Protein AF-A0A0P7YGU1-F1 (afdb_monomer_lite)

pLDDT: mean 83.97, std 19.0, range [16.58, 98.06]

Secondary structure (DSSP, 8-state):
-HHHHHHHHHHHHHHTT--TT--HHHHHHHHHHHHHHHHHHHHHHHHHHHHHHHHHHHHHHHHHHHHHHHHHHHHHHHHHHHHHHHHHHHHHHHHHHHHHHHHHHHHHHHHHHHHHHHHHTT-GGGTTS-HHHHHHHHHHHHHHHHHHHHHHHHHHHTTS----------------SSHHHHHHHHHHHHHHHHHHHHHHHHHHHHHHHHHHHHHHHHHHHHHHHHHHHHHHHHHHHHHHHHHHHHHHHHHHHHHHHHHHHHHHHHHHHHHHHHHHHHHHHHHHHHHHHHHHHHHHHHHHHHHHHHHHHHHHHHHHHHHHHHHHHHHHHHHHHHHHHHHHHHHHHHHHHHHHHHHHTTTTS------------------------------------------------------------SGGGTHHHHHHHHHHHHHHHHHHHHHHHHHHHHHHHHHHHHHHHHHHHHHHHHHHHHHHHHHHHHHHHHHHHHHHHHHHHHHHHHHHHHHHHHHHHHHHHHHHHHHHHHHHHHHHHHHHHHHHHHHHHHHHHHHHHHHHHHHHHHHHHHHHHHHHHHHHHHHHHHHHHHHHHHHHHHHHHTT-

Structure (mmCIF, N/CA/C/O backbone):
data_AF-A0A0P7YGU1-F1
#
_entry.id   AF-A0A0P7YGU1-F1
#
loop_
_atom_site.group_PDB
_atom_site.id
_atom_site.type_symbol
_atom_site.label_atom_id
_atom_site.label_alt_id
_atom_site.label_comp_id
_atom_site.label_asym_id
_atom_site.label_entity_id
_atom_site.label_seq_id
_atom_site.pdbx_PDB_ins_code
_atom_site.Cartn_x
_atom_site.Cartn_y
_atom_site.Cartn_z
_atom_site.occupancy
_atom_site.B_iso_or_equiv
_atom_site.auth_seq_id
_atom_site.auth_comp_id
_atom_site.auth_asym_id
_atom_site.auth_atom_id
_atom_site.pdbx_PDB_model_num
ATOM 1 N N . MET A 1 1 ? 25.703 -15.050 -50.996 1.00 58.03 1 MET A N 1
ATOM 2 C CA . MET A 1 1 ? 24.837 -13.949 -50.539 1.00 58.03 1 MET A CA 1
ATOM 3 C C . MET A 1 1 ? 23.863 -13.587 -51.667 1.00 58.03 1 MET A C 1
ATOM 5 O O . MET A 1 1 ? 22.958 -14.388 -51.763 1.00 58.03 1 MET A O 1
ATOM 9 N N . MET A 1 2 ? 24.030 -12.699 -52.673 1.00 60.19 2 MET A N 1
ATOM 10 C CA . MET A 1 2 ? 22.988 -12.676 -53.755 1.00 60.19 2 MET A CA 1
ATOM 11 C C . MET A 1 2 ? 22.912 -13.981 -54.559 1.00 60.19 2 MET A C 1
ATOM 13 O O . MET A 1 2 ? 21.914 -14.245 -55.222 1.00 60.19 2 MET A O 1
ATOM 17 N N . GLU A 1 3 ? 23.965 -14.795 -54.555 1.00 69.38 3 GLU A N 1
ATOM 18 C CA . GLU A 1 3 ? 23.931 -16.161 -55.094 1.00 69.38 3 GLU A CA 1
ATOM 19 C C . GLU A 1 3 ? 23.179 -17.147 -54.185 1.00 69.38 3 GLU A C 1
ATOM 21 O O . GLU A 1 3 ? 22.601 -18.097 -54.694 1.00 69.38 3 GLU A O 1
ATOM 26 N N . THR A 1 4 ? 23.129 -16.907 -52.869 1.00 77.56 4 THR A N 1
ATOM 27 C CA . THR A 1 4 ? 22.294 -17.681 -51.932 1.00 77.56 4 THR A CA 1
ATOM 28 C C . THR A 1 4 ? 20.858 -17.163 -51.946 1.00 77.56 4 THR A C 1
ATOM 30 O O . THR A 1 4 ? 19.957 -17.956 -52.135 1.00 77.56 4 THR A O 1
ATOM 33 N N . GLU A 1 5 ? 20.638 -15.848 -51.952 1.00 81.62 5 GLU A N 1
ATOM 34 C CA . GLU A 1 5 ? 19.317 -15.222 -52.098 1.00 81.62 5 GLU A CA 1
ATOM 35 C C . GLU A 1 5 ? 18.665 -15.563 -53.453 1.00 81.62 5 GLU A C 1
ATOM 37 O O . GLU A 1 5 ? 17.468 -15.826 -53.500 1.00 81.62 5 GLU A O 1
ATOM 42 N N . LEU A 1 6 ? 19.420 -15.644 -54.567 1.00 81.44 6 LEU A N 1
ATOM 43 C CA . LEU A 1 6 ? 18.861 -16.206 -55.809 1.00 81.44 6 LEU A CA 1
ATOM 44 C C . LEU A 1 6 ? 18.664 -17.719 -55.745 1.00 81.44 6 LEU A C 1
ATOM 46 O O . LEU A 1 6 ? 17.718 -18.188 -56.361 1.00 81.44 6 LEU A O 1
ATOM 50 N N . ALA A 1 7 ? 19.502 -18.480 -55.038 1.00 83.25 7 ALA A N 1
ATOM 51 C CA . ALA A 1 7 ? 19.245 -19.907 -54.845 1.00 83.25 7 ALA A CA 1
ATOM 52 C C . ALA A 1 7 ? 17.973 -20.135 -54.008 1.00 83.25 7 ALA A C 1
ATOM 54 O O . ALA A 1 7 ? 17.200 -21.027 -54.327 1.00 83.25 7 ALA A O 1
ATOM 55 N N . GLU A 1 8 ? 17.714 -19.292 -53.008 1.00 86.44 8 GLU A N 1
ATOM 56 C CA . GLU A 1 8 ? 16.501 -19.269 -52.186 1.00 86.44 8 GLU A CA 1
ATOM 57 C C . GLU A 1 8 ? 15.275 -18.835 -53.008 1.00 86.44 8 GLU A C 1
ATOM 59 O O . GLU A 1 8 ? 14.231 -19.478 -52.931 1.00 86.44 8 GLU A O 1
ATOM 64 N N . ILE A 1 9 ? 15.397 -17.809 -53.862 1.00 84.81 9 ILE A N 1
ATOM 65 C CA . ILE A 1 9 ? 14.325 -17.381 -54.780 1.00 84.81 9 ILE A CA 1
ATOM 66 C C . ILE A 1 9 ? 14.041 -18.449 -55.846 1.00 84.81 9 ILE A C 1
ATOM 68 O O . ILE A 1 9 ? 12.879 -18.782 -56.069 1.00 84.81 9 ILE A O 1
ATOM 72 N N . ASP A 1 10 ? 15.060 -19.025 -56.489 1.00 83.56 10 ASP A N 1
ATOM 73 C CA . ASP A 1 10 ? 14.873 -20.093 -57.479 1.00 83.56 10 ASP A CA 1
ATOM 74 C C . ASP A 1 10 ? 14.404 -21.402 -56.826 1.00 83.56 10 ASP A C 1
ATOM 76 O O . ASP A 1 10 ? 13.636 -22.137 -57.448 1.00 83.56 10 ASP A O 1
ATOM 80 N N . GLN A 1 11 ? 14.794 -21.696 -55.580 1.00 86.88 11 GLN A N 1
ATOM 81 C CA . GLN A 1 11 ? 14.207 -22.780 -54.787 1.00 86.88 11 GLN A CA 1
ATOM 82 C C . GLN A 1 11 ? 12.728 -22.493 -54.521 1.00 86.88 11 GLN A C 1
ATOM 84 O O . GLN A 1 11 ? 11.898 -23.361 -54.774 1.00 86.88 11 GLN A O 1
ATOM 89 N N . ARG A 1 12 ? 12.371 -21.283 -54.079 1.00 86.88 12 ARG A N 1
ATOM 90 C CA . ARG A 1 12 ? 10.979 -20.932 -53.777 1.00 86.88 12 ARG A CA 1
ATOM 91 C C . ARG A 1 12 ? 10.087 -20.944 -55.015 1.00 86.88 12 ARG A C 1
ATOM 93 O O . ARG A 1 12 ? 8.960 -21.421 -54.952 1.00 86.88 12 ARG A O 1
ATOM 100 N N . LEU A 1 13 ? 10.608 -20.508 -56.160 1.00 88.06 13 LEU A N 1
ATOM 101 C CA . LEU A 1 13 ? 9.927 -20.645 -57.448 1.00 88.06 13 LEU A CA 1
ATOM 102 C C . LEU A 1 13 ? 9.708 -22.119 -57.823 1.00 88.06 13 LEU A C 1
ATOM 104 O O . LEU A 1 13 ? 8.642 -22.456 -58.329 1.00 88.06 13 LEU A O 1
ATOM 108 N N . GLN A 1 14 ? 10.664 -23.008 -57.534 1.00 86.75 14 GLN A N 1
ATOM 109 C CA . GLN A 1 14 ? 10.501 -24.452 -57.737 1.00 86.75 14 GLN A CA 1
ATOM 110 C C . GLN A 1 14 ? 9.513 -25.087 -56.742 1.00 86.75 14 GLN A C 1
ATOM 112 O O . GLN A 1 14 ? 8.737 -25.950 -57.151 1.00 86.75 14 GLN A O 1
ATOM 117 N N . GLU A 1 15 ? 9.488 -24.646 -55.478 1.00 88.00 15 GLU A N 1
ATOM 118 C CA . GLU A 1 15 ? 8.483 -25.034 -54.469 1.00 88.00 15 GLU A CA 1
ATOM 119 C C . GLU A 1 15 ? 7.062 -24.643 -54.914 1.00 88.00 15 GLU A C 1
ATOM 121 O O . GLU A 1 15 ? 6.141 -25.454 -54.817 1.00 88.00 15 GLU A O 1
ATOM 126 N N . ASP A 1 16 ? 6.905 -23.452 -55.501 1.00 87.50 16 ASP A N 1
ATOM 127 C CA . ASP A 1 16 ? 5.654 -22.961 -56.097 1.00 87.50 16 ASP A CA 1
ATOM 128 C C . ASP A 1 16 ? 5.323 -23.599 -57.471 1.00 87.50 16 ASP A C 1
ATOM 130 O O . ASP A 1 16 ? 4.306 -23.275 -58.090 1.00 87.50 16 ASP A O 1
ATOM 134 N N . GLY A 1 17 ? 6.163 -24.515 -57.972 1.00 87.19 17 GLY A N 1
ATOM 135 C CA . GLY A 1 17 ? 5.927 -25.296 -59.193 1.00 87.19 17 GLY A CA 1
ATOM 136 C C . GLY A 1 17 ? 6.469 -24.700 -60.502 1.00 87.19 17 GLY A C 1
ATOM 137 O O . GLY A 1 17 ? 6.260 -25.286 -61.568 1.00 87.19 17 GLY A O 1
ATOM 138 N N . LEU A 1 18 ? 7.194 -23.578 -60.467 1.00 84.75 18 LEU A N 1
ATOM 139 C CA . LEU A 1 18 ? 7.881 -23.016 -61.636 1.00 84.75 18 LEU A CA 1
ATOM 140 C C . LEU A 1 18 ? 9.235 -23.701 -61.853 1.00 84.75 18 LEU A C 1
ATOM 142 O O . LEU A 1 18 ? 10.252 -23.352 -61.257 1.00 84.75 18 LEU A O 1
ATOM 146 N N . GLY A 1 19 ? 9.246 -24.686 -62.754 1.00 78.69 19 GLY A N 1
ATOM 147 C CA . GLY A 1 19 ? 10.460 -25.418 -63.115 1.00 78.69 19 GLY A CA 1
ATOM 148 C C . GLY A 1 19 ? 11.557 -24.533 -63.740 1.00 78.69 19 GLY A C 1
ATOM 149 O O . GLY A 1 19 ? 11.264 -23.492 -64.332 1.00 78.69 19 GLY A O 1
ATOM 150 N N . PRO A 1 20 ? 12.831 -24.969 -63.710 1.00 75.06 20 PRO A N 1
ATOM 151 C CA . PRO A 1 20 ? 13.989 -24.153 -64.105 1.00 75.06 20 PRO A CA 1
ATOM 152 C C . PRO A 1 20 ? 14.035 -23.743 -65.590 1.00 75.06 20 PRO A C 1
ATOM 154 O O . PRO A 1 20 ? 14.869 -22.922 -65.965 1.00 75.06 20 PRO A O 1
ATOM 157 N N . GLY A 1 21 ? 13.141 -24.268 -66.435 1.00 77.62 21 GLY A N 1
ATOM 158 C CA . GLY A 1 21 ? 12.943 -23.817 -67.819 1.00 77.62 21 GLY A CA 1
ATOM 159 C C . GLY A 1 21 ? 11.969 -22.640 -67.992 1.00 77.62 21 GLY A C 1
ATOM 160 O O . GLY A 1 21 ? 11.857 -22.130 -69.103 1.00 77.62 21 GLY A O 1
ATOM 161 N N . ALA A 1 22 ? 11.265 -22.207 -66.936 1.00 83.00 22 ALA A N 1
ATOM 162 C CA . ALA A 1 22 ? 10.307 -21.100 -66.998 1.00 83.00 22 ALA A CA 1
ATOM 163 C C . ALA A 1 22 ? 10.993 -19.777 -67.374 1.00 83.00 22 ALA A C 1
ATOM 165 O O . ALA A 1 22 ? 12.071 -19.456 -66.852 1.00 83.00 22 ALA A O 1
ATOM 166 N N . SER A 1 23 ? 10.361 -19.006 -68.264 1.00 88.12 23 SER A N 1
ATOM 167 C CA . SER A 1 23 ? 10.939 -17.783 -68.822 1.00 88.12 23 SER A CA 1
ATOM 168 C C . SER A 1 23 ? 11.082 -16.673 -67.768 1.00 88.12 23 SER A C 1
ATOM 170 O O . SER A 1 23 ? 10.333 -16.645 -66.785 1.00 88.12 23 SER A O 1
ATOM 172 N N . PRO A 1 24 ? 11.993 -15.698 -67.969 1.00 84.75 24 PRO A N 1
ATOM 173 C CA . PRO A 1 24 ? 12.159 -14.581 -67.037 1.00 84.75 24 PRO A CA 1
ATOM 174 C C . PRO A 1 24 ? 10.864 -13.797 -66.785 1.00 84.75 24 PRO A C 1
ATOM 176 O O . PRO A 1 24 ? 10.629 -13.357 -65.664 1.00 84.75 24 PRO A O 1
ATOM 179 N N . VAL A 1 25 ? 10.000 -13.673 -67.801 1.00 90.06 25 VAL A N 1
ATOM 180 C CA . VAL A 1 25 ? 8.713 -12.966 -67.705 1.00 90.06 25 VAL A CA 1
ATOM 181 C C . VAL A 1 25 ? 7.716 -13.743 -66.842 1.00 90.06 25 VAL A C 1
ATOM 183 O O . VAL A 1 25 ? 7.034 -13.146 -66.015 1.00 90.06 25 VAL A O 1
ATOM 186 N N . GLU A 1 26 ? 7.651 -15.071 -66.972 1.00 87.38 26 GLU A N 1
ATOM 187 C CA . GLU A 1 26 ? 6.783 -15.913 -66.134 1.00 87.38 26 GLU A CA 1
ATOM 188 C C . GLU A 1 26 ? 7.226 -15.890 -64.666 1.00 87.38 26 GLU A C 1
ATOM 190 O O . GLU A 1 26 ? 6.386 -15.708 -63.783 1.00 87.38 26 GLU A O 1
ATOM 195 N N . ARG A 1 27 ? 8.541 -15.974 -64.405 1.00 88.00 27 ARG A N 1
ATOM 196 C CA . ARG A 1 27 ? 9.101 -15.834 -63.049 1.00 88.00 27 ARG A CA 1
ATOM 197 C C . ARG A 1 27 ? 8.795 -14.459 -62.451 1.00 88.00 27 ARG A C 1
ATOM 199 O O . ARG A 1 27 ? 8.308 -14.384 -61.329 1.00 88.00 27 ARG A O 1
ATOM 206 N N . GLN A 1 28 ? 9.015 -13.374 -63.200 1.00 89.44 28 GLN A N 1
ATOM 207 C CA . GLN A 1 28 ? 8.718 -12.008 -62.744 1.00 89.44 28 GLN A CA 1
ATOM 208 C C . GLN A 1 28 ? 7.223 -11.792 -62.467 1.00 89.44 28 GLN A C 1
ATOM 210 O O . GLN A 1 28 ? 6.872 -11.212 -61.442 1.00 89.44 28 GLN A O 1
ATOM 215 N N . LEU A 1 29 ? 6.333 -12.299 -63.328 1.00 91.25 29 LEU A N 1
ATOM 216 C CA . LEU A 1 29 ? 4.883 -12.232 -63.112 1.00 91.25 29 LEU A CA 1
ATOM 217 C C . LEU A 1 29 ? 4.437 -13.026 -61.877 1.00 91.25 29 LEU A C 1
ATOM 219 O O . LEU A 1 29 ? 3.490 -12.616 -61.208 1.00 91.25 29 LEU A O 1
ATOM 223 N N . HIS A 1 30 ? 5.093 -14.144 -61.565 1.00 90.19 30 HIS A N 1
ATOM 224 C CA . HIS A 1 30 ? 4.810 -14.911 -60.352 1.00 90.19 30 HIS A CA 1
ATOM 225 C C . HIS A 1 30 ? 5.323 -14.212 -59.094 1.00 90.19 30 HIS A C 1
ATOM 227 O O . HIS A 1 30 ? 4.545 -14.017 -58.166 1.00 90.19 30 HIS A O 1
ATOM 233 N N . LEU A 1 31 ? 6.573 -13.735 -59.092 1.00 90.44 31 LEU A N 1
ATOM 234 C CA . LEU A 1 31 ? 7.136 -12.943 -57.989 1.00 90.44 31 LEU A CA 1
ATOM 235 C C . LEU A 1 31 ? 6.302 -11.683 -57.703 1.00 90.44 31 LEU A C 1
ATOM 237 O O . LEU A 1 31 ? 6.080 -11.352 -56.542 1.00 90.44 31 LEU A O 1
ATOM 241 N N . TRP A 1 32 ? 5.772 -11.020 -58.737 1.00 92.00 32 TRP A N 1
ATOM 242 C CA . TRP A 1 32 ? 4.858 -9.888 -58.564 1.00 92.00 32 TRP A CA 1
ATOM 243 C C . TRP A 1 32 ? 3.530 -10.288 -57.897 1.00 92.00 32 TRP A C 1
ATOM 245 O O . TRP A 1 32 ? 3.074 -9.608 -56.980 1.00 92.00 32 TRP A O 1
ATOM 255 N N . ARG A 1 33 ? 2.915 -11.408 -58.309 1.00 92.69 33 ARG A N 1
ATOM 256 C CA . ARG A 1 33 ? 1.690 -11.927 -57.664 1.00 92.69 33 ARG A CA 1
ATOM 257 C C . ARG A 1 33 ? 1.944 -12.336 -56.215 1.00 92.69 33 ARG A C 1
ATOM 259 O O . ARG A 1 33 ? 1.117 -12.028 -55.362 1.00 92.69 33 ARG A O 1
ATOM 266 N N . LEU A 1 34 ? 3.074 -12.994 -55.941 1.00 90.06 34 LEU A N 1
ATOM 267 C CA . LEU A 1 34 ? 3.503 -13.334 -54.585 1.00 90.06 34 LEU A CA 1
ATOM 268 C C . LEU A 1 34 ? 3.617 -12.073 -53.732 1.00 90.06 34 LEU A C 1
ATOM 270 O O . LEU A 1 34 ? 2.948 -11.999 -52.705 1.00 90.06 34 LEU A O 1
ATOM 274 N N . LEU A 1 35 ? 4.370 -11.066 -54.193 1.00 91.94 35 LEU A N 1
ATOM 275 C CA . LEU A 1 35 ? 4.522 -9.785 -53.502 1.00 91.94 35 LEU A CA 1
ATOM 276 C C . LEU A 1 35 ? 3.155 -9.161 -53.200 1.00 91.94 35 LEU A C 1
ATOM 278 O O . LEU A 1 35 ? 2.832 -8.966 -52.033 1.00 91.94 35 LEU A O 1
ATOM 282 N N . GLN A 1 36 ? 2.302 -8.982 -54.211 1.00 94.81 36 GLN A N 1
ATOM 283 C CA . GLN A 1 36 ? 0.970 -8.388 -54.054 1.00 94.81 36 GLN A CA 1
ATOM 284 C C . GLN A 1 36 ? 0.057 -9.196 -53.102 1.00 94.81 36 GLN A C 1
ATOM 286 O O . GLN A 1 36 ? -0.733 -8.623 -52.345 1.00 94.81 36 GLN A O 1
ATOM 291 N N . SER A 1 37 ? 0.174 -10.530 -53.089 1.00 94.12 37 SER A N 1
ATOM 292 C CA . SER A 1 37 ? -0.549 -11.401 -52.146 1.00 94.12 37 SER A CA 1
ATOM 293 C C . SER A 1 37 ? 0.008 -11.332 -50.717 1.00 94.12 37 SER A C 1
ATOM 295 O O . SER A 1 37 ? -0.756 -11.366 -49.753 1.00 94.12 37 SER A O 1
ATOM 297 N N . SER A 1 38 ? 1.325 -11.168 -50.562 1.00 90.88 38 SER A N 1
ATOM 298 C CA . SER A 1 38 ? 1.981 -11.019 -49.261 1.00 90.88 38 SER A CA 1
ATOM 299 C C . SER A 1 38 ? 1.745 -9.633 -48.659 1.00 90.88 38 SER A C 1
ATOM 301 O O . SER A 1 38 ? 1.441 -9.543 -47.476 1.00 90.88 38 SER A O 1
ATOM 303 N N . GLU A 1 39 ? 1.756 -8.569 -49.468 1.00 95.44 39 GLU A N 1
ATOM 304 C CA . GLU A 1 39 ? 1.419 -7.203 -49.056 1.00 95.44 39 GLU A CA 1
ATOM 305 C C . GLU A 1 39 ? -0.033 -7.109 -48.582 1.00 95.44 39 GLU A C 1
ATOM 307 O O . GLU A 1 39 ? -0.294 -6.558 -47.516 1.00 95.44 39 GLU A O 1
ATOM 312 N N . SER A 1 40 ? -0.982 -7.689 -49.325 1.00 94.31 40 SER A N 1
ATOM 313 C CA . SER A 1 40 ? -2.395 -7.720 -48.912 1.00 94.31 40 SER A CA 1
ATOM 314 C C . SER A 1 40 ? -2.629 -8.592 -47.670 1.00 94.31 40 SER A C 1
ATOM 316 O O . SER A 1 40 ? -3.390 -8.195 -46.787 1.00 94.31 40 SER A O 1
ATOM 318 N N . SER A 1 41 ? -1.922 -9.720 -47.532 1.00 96.25 41 SER A N 1
ATOM 319 C CA . SER A 1 41 ? -1.960 -10.546 -46.311 1.00 96.25 41 SER A CA 1
ATOM 320 C C . SER A 1 41 ? -1.356 -9.825 -45.097 1.00 96.25 41 SER A C 1
ATOM 322 O O . SER A 1 41 ? -1.900 -9.899 -43.994 1.00 96.25 41 SER A O 1
ATOM 324 N N . LEU A 1 42 ? -0.260 -9.084 -45.290 1.00 95.31 42 LEU A N 1
ATOM 325 C CA . LEU A 1 42 ? 0.385 -8.272 -44.257 1.00 95.31 42 LEU A CA 1
ATOM 326 C C . LEU A 1 42 ? -0.492 -7.078 -43.853 1.00 95.31 42 LEU A C 1
ATOM 328 O O . LEU A 1 42 ? -0.599 -6.763 -42.672 1.00 95.31 42 LEU A O 1
ATOM 332 N N . GLN A 1 43 ? -1.172 -6.442 -44.810 1.00 96.00 43 GLN A N 1
ATOM 333 C CA . GLN A 1 43 ? -2.138 -5.376 -44.536 1.00 96.00 43 GLN A CA 1
ATOM 334 C C . GLN A 1 43 ? -3.345 -5.891 -43.742 1.00 96.00 43 GLN A C 1
ATOM 336 O O . GLN A 1 43 ? -3.709 -5.252 -42.758 1.00 96.00 43 GLN A O 1
ATOM 341 N N . SER A 1 44 ? -3.916 -7.049 -44.107 1.00 95.75 44 SER A N 1
ATOM 342 C CA . SER A 1 44 ? -5.001 -7.678 -43.334 1.00 95.75 44 SER A CA 1
ATOM 343 C C . SER A 1 44 ? -4.539 -7.995 -41.916 1.00 95.75 44 SER A C 1
ATOM 345 O O . SER A 1 44 ? -5.092 -7.462 -40.962 1.00 95.75 44 SER A O 1
ATOM 347 N N . THR A 1 45 ? -3.459 -8.765 -41.763 1.00 95.62 45 THR A N 1
ATOM 348 C CA . THR A 1 45 ? -2.972 -9.177 -40.435 1.00 95.62 45 THR A CA 1
ATOM 349 C C . THR A 1 45 ? -2.525 -7.999 -39.563 1.00 95.62 45 THR A C 1
ATOM 351 O O . THR A 1 45 ? -2.688 -8.051 -38.346 1.00 95.62 45 THR A O 1
ATOM 354 N N . SER A 1 46 ? -2.034 -6.906 -40.155 1.00 93.81 46 SER A N 1
ATOM 355 C CA . SER A 1 46 ? -1.764 -5.647 -39.448 1.00 93.81 46 SER A CA 1
ATOM 356 C C . SER A 1 46 ? -3.051 -4.967 -38.955 1.00 93.81 46 SER A C 1
ATOM 358 O O . SER A 1 46 ? -3.112 -4.531 -37.803 1.00 93.81 46 SER A O 1
ATOM 360 N N . GLN A 1 47 ? -4.109 -4.936 -39.776 1.00 96.50 47 GLN A N 1
ATOM 361 C CA . GLN A 1 47 ? -5.431 -4.427 -39.382 1.00 96.50 47 GLN A CA 1
ATOM 362 C C . GLN A 1 47 ? -6.078 -5.302 -38.298 1.00 96.50 47 GLN A C 1
ATOM 364 O O . GLN A 1 47 ? -6.575 -4.764 -37.310 1.00 96.50 47 GLN A O 1
ATOM 369 N N . ASP A 1 48 ? -6.005 -6.628 -38.427 1.00 96.62 48 ASP A N 1
ATOM 370 C CA . ASP A 1 48 ? -6.496 -7.594 -37.436 1.00 96.62 48 ASP A CA 1
ATOM 371 C C . ASP A 1 48 ? -5.777 -7.414 -36.086 1.00 96.62 48 ASP A C 1
ATOM 373 O O . ASP A 1 48 ? -6.406 -7.359 -35.027 1.00 96.62 48 ASP A O 1
ATOM 377 N N . LEU A 1 49 ? -4.452 -7.236 -36.112 1.00 95.81 49 LEU A N 1
ATOM 378 C CA . LEU A 1 49 ? -3.627 -6.989 -34.926 1.00 95.81 49 LEU A CA 1
ATOM 379 C C . LEU A 1 49 ? -3.921 -5.613 -34.302 1.00 95.81 49 LEU A C 1
ATOM 381 O O . LEU A 1 49 ? -3.966 -5.488 -33.074 1.00 95.81 49 LEU A O 1
ATOM 385 N N . GLN A 1 50 ? -4.173 -4.580 -35.113 1.00 94.81 50 GLN A N 1
ATOM 386 C CA . GLN A 1 50 ? -4.628 -3.274 -34.630 1.00 94.81 50 GLN A CA 1
ATOM 387 C C . GLN A 1 50 ? -6.019 -3.364 -33.982 1.00 94.81 50 GLN A C 1
ATOM 389 O O . GLN A 1 50 ? -6.216 -2.807 -32.900 1.00 94.81 50 GLN A O 1
ATOM 394 N N . ALA A 1 51 ? -6.959 -4.092 -34.588 1.00 95.25 51 ALA A N 1
ATOM 395 C CA . ALA A 1 51 ? -8.289 -4.325 -34.033 1.00 95.25 51 ALA A CA 1
ATOM 396 C C . ALA A 1 51 ? -8.212 -5.076 -32.694 1.00 95.25 51 ALA A C 1
ATOM 398 O O . ALA A 1 51 ? -8.821 -4.639 -31.717 1.00 95.25 51 ALA A O 1
ATOM 399 N N . LEU A 1 52 ? -7.386 -6.126 -32.602 1.00 95.94 52 LEU A N 1
ATOM 400 C CA . LEU A 1 52 ? -7.160 -6.874 -31.363 1.00 95.94 52 LEU A CA 1
ATOM 401 C C . LEU A 1 52 ? -6.564 -5.986 -30.254 1.00 95.94 52 LEU A C 1
ATOM 403 O O . LEU A 1 52 ? -7.015 -6.042 -29.112 1.00 95.94 52 LEU A O 1
ATOM 407 N N . ARG A 1 53 ? -5.599 -5.112 -30.585 1.00 95.12 53 ARG A N 1
ATOM 408 C CA . ARG A 1 53 ? -5.052 -4.114 -29.643 1.00 95.12 53 ARG A CA 1
ATOM 409 C C . ARG A 1 53 ? -6.121 -3.130 -29.159 1.00 95.12 53 ARG A C 1
ATOM 411 O O . ARG A 1 53 ? -6.150 -2.804 -27.974 1.00 95.12 53 ARG A O 1
ATOM 418 N N . MET A 1 54 ? -7.002 -2.664 -30.047 1.00 95.06 54 MET A N 1
ATOM 419 C CA . MET A 1 54 ? -8.103 -1.767 -29.677 1.00 95.06 54 MET A CA 1
ATOM 420 C C . MET A 1 54 ? -9.156 -2.471 -28.811 1.00 95.06 54 MET A C 1
ATOM 422 O O . MET A 1 54 ? -9.607 -1.881 -27.830 1.00 95.06 54 MET A O 1
ATOM 426 N N . GLN A 1 55 ? -9.490 -3.732 -29.102 1.00 95.25 55 GLN A N 1
ATOM 427 C CA . GLN A 1 55 ? -10.357 -4.551 -28.251 1.00 95.25 55 GLN A CA 1
ATOM 428 C C . GLN A 1 55 ? -9.731 -4.757 -26.866 1.00 95.25 55 GLN A C 1
ATOM 430 O O . GLN A 1 55 ? -10.384 -4.494 -25.862 1.00 95.25 55 GLN A O 1
ATOM 435 N N . GLN A 1 56 ? -8.456 -5.149 -26.790 1.00 93.81 56 GLN A N 1
ATOM 436 C CA . GLN A 1 56 ? -7.761 -5.338 -25.515 1.00 93.81 56 GLN A CA 1
ATOM 437 C C . GLN A 1 56 ? -7.741 -4.041 -24.686 1.00 93.81 56 GLN A C 1
ATOM 439 O O . GLN A 1 56 ? -7.965 -4.075 -23.477 1.00 93.81 56 GLN A O 1
ATOM 444 N N . ALA A 1 57 ? -7.525 -2.885 -25.323 1.00 92.00 57 ALA A N 1
ATOM 445 C CA . ALA A 1 57 ? -7.602 -1.583 -24.661 1.00 92.00 57 ALA A CA 1
ATOM 446 C C . ALA A 1 57 ? -9.024 -1.245 -24.168 1.00 92.00 57 ALA A C 1
ATOM 448 O O . ALA A 1 57 ? -9.172 -0.693 -23.075 1.00 92.00 57 ALA A O 1
ATOM 449 N N . ALA A 1 58 ? -10.062 -1.601 -24.932 1.00 93.88 58 ALA A N 1
ATOM 450 C CA . ALA A 1 58 ? -11.456 -1.441 -24.522 1.00 93.88 58 ALA A CA 1
ATOM 451 C C . ALA A 1 58 ? -11.806 -2.345 -23.327 1.00 93.88 58 ALA A C 1
ATOM 453 O O . ALA A 1 58 ? -12.293 -1.837 -22.322 1.00 93.88 58 ALA A O 1
ATOM 454 N N . GLU A 1 59 ? -11.465 -3.637 -23.375 1.00 96.06 59 GLU A N 1
ATOM 455 C CA . GLU A 1 59 ? -11.681 -4.581 -22.269 1.00 96.06 59 GLU A CA 1
ATOM 456 C C . GLU A 1 59 ? -10.930 -4.170 -20.994 1.00 96.06 59 GLU A C 1
ATOM 458 O O . GLU A 1 59 ? -11.470 -4.273 -19.893 1.00 96.06 59 GLU A O 1
ATOM 463 N N . MET A 1 60 ? -9.688 -3.684 -21.108 1.00 92.94 60 MET A N 1
ATOM 464 C CA . MET A 1 60 ? -8.944 -3.167 -19.951 1.00 92.94 60 MET A CA 1
ATOM 465 C C . MET A 1 60 ? -9.619 -1.926 -19.353 1.00 92.94 60 MET A C 1
ATOM 467 O O . MET A 1 60 ? -9.690 -1.803 -18.130 1.00 92.94 60 MET A O 1
ATOM 471 N N . LYS A 1 61 ? -10.155 -1.031 -20.193 1.00 94.81 61 LYS A N 1
ATOM 472 C CA . LYS A 1 61 ? -10.905 0.150 -19.743 1.00 94.81 61 LYS A CA 1
ATOM 473 C C . LYS A 1 61 ? -12.233 -0.232 -19.085 1.00 94.81 61 LYS A C 1
ATOM 475 O O . LYS A 1 61 ? -12.562 0.330 -18.049 1.00 94.81 61 LYS A O 1
ATOM 480 N N . GLU A 1 62 ? -12.972 -1.182 -19.651 1.00 95.38 62 GLU A N 1
ATOM 481 C CA . GLU A 1 62 ? -14.243 -1.676 -19.110 1.00 95.38 62 GLU A CA 1
ATOM 482 C C . GLU A 1 62 ? -14.043 -2.360 -17.751 1.00 95.38 62 GLU A C 1
ATOM 484 O O . GLU A 1 62 ? -14.716 -2.010 -16.784 1.00 95.38 62 GLU A O 1
ATOM 489 N N . ARG A 1 63 ? -13.037 -3.239 -17.622 1.00 94.75 63 ARG A N 1
ATOM 490 C CA . ARG A 1 63 ? -12.671 -3.857 -16.334 1.00 94.75 63 ARG A CA 1
ATOM 491 C C . ARG A 1 63 ? -12.246 -2.822 -15.289 1.00 94.75 63 ARG A C 1
ATOM 493 O O . ARG A 1 63 ? -12.580 -2.983 -14.119 1.00 94.75 63 ARG A O 1
ATOM 500 N N . PHE A 1 64 ? -11.531 -1.768 -15.693 1.00 91.62 64 PHE A N 1
ATOM 501 C CA . PHE A 1 64 ? -11.160 -0.673 -14.792 1.00 91.62 64 PHE A CA 1
ATOM 502 C C . PHE A 1 64 ? -12.383 0.137 -14.339 1.00 91.62 64 PHE A C 1
ATOM 504 O O . PHE A 1 64 ? -12.522 0.394 -13.146 1.00 91.62 64 PHE A O 1
ATOM 511 N N . LEU A 1 65 ? -13.285 0.498 -15.260 1.00 92.31 65 LEU A N 1
ATOM 512 C CA . LEU A 1 65 ? -14.530 1.202 -14.936 1.00 92.31 65 LEU A CA 1
ATOM 513 C C . LEU A 1 65 ? -15.391 0.375 -13.978 1.00 92.31 65 LEU A C 1
ATOM 515 O O . LEU A 1 65 ? -15.706 0.864 -12.898 1.00 92.31 65 LEU A O 1
ATOM 519 N N . PHE A 1 66 ? -15.639 -0.898 -14.293 1.00 95.31 66 PHE A N 1
ATOM 520 C CA . PHE A 1 66 ? -16.375 -1.814 -13.421 1.00 95.31 66 PHE A CA 1
ATOM 521 C C . PHE A 1 66 ? -15.718 -1.950 -12.037 1.00 95.31 66 PHE A C 1
ATOM 523 O O . PHE A 1 66 ? -16.404 -1.949 -11.017 1.00 95.31 66 PHE A O 1
ATOM 530 N N . GLN A 1 67 ? -14.384 -2.020 -11.954 1.00 94.75 67 GLN A N 1
ATOM 531 C CA . GLN A 1 67 ? -13.689 -2.056 -10.663 1.00 94.75 67 GLN A CA 1
ATOM 532 C C . GLN A 1 67 ? -13.882 -0.758 -9.857 1.00 94.75 67 GLN A C 1
ATOM 534 O O . GLN A 1 67 ? -14.089 -0.824 -8.645 1.00 94.75 67 GLN A O 1
ATOM 539 N N . VAL A 1 68 ? -13.832 0.409 -10.505 1.00 94.44 68 VAL A N 1
ATOM 540 C CA . VAL A 1 68 ? -14.088 1.706 -9.856 1.00 94.44 68 VAL A CA 1
ATOM 541 C C . VAL A 1 68 ? -15.553 1.823 -9.424 1.00 94.44 68 VAL A C 1
ATOM 543 O O . VAL A 1 68 ? -15.812 2.258 -8.307 1.00 94.44 68 VAL A O 1
ATOM 546 N N . GLU A 1 69 ? -16.500 1.373 -10.246 1.00 94.19 69 GLU A N 1
ATOM 547 C CA . GLU A 1 69 ? -17.934 1.333 -9.930 1.00 94.19 69 GLU A CA 1
ATOM 548 C C . GLU A 1 69 ? -18.217 0.474 -8.694 1.00 94.19 69 GLU A C 1
ATOM 550 O O . GLU A 1 69 ? -18.826 0.974 -7.753 1.00 94.19 69 GLU A O 1
ATOM 555 N N . ASN A 1 70 ? -17.676 -0.749 -8.612 1.00 95.25 70 ASN A N 1
ATOM 556 C CA . ASN A 1 70 ? -17.807 -1.597 -7.418 1.00 95.25 70 ASN A CA 1
ATOM 557 C C . ASN A 1 70 ? -17.216 -0.939 -6.154 1.00 95.25 70 ASN A C 1
ATOM 559 O O . ASN A 1 70 ? -17.796 -1.051 -5.073 1.00 95.25 70 ASN A O 1
ATOM 563 N N . TYR A 1 71 ? -16.083 -0.230 -6.261 1.00 93.94 71 TYR A N 1
ATOM 564 C CA . TYR A 1 71 ? -15.526 0.506 -5.120 1.00 93.94 71 TYR A CA 1
ATOM 565 C C . TYR A 1 71 ? -16.391 1.714 -4.720 1.00 93.94 71 TYR A C 1
ATOM 567 O O . TYR A 1 71 ? -16.569 1.952 -3.526 1.00 93.94 71 TYR A O 1
ATOM 575 N N . MET A 1 72 ? -16.974 2.445 -5.676 1.00 95.38 72 MET A N 1
ATOM 576 C CA . MET A 1 72 ? -17.920 3.532 -5.387 1.00 95.38 72 MET A CA 1
ATOM 577 C C . MET A 1 72 ? -19.227 3.015 -4.769 1.00 95.38 72 MET A C 1
ATOM 579 O O . MET A 1 72 ? -19.758 3.653 -3.865 1.00 95.38 72 MET A O 1
ATOM 583 N N . GLU A 1 73 ? -19.730 1.865 -5.221 1.00 95.06 73 GLU A N 1
ATOM 584 C CA . GLU A 1 73 ? -20.930 1.213 -4.680 1.00 95.06 73 GLU A CA 1
ATOM 585 C C . GLU A 1 73 ? -20.711 0.777 -3.222 1.00 95.06 73 GLU A C 1
ATOM 587 O O . GLU A 1 73 ? -21.534 1.073 -2.358 1.00 95.06 73 GLU A O 1
ATOM 592 N N . HIS A 1 74 ? -19.558 0.167 -2.916 1.00 94.81 74 HIS A N 1
ATOM 593 C CA . HIS A 1 74 ? -19.193 -0.203 -1.545 1.00 94.81 74 HIS A CA 1
ATOM 594 C C . HIS A 1 74 ? -19.054 1.021 -0.624 1.00 94.81 74 HIS A C 1
ATOM 596 O O . HIS A 1 74 ? -19.560 1.002 0.497 1.00 94.81 74 HIS A O 1
ATOM 602 N N . ILE A 1 75 ? -18.427 2.104 -1.102 1.00 93.44 75 ILE A N 1
ATOM 603 C CA . ILE A 1 75 ? -18.344 3.369 -0.353 1.00 93.44 75 ILE A CA 1
ATOM 604 C C . ILE A 1 75 ? -19.741 3.958 -0.117 1.00 93.44 75 ILE A C 1
ATOM 606 O O . ILE A 1 75 ? -19.994 4.470 0.971 1.00 93.44 75 ILE A O 1
ATOM 610 N N . ARG A 1 76 ? -20.661 3.863 -1.089 1.00 95.94 76 ARG A N 1
ATOM 611 C CA . ARG A 1 76 ? -22.045 4.328 -0.916 1.00 95.94 76 ARG A CA 1
ATOM 612 C C . ARG A 1 76 ? -22.779 3.520 0.154 1.00 95.94 76 ARG A C 1
ATOM 614 O O . ARG A 1 76 ? -23.354 4.128 1.046 1.00 95.94 76 ARG A O 1
ATOM 621 N N . GLY A 1 77 ? -22.670 2.190 0.134 1.00 95.50 77 GLY A N 1
ATOM 622 C CA . GLY A 1 77 ? -23.254 1.327 1.168 1.00 95.50 77 GLY A CA 1
ATOM 623 C C . GLY A 1 77 ? -22.765 1.673 2.581 1.00 95.50 77 GLY A C 1
ATOM 624 O O . GLY A 1 77 ? -23.575 1.832 3.484 1.00 95.50 77 GLY A O 1
ATOM 625 N N . LEU A 1 78 ? -21.460 1.911 2.760 1.00 94.75 78 LEU A N 1
ATOM 626 C CA . LEU A 1 78 ? -20.896 2.340 4.052 1.00 94.75 78 LEU A CA 1
ATOM 627 C C . LEU A 1 78 ? -21.362 3.742 4.497 1.00 94.75 78 LEU A C 1
ATOM 629 O O . LEU A 1 78 ? -21.359 4.043 5.692 1.00 94.75 78 LEU A O 1
ATOM 633 N N . LEU A 1 79 ? -21.741 4.617 3.559 1.00 89.62 79 LEU A N 1
ATOM 634 C CA . LEU A 1 79 ? -22.348 5.914 3.871 1.00 89.62 79 LEU A CA 1
ATOM 635 C C . LEU A 1 79 ? -23.827 5.760 4.245 1.00 89.62 79 LEU A C 1
ATOM 637 O O . LEU A 1 79 ? -24.246 6.353 5.233 1.00 89.62 79 LEU A O 1
ATOM 641 N N . GLU A 1 80 ? -24.578 4.925 3.526 1.00 96.19 80 GLU A N 1
ATOM 642 C CA . GLU A 1 80 ? -25.983 4.601 3.815 1.00 96.19 80 GLU A CA 1
ATOM 643 C C . GLU A 1 80 ? -26.128 3.909 5.188 1.00 96.19 80 GLU A C 1
ATOM 645 O O . GLU A 1 80 ? -26.945 4.331 6.004 1.00 96.19 80 GLU A O 1
ATOM 650 N N . GLU A 1 81 ? -25.275 2.928 5.509 1.00 94.69 81 GLU A N 1
ATOM 651 C CA . GLU A 1 81 ? -25.192 2.298 6.840 1.00 94.69 81 GLU A CA 1
ATOM 652 C C . GLU A 1 81 ? -24.889 3.325 7.945 1.00 94.69 81 GLU A C 1
ATOM 654 O O . GLU A 1 81 ? -25.516 3.317 9.006 1.00 94.69 81 GLU A O 1
ATOM 659 N N . ARG A 1 82 ? -23.958 4.255 7.693 1.00 93.19 82 ARG A N 1
ATOM 660 C CA . ARG A 1 82 ? -23.626 5.332 8.636 1.00 93.19 82 ARG A CA 1
ATOM 661 C C . ARG A 1 82 ? -24.781 6.321 8.821 1.00 93.19 82 ARG A C 1
ATOM 663 O O . ARG A 1 82 ? -24.970 6.810 9.931 1.00 93.19 82 ARG A O 1
ATOM 670 N N . GLU A 1 83 ? -25.518 6.654 7.767 1.00 93.31 83 GLU A N 1
ATOM 671 C CA . GLU A 1 83 ? -26.668 7.563 7.837 1.00 93.31 83 GLU A CA 1
ATOM 672 C C . GLU A 1 83 ? -27.846 6.930 8.586 1.00 93.31 83 GLU A C 1
ATOM 674 O O . GLU A 1 83 ? -28.445 7.601 9.427 1.00 93.31 83 GLU A O 1
ATOM 679 N N . LEU A 1 84 ? -28.097 5.631 8.394 1.00 96.81 84 LEU A N 1
ATOM 680 C CA . LEU A 1 84 ? -29.064 4.871 9.193 1.00 96.81 84 LEU A CA 1
ATOM 681 C C . LEU A 1 84 ? -28.686 4.857 10.682 1.00 96.81 84 LEU A C 1
ATOM 683 O O . LEU A 1 84 ? -29.514 5.218 11.514 1.00 96.81 84 LEU A O 1
ATOM 687 N N . LEU A 1 85 ? -27.431 4.543 11.023 1.00 95.94 85 LEU A N 1
ATOM 688 C CA . LEU A 1 85 ? -26.959 4.553 12.416 1.00 95.94 85 LEU A CA 1
ATOM 689 C C . LEU A 1 85 ? -27.036 5.947 13.064 1.00 95.94 85 LEU A C 1
ATOM 691 O O . LEU A 1 85 ? -27.342 6.058 14.249 1.00 95.94 85 LEU A O 1
ATOM 695 N N . MET A 1 86 ? -26.776 7.025 12.313 1.00 91.69 86 MET A N 1
ATOM 696 C CA . MET A 1 86 ? -26.968 8.387 12.830 1.00 91.69 86 MET A CA 1
ATOM 697 C C . MET A 1 86 ? -28.450 8.685 13.093 1.00 91.69 86 MET A C 1
ATOM 699 O O . MET A 1 86 ? -28.760 9.218 14.153 1.00 91.69 86 MET A O 1
ATOM 703 N N . ALA A 1 87 ? -29.357 8.288 12.195 1.00 94.19 87 ALA A N 1
ATOM 704 C CA . ALA A 1 87 ? -30.797 8.464 12.388 1.00 94.19 87 ALA A CA 1
ATOM 705 C C . ALA A 1 87 ? -31.346 7.636 13.569 1.00 94.19 87 ALA A C 1
ATOM 707 O O . ALA A 1 87 ? -32.203 8.118 14.309 1.00 94.19 87 ALA A O 1
ATOM 708 N N . GLU A 1 88 ? -30.831 6.421 13.793 1.00 96.06 88 GLU A N 1
ATOM 709 C CA . GLU A 1 88 ? -31.151 5.611 14.977 1.00 96.06 88 GLU A CA 1
ATOM 710 C C . GLU A 1 88 ? -30.693 6.305 16.269 1.00 96.06 88 GLU A C 1
ATOM 712 O O . GLU A 1 88 ? -31.492 6.459 17.193 1.00 96.06 88 GLU A O 1
ATOM 717 N N . TYR A 1 89 ? -29.457 6.818 16.321 1.00 92.50 89 TYR A N 1
ATOM 718 C CA . TYR A 1 89 ? -28.976 7.579 17.480 1.00 92.50 89 TYR A CA 1
ATOM 719 C C . TYR A 1 89 ? -29.723 8.900 17.695 1.00 92.50 89 TYR A C 1
ATOM 721 O O . TYR A 1 89 ? -29.944 9.287 18.843 1.00 92.50 89 TYR A O 1
ATOM 729 N N . GLU A 1 90 ? -30.112 9.612 16.637 1.00 94.94 90 GLU A N 1
ATOM 730 C CA . GLU A 1 90 ? -30.942 10.816 16.751 1.00 94.94 90 GLU A CA 1
ATOM 731 C C . GLU A 1 90 ? -32.317 10.465 17.340 1.00 94.94 90 GLU A C 1
ATOM 733 O O . GLU A 1 90 ? -32.741 11.101 18.308 1.00 94.94 90 GLU A O 1
ATOM 738 N N . HIS A 1 91 ? -32.951 9.386 16.871 1.00 96.38 91 HIS A N 1
ATOM 739 C CA . HIS A 1 91 ? -34.239 8.925 17.390 1.00 96.38 91 HIS A CA 1
ATOM 740 C C . HIS A 1 91 ? -34.172 8.436 18.849 1.00 96.38 91 HIS A C 1
ATOM 742 O O . HIS A 1 91 ? -35.021 8.820 19.656 1.00 96.38 91 HIS A O 1
ATOM 748 N N . GLU A 1 92 ? -33.148 7.659 19.231 1.00 96.25 92 GLU A N 1
ATOM 749 C CA . GLU A 1 92 ? -32.926 7.270 20.635 1.00 96.25 92 GLU A CA 1
ATOM 750 C C . GLU A 1 92 ? -32.732 8.503 21.534 1.00 96.25 92 GLU A C 1
ATOM 752 O O . GLU A 1 92 ? -33.280 8.565 22.637 1.00 96.25 92 GLU A O 1
ATOM 757 N N . ASN A 1 93 ? -31.999 9.523 21.067 1.00 91.69 93 ASN A N 1
ATOM 758 C CA . ASN A 1 93 ? -31.831 10.767 21.817 1.00 91.69 93 ASN A CA 1
ATOM 759 C C . ASN A 1 93 ? -33.151 11.541 21.955 1.00 91.69 93 ASN A C 1
ATOM 761 O O . ASN A 1 93 ? -33.448 12.010 23.057 1.00 91.69 93 ASN A O 1
ATOM 765 N N . GLU A 1 94 ? -33.957 11.667 20.898 1.00 96.88 94 GLU A N 1
ATOM 766 C CA . GLU A 1 94 ? -35.283 12.303 20.959 1.00 96.88 94 GLU A CA 1
ATOM 767 C C . GLU A 1 94 ? -36.238 11.566 21.911 1.00 96.88 94 GLU A C 1
ATOM 769 O O . GLU A 1 94 ? -36.938 12.207 22.708 1.00 96.88 94 GLU A O 1
ATOM 774 N N . GLN A 1 95 ? -36.231 10.229 21.892 1.00 96.75 95 GLN A N 1
ATOM 775 C CA . GLN A 1 95 ? -37.002 9.409 22.825 1.00 96.75 95 GLN A CA 1
ATOM 776 C C . GLN A 1 95 ? -36.548 9.655 24.271 1.00 96.75 95 GLN A C 1
ATOM 778 O O . GLN A 1 95 ? -37.377 9.989 25.117 1.00 96.75 95 GLN A O 1
ATOM 783 N N . LEU A 1 96 ? -35.245 9.582 24.559 1.00 94.31 96 LEU A N 1
ATOM 784 C CA . LEU A 1 96 ? -34.707 9.812 25.906 1.00 94.31 96 LEU A CA 1
ATOM 785 C C . LEU A 1 96 ? -34.978 11.238 26.416 1.00 94.31 96 LEU A C 1
ATOM 787 O O . LEU A 1 96 ? -35.263 11.424 27.600 1.00 94.31 96 LEU A O 1
ATOM 791 N N . HIS A 1 97 ? -34.949 12.253 25.547 1.00 96.88 97 HIS A N 1
ATOM 792 C CA . HIS A 1 97 ? -35.349 13.617 25.915 1.00 96.88 97 HIS A CA 1
ATOM 793 C C . HIS A 1 97 ? -36.845 13.702 26.248 1.00 96.88 97 HIS A C 1
ATOM 795 O O . HIS A 1 97 ? -37.216 14.364 27.222 1.00 96.88 97 HIS A O 1
ATOM 801 N N . SER A 1 98 ? -37.690 12.996 25.493 1.00 96.88 98 SER A N 1
ATOM 802 C CA . SER A 1 98 ? -39.138 12.920 25.724 1.00 96.88 98 SER A CA 1
ATOM 803 C C . SER A 1 98 ? -39.472 12.196 27.035 1.00 96.88 98 SER A C 1
ATOM 805 O O . SER A 1 98 ? -40.269 12.697 27.829 1.00 96.88 98 SER A O 1
ATOM 807 N N . GLU A 1 99 ? -38.808 11.073 27.320 1.00 97.12 99 GLU A N 1
ATOM 808 C CA . GLU A 1 99 ? -38.930 10.329 28.581 1.00 97.12 99 GLU A CA 1
ATOM 809 C C . GLU A 1 99 ? -38.458 11.168 29.778 1.00 97.12 99 GLU A C 1
ATOM 811 O O . GLU A 1 99 ? -39.170 11.284 30.776 1.00 97.12 99 GLU A O 1
ATOM 816 N N . LEU A 1 100 ? -37.308 11.847 29.670 1.00 95.69 100 LEU A N 1
ATOM 817 C CA . LEU A 1 100 ? -36.823 12.767 30.706 1.00 95.69 100 LEU A CA 1
ATOM 818 C C . LEU A 1 100 ? -37.772 13.952 30.933 1.00 95.69 100 LEU A C 1
ATOM 820 O O . LEU A 1 100 ? -37.890 14.428 32.064 1.00 95.69 100 LEU A O 1
ATOM 824 N N . GLN A 1 101 ? -38.450 14.446 29.894 1.00 96.88 101 GLN A N 1
ATOM 825 C CA . GLN A 1 101 ? -39.474 15.482 30.034 1.00 96.88 101 GLN A CA 1
ATOM 826 C C . GLN A 1 101 ? -40.744 14.936 30.703 1.00 96.88 101 GLN A C 1
ATOM 828 O O . GLN A 1 101 ? -41.301 15.603 31.575 1.00 96.88 101 GLN A O 1
ATOM 833 N N . GLN A 1 102 ? -41.174 13.718 30.363 1.00 96.94 102 GLN A N 1
ATOM 834 C CA . GLN A 1 102 ? -42.314 13.056 31.000 1.00 96.94 102 GLN A CA 1
ATOM 835 C C . GLN A 1 102 ? -42.058 12.792 32.491 1.00 96.94 102 GLN A C 1
ATOM 837 O O . GLN A 1 102 ? -42.912 13.116 33.316 1.00 96.94 102 GLN A O 1
ATOM 842 N N . ILE A 1 103 ? -40.874 12.282 32.848 1.00 94.31 103 ILE A N 1
ATOM 843 C CA . ILE A 1 103 ? -40.468 12.041 34.242 1.00 94.31 103 ILE A CA 1
ATOM 844 C C . ILE A 1 103 ? -40.452 13.353 35.037 1.00 94.31 103 ILE A C 1
ATOM 846 O O . ILE A 1 103 ? -40.962 13.389 36.153 1.00 94.31 103 ILE A O 1
ATOM 850 N N . LYS A 1 104 ? -39.940 14.454 34.463 1.00 96.00 104 LYS A N 1
ATOM 851 C CA . LYS A 1 104 ? -39.995 15.783 35.104 1.00 96.00 104 LYS A CA 1
ATOM 852 C C . LYS A 1 104 ? -41.431 16.232 35.361 1.00 96.00 104 LYS A C 1
ATOM 854 O O . LYS A 1 104 ? -41.748 16.591 36.485 1.00 96.00 104 LYS A O 1
ATOM 859 N N . LEU A 1 105 ? -42.316 16.143 34.365 1.00 95.62 105 LEU A N 1
ATOM 860 C CA . LEU A 1 105 ? -43.724 16.531 34.517 1.00 95.62 105 LEU A CA 1
ATOM 861 C C . LEU A 1 105 ? -44.469 15.673 35.556 1.00 95.62 105 LEU A C 1
ATOM 863 O O . LEU A 1 105 ? -45.309 16.195 36.285 1.00 95.62 105 LEU A O 1
ATOM 867 N N . GLN A 1 106 ? -44.148 14.379 35.656 1.00 95.50 106 GLN A N 1
ATOM 868 C CA . GLN A 1 106 ? -44.664 13.497 36.709 1.00 95.50 106 GLN A CA 1
ATOM 869 C C . GLN A 1 106 ? -44.137 13.898 38.093 1.00 95.50 106 GLN A C 1
ATOM 871 O O . GLN A 1 106 ? -44.913 13.983 39.042 1.00 95.50 106 GLN A O 1
ATOM 876 N N . HIS A 1 107 ? -42.842 14.197 38.207 1.00 91.69 107 HIS A N 1
ATOM 877 C CA . HIS A 1 107 ? -42.222 14.595 39.469 1.00 91.69 107 HIS A CA 1
ATOM 878 C C . HIS A 1 107 ? -42.692 15.988 39.935 1.00 91.69 107 HIS A C 1
ATOM 880 O O . HIS A 1 107 ? -42.895 16.194 41.130 1.00 91.69 107 HIS A O 1
ATOM 886 N N . ASP A 1 108 ? -42.937 16.922 39.010 1.00 93.31 108 ASP A N 1
ATOM 887 C CA . ASP A 1 108 ? -43.532 18.240 39.278 1.00 93.31 108 ASP A CA 1
ATOM 888 C C . ASP A 1 108 ? -45.005 18.137 39.712 1.00 93.31 108 ASP A C 1
ATOM 890 O O . ASP A 1 108 ? -45.481 18.969 40.487 1.00 93.31 108 ASP A O 1
ATOM 894 N N . ALA A 1 109 ? -45.744 17.137 39.218 1.00 93.56 109 ALA A N 1
ATOM 895 C CA . ALA A 1 109 ? -47.106 16.849 39.667 1.00 93.56 109 ALA A CA 1
ATOM 896 C C . ALA A 1 109 ? -47.107 16.253 41.084 1.00 93.56 109 ALA A C 1
ATOM 898 O O . ALA A 1 109 ? -47.785 16.780 41.961 1.00 93.56 109 ALA A O 1
ATOM 899 N N . GLN A 1 110 ? -46.269 15.244 41.340 1.00 90.75 110 GLN A N 1
ATOM 900 C CA . GLN A 1 110 ? -46.100 14.644 42.670 1.00 90.75 110 GLN A CA 1
ATOM 901 C C . GLN A 1 110 ? -45.640 15.666 43.720 1.00 90.75 110 GLN A C 1
ATOM 903 O O . GLN A 1 110 ? -46.119 15.647 44.850 1.00 90.75 110 GLN A O 1
ATOM 908 N N . LEU A 1 111 ? -44.749 16.596 43.355 1.00 90.06 111 LEU A N 1
ATOM 909 C CA . LEU A 1 111 ? -44.345 17.685 44.248 1.00 90.06 111 LEU A CA 1
ATOM 910 C C . LEU A 1 111 ? -45.523 18.606 44.598 1.00 90.06 111 LEU A C 1
ATOM 912 O O . LEU A 1 111 ? -45.650 18.986 45.756 1.00 90.06 111 LEU A O 1
ATOM 916 N N . LYS A 1 112 ? -46.413 18.925 43.648 1.00 92.38 112 LYS A N 1
ATOM 917 C CA . LYS A 1 112 ? -47.630 19.710 43.933 1.00 92.38 112 LYS A CA 1
ATOM 918 C C . LYS A 1 112 ? -48.601 18.955 44.832 1.00 92.38 112 LYS A C 1
ATOM 920 O O . LYS A 1 112 ? -49.078 19.540 45.792 1.00 92.38 112 LYS A O 1
ATOM 925 N N . GLU A 1 113 ? -48.832 17.668 44.579 1.00 92.94 113 GLU A N 1
ATOM 926 C CA . GLU A 1 113 ? -49.667 16.821 45.443 1.00 92.94 113 GLU A CA 1
ATOM 927 C C . GLU A 1 113 ? -49.125 16.787 46.885 1.00 92.94 113 GLU A C 1
ATOM 929 O O . GLU A 1 113 ? -49.891 16.922 47.837 1.00 92.94 113 GLU A O 1
ATOM 934 N N . VAL A 1 114 ? -47.802 16.679 47.068 1.00 91.12 114 VAL A N 1
ATOM 935 C CA . VAL A 1 114 ? -47.162 16.726 48.396 1.00 91.12 114 VAL A CA 1
ATOM 936 C C . VAL A 1 114 ? -47.286 18.105 49.053 1.00 91.12 114 VAL A C 1
ATOM 938 O O . VAL A 1 114 ? -47.599 18.168 50.240 1.00 91.12 114 VAL A O 1
ATOM 941 N N . VAL A 1 115 ? -47.102 19.201 48.308 1.00 92.06 115 VAL A N 1
ATOM 942 C CA . VAL A 1 115 ? -47.326 20.569 48.815 1.00 92.06 115 VAL A CA 1
ATOM 943 C C . VAL A 1 115 ? -48.785 20.752 49.248 1.00 92.06 115 VAL A C 1
ATOM 945 O O . VAL A 1 115 ? -49.034 21.174 50.372 1.00 92.06 115 VAL A O 1
ATOM 948 N N . GLU A 1 116 ? -49.751 20.358 48.414 1.00 93.62 116 GLU A N 1
ATOM 949 C CA . GLU A 1 116 ? -51.183 20.465 48.718 1.00 93.62 116 GLU A CA 1
ATOM 950 C C . GLU A 1 116 ? -51.593 19.608 49.929 1.00 93.62 116 GLU A C 1
ATOM 952 O O . GLU A 1 116 ? -52.447 20.034 50.708 1.00 93.62 116 GLU A O 1
ATOM 957 N N . MET A 1 117 ? -50.990 18.429 50.132 1.00 91.88 117 MET A N 1
ATOM 958 C CA . MET A 1 117 ? -51.205 17.614 51.339 1.00 91.88 117 MET A CA 1
ATOM 959 C C . MET A 1 117 ? -50.593 18.251 52.596 1.00 91.88 117 MET A C 1
ATOM 961 O O . MET A 1 117 ? -51.236 18.267 53.644 1.00 91.88 117 MET A O 1
ATOM 965 N N . LEU A 1 118 ? -49.376 18.799 52.507 1.00 91.81 118 LEU A N 1
ATOM 966 C CA . LEU A 1 118 ? -48.728 19.484 53.631 1.00 91.81 118 LEU A CA 1
ATOM 967 C C . LEU A 1 118 ? -49.493 20.752 54.036 1.00 91.81 118 LEU A C 1
ATOM 969 O O . LEU A 1 118 ? -49.681 20.987 55.228 1.00 91.81 118 LEU A O 1
ATOM 973 N N . ASP A 1 119 ? -49.992 21.526 53.072 1.00 92.06 119 ASP A N 1
ATOM 974 C CA . ASP A 1 119 ? -50.829 22.704 53.325 1.00 92.06 119 ASP A CA 1
ATOM 975 C C . ASP A 1 119 ? -52.155 22.328 54.018 1.00 92.06 119 ASP A C 1
ATOM 977 O O . ASP A 1 119 ? -52.587 23.029 54.936 1.00 92.06 119 ASP A O 1
ATOM 981 N N . GLN A 1 120 ? -52.780 21.204 53.637 1.00 92.94 120 GLN A N 1
ATOM 982 C CA . GLN A 1 120 ? -54.022 20.704 54.253 1.00 92.94 120 GLN A CA 1
ATOM 983 C C . GLN A 1 120 ? -53.845 20.279 55.719 1.00 92.94 120 GLN A C 1
ATOM 985 O O . GLN A 1 120 ? -54.708 20.578 56.544 1.00 92.94 120 GLN A O 1
ATOM 990 N N . GLU A 1 121 ? -52.720 19.646 56.062 1.00 89.12 121 GLU A N 1
ATOM 991 C CA . GLU A 1 121 ? -52.372 19.270 57.445 1.00 89.12 121 GLU A CA 1
ATOM 992 C C . GLU A 1 121 ? -51.769 20.441 58.258 1.00 89.12 121 GLU A C 1
ATOM 994 O O . GLU A 1 121 ? -51.380 20.276 59.414 1.00 89.12 121 GLU A O 1
ATOM 999 N N . GLY A 1 122 ? -51.684 21.648 57.681 1.00 89.06 122 GLY A N 1
ATOM 1000 C CA . GLY A 1 122 ? -51.148 22.845 58.344 1.00 89.06 122 GLY A CA 1
ATOM 1001 C C . GLY A 1 122 ? -49.617 22.908 58.426 1.00 89.06 122 GLY A C 1
ATOM 1002 O O . GLY A 1 122 ? -49.076 23.748 59.142 1.00 89.06 122 GLY A O 1
ATOM 1003 N N . LEU A 1 123 ? -48.913 22.057 57.678 1.00 90.50 123 LEU A N 1
ATOM 1004 C CA . LEU A 1 123 ? -47.450 21.935 57.614 1.00 90.50 123 LEU A CA 1
ATOM 1005 C C . LEU A 1 123 ? -46.830 22.713 56.435 1.00 90.50 123 LEU A C 1
ATOM 1007 O O . LEU A 1 123 ? -45.734 22.394 55.969 1.00 90.50 123 LEU A O 1
ATOM 1011 N N . ALA A 1 124 ? -47.508 23.768 55.974 1.00 89.06 124 ALA A N 1
ATOM 1012 C CA . ALA A 1 124 ? -47.105 24.604 54.839 1.00 89.06 124 ALA A CA 1
ATOM 1013 C C . ALA A 1 124 ? -45.655 25.128 54.921 1.00 89.06 124 ALA A C 1
ATOM 1015 O O . ALA A 1 124 ? -44.997 25.307 53.897 1.00 89.06 124 ALA A O 1
ATOM 1016 N N . GLU A 1 125 ? -45.121 25.338 56.130 1.00 88.50 125 GLU A N 1
ATOM 1017 C CA . GLU A 1 125 ? -43.762 25.857 56.350 1.00 88.50 125 GLU A CA 1
ATOM 1018 C C . GLU A 1 125 ? -42.648 24.923 55.837 1.00 88.50 125 GLU A C 1
ATOM 1020 O O . GLU A 1 125 ? -41.584 25.409 55.453 1.00 88.50 125 GLU A O 1
ATOM 1025 N N . ILE A 1 126 ? -42.884 23.604 55.768 1.00 90.81 126 ILE A N 1
ATOM 1026 C CA . ILE A 1 126 ? -41.901 22.630 55.252 1.00 90.81 126 ILE A CA 1
ATOM 1027 C C . ILE A 1 126 ? -42.095 22.275 53.772 1.00 90.81 126 ILE A C 1
ATOM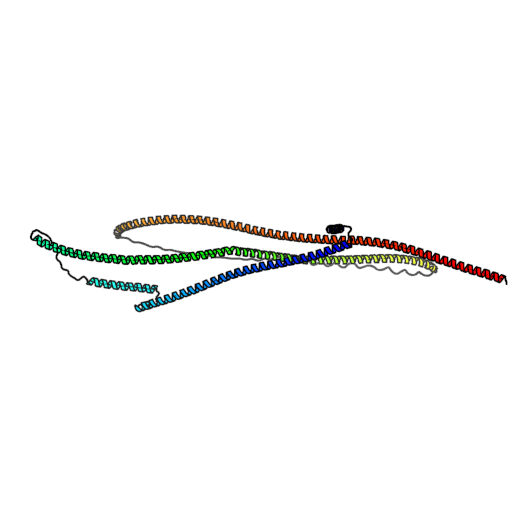 1029 O O . ILE A 1 126 ? -41.244 21.589 53.204 1.00 90.81 126 ILE A O 1
ATOM 1033 N N . SER A 1 127 ? -43.154 22.761 53.118 1.00 85.19 127 SER A N 1
ATOM 1034 C CA . SER A 1 127 ? -43.511 22.413 51.729 1.00 85.19 127 SER A CA 1
ATOM 1035 C C . SER A 1 127 ? -42.404 22.706 50.696 1.00 85.19 127 SER A C 1
ATOM 1037 O O . SER A 1 127 ? -42.232 21.951 49.741 1.00 85.19 127 SER A O 1
ATOM 1039 N N . TYR A 1 128 ? -41.594 23.746 50.926 1.00 84.50 128 TYR A N 1
ATOM 1040 C CA . TYR A 1 128 ? -40.455 24.140 50.078 1.00 84.50 128 TYR A CA 1
ATOM 1041 C C . TYR A 1 128 ? -39.097 23.573 50.538 1.00 84.50 128 TYR A C 1
ATOM 1043 O O . TYR A 1 128 ? -38.072 23.861 49.918 1.00 84.50 128 TYR A O 1
ATOM 1051 N N . SER A 1 129 ? -39.063 22.797 51.627 1.00 88.00 129 SER A N 1
ATOM 1052 C CA . SER A 1 129 ? -37.841 22.140 52.119 1.00 88.00 129 SER A CA 1
ATOM 1053 C C . SER A 1 129 ? -37.501 20.885 51.303 1.00 88.00 129 SER A C 1
ATOM 1055 O O . SER A 1 129 ? -38.328 20.392 50.532 1.00 88.00 129 SER A O 1
ATOM 1057 N N . SER A 1 130 ? -36.279 20.357 51.432 1.00 89.81 130 SER A N 1
ATOM 1058 C CA . SER A 1 130 ? -35.866 19.178 50.650 1.00 89.81 130 SER A CA 1
ATOM 1059 C C . SER A 1 130 ? -36.674 17.919 51.033 1.00 89.81 130 SER A C 1
ATOM 1061 O O . SER A 1 130 ? -37.030 17.772 52.198 1.00 89.81 130 SER A O 1
ATOM 1063 N N . PRO A 1 131 ? -36.930 16.942 50.136 1.00 88.25 131 PRO A N 1
ATOM 1064 C CA . PRO A 1 131 ? -37.705 15.742 50.497 1.00 88.25 131 PRO A CA 1
ATOM 1065 C C . PRO A 1 131 ? -37.128 14.956 51.690 1.00 88.25 131 PRO A C 1
ATOM 1067 O O . PRO A 1 131 ? -37.866 14.411 52.505 1.00 88.25 131 PRO A O 1
ATOM 1070 N N . SER A 1 132 ? -35.801 14.952 51.847 1.00 90.38 132 SER A N 1
ATOM 1071 C CA . SER A 1 132 ? -35.094 14.409 53.017 1.00 90.38 132 SER A CA 1
ATOM 1072 C C . SER A 1 132 ? -35.398 15.141 54.331 1.00 90.38 132 SER A C 1
ATOM 1074 O O . SER A 1 132 ? -35.400 14.532 55.397 1.00 90.38 132 SER A O 1
ATOM 1076 N N . GLU A 1 133 ? -35.645 16.444 54.257 1.00 90.56 133 GLU A N 1
ATOM 1077 C CA . GLU A 1 133 ? -35.898 17.356 55.375 1.00 90.56 133 GLU A CA 1
ATOM 1078 C C . GLU A 1 133 ? -37.385 17.368 55.749 1.00 90.56 133 GLU A C 1
ATOM 1080 O O . GLU A 1 133 ? -37.706 17.264 56.932 1.00 90.56 133 GLU A O 1
ATOM 1085 N N . GLN A 1 134 ? -38.280 17.319 54.753 1.00 92.25 134 GLN A N 1
ATOM 1086 C CA . GLN A 1 134 ? -39.705 17.017 54.933 1.00 92.25 134 GLN A CA 1
ATOM 1087 C C . GLN A 1 134 ? -39.889 15.691 55.688 1.00 92.25 134 GLN A C 1
ATOM 1089 O O . GLN A 1 134 ? -40.564 15.644 56.715 1.00 92.25 134 GLN A O 1
ATOM 1094 N N . VAL A 1 135 ? -39.230 14.615 55.234 1.00 93.12 135 VAL A N 1
ATOM 1095 C CA . VAL A 1 135 ? -39.273 13.304 55.906 1.00 93.12 135 VAL A CA 1
ATOM 1096 C C . VAL A 1 135 ? -38.682 13.371 57.317 1.00 93.12 135 VAL A C 1
ATOM 1098 O O . VAL A 1 135 ? -39.262 12.796 58.237 1.00 93.12 135 VAL A O 1
ATOM 1101 N N . ALA A 1 136 ? -37.572 14.085 57.529 1.00 91.56 136 ALA A N 1
ATOM 1102 C CA . ALA A 1 136 ? -36.993 14.249 58.864 1.00 91.56 136 ALA A CA 1
ATOM 1103 C C . ALA A 1 136 ? -37.950 14.975 59.829 1.00 91.56 136 ALA A C 1
ATOM 1105 O O . ALA A 1 136 ? -38.131 14.522 60.959 1.00 91.56 136 ALA A O 1
ATOM 1106 N N . TYR A 1 137 ? -38.605 16.049 59.379 1.00 92.31 137 TYR A N 1
ATOM 1107 C CA . TYR A 1 137 ? -39.590 16.791 60.169 1.00 92.31 137 TYR A CA 1
ATOM 1108 C C . TYR A 1 137 ? -40.812 15.924 60.506 1.00 92.31 137 TYR A C 1
ATOM 1110 O O . TYR A 1 137 ? -41.192 15.812 61.670 1.00 92.31 137 TYR A O 1
ATOM 1118 N N . LEU A 1 138 ? -41.384 15.238 59.509 1.00 92.38 138 LEU A N 1
ATOM 1119 C CA . LEU A 1 138 ? -42.537 14.347 59.690 1.00 92.38 138 LEU A CA 1
ATOM 1120 C C . LEU A 1 138 ? -42.232 13.167 60.630 1.00 92.38 138 LEU A C 1
ATOM 1122 O O . LEU A 1 138 ? -43.108 12.734 61.378 1.00 92.38 138 LEU A O 1
ATOM 1126 N N . LEU A 1 139 ? -40.995 12.655 60.642 1.00 94.00 139 LEU A N 1
ATOM 1127 C CA . LEU A 1 139 ? -40.564 11.629 61.598 1.00 94.00 139 LEU A CA 1
ATOM 1128 C C . LEU A 1 139 ? -40.476 12.164 63.035 1.00 94.00 139 LEU A C 1
ATOM 1130 O O . LEU A 1 139 ? -40.861 11.451 63.965 1.00 94.00 139 LEU A O 1
ATOM 1134 N N . VAL A 1 140 ? -40.016 13.407 63.223 1.00 93.38 140 VAL A N 1
ATOM 1135 C CA . VAL A 1 140 ? -40.000 14.066 64.539 1.00 93.38 140 VAL A CA 1
ATOM 1136 C C . VAL A 1 140 ? -41.426 14.319 65.028 1.00 93.38 140 VAL A C 1
ATOM 1138 O O . VAL A 1 140 ? -41.757 13.883 66.130 1.00 93.38 140 VAL A O 1
ATOM 1141 N N . GLU A 1 141 ? -42.300 14.918 64.217 1.00 89.19 141 GLU A N 1
ATOM 1142 C CA . GLU A 1 141 ? -43.674 15.221 64.649 1.00 89.19 141 GLU A CA 1
ATOM 1143 C C . GLU A 1 141 ? -44.521 13.950 64.848 1.00 89.19 141 GLU A C 1
ATOM 1145 O O . GLU A 1 141 ? -45.335 13.860 65.766 1.00 89.19 141 GLU A O 1
ATOM 1150 N N . ARG A 1 142 ? -44.253 12.874 64.096 1.00 93.06 142 ARG A N 1
ATOM 1151 C CA . ARG A 1 142 ? -44.829 11.558 64.406 1.00 93.06 142 ARG A CA 1
ATOM 1152 C C . ARG A 1 142 ? -44.399 11.047 65.787 1.00 93.06 142 ARG A C 1
ATOM 1154 O O . ARG A 1 142 ? -45.202 10.404 66.460 1.00 93.06 142 ARG A O 1
ATOM 1161 N N . SER A 1 143 ? -43.163 11.308 66.219 1.00 91.94 143 SER A N 1
ATOM 1162 C CA . SER A 1 143 ? -42.685 10.882 67.544 1.00 91.94 143 SER A CA 1
ATOM 1163 C C . SER A 1 143 ? -43.319 11.688 68.687 1.00 91.94 143 SER A C 1
ATOM 1165 O O . SER A 1 143 ? -43.812 11.087 69.642 1.00 91.94 143 SER A O 1
ATOM 1167 N N . THR A 1 144 ? -43.433 13.015 68.554 1.00 90.31 144 THR A N 1
ATOM 1168 C CA . THR A 1 144 ? -44.067 13.887 69.563 1.00 90.31 144 THR A CA 1
ATOM 1169 C C . THR A 1 144 ? -45.561 13.579 69.726 1.00 90.31 144 THR A C 1
ATOM 1171 O O . THR A 1 144 ? -46.085 13.599 70.843 1.00 90.31 144 THR A O 1
ATOM 1174 N N . LEU A 1 145 ? -46.261 13.238 68.638 1.00 90.75 145 LEU A N 1
ATOM 1175 C CA . LEU A 1 145 ? -47.665 12.816 68.673 1.00 90.75 145 LEU A CA 1
ATOM 1176 C C . LEU A 1 145 ? -47.853 11.437 69.329 1.00 90.75 145 LEU A C 1
ATOM 1178 O O . LEU A 1 145 ? -48.802 11.261 70.096 1.00 90.75 145 LEU A O 1
ATOM 1182 N N . LEU A 1 146 ? -46.942 10.483 69.099 1.00 90.81 146 LEU A N 1
ATOM 1183 C CA . LEU A 1 146 ? -46.972 9.171 69.761 1.00 90.81 146 LEU A CA 1
ATOM 1184 C C . LEU A 1 146 ? -46.731 9.284 71.275 1.00 90.81 146 LEU A C 1
ATOM 1186 O O . LEU A 1 146 ? -47.507 8.729 72.052 1.00 90.81 146 LEU A O 1
ATOM 1190 N N . GLU A 1 147 ? -45.740 10.068 71.712 1.00 89.94 147 GLU A N 1
ATOM 1191 C CA . GLU A 1 147 ? -45.501 10.330 73.143 1.00 89.94 147 GLU A CA 1
ATOM 1192 C C . GLU A 1 147 ? -46.733 10.945 73.831 1.00 89.94 147 GLU A C 1
ATOM 1194 O O . GLU A 1 147 ? -47.069 10.596 74.969 1.00 89.94 147 GLU A O 1
ATOM 1199 N N . ARG A 1 148 ? -47.450 11.837 73.133 1.00 90.62 148 ARG A N 1
ATOM 1200 C CA . ARG A 1 148 ? -48.690 12.454 73.628 1.00 90.62 148 ARG A CA 1
ATOM 1201 C C . ARG A 1 148 ? -49.840 11.450 73.749 1.00 90.62 148 ARG A C 1
ATOM 1203 O O . ARG A 1 148 ? -50.582 11.547 74.727 1.00 90.62 148 ARG A O 1
ATOM 1210 N N . LEU A 1 149 ? -49.962 10.500 72.817 1.00 86.38 149 LEU A N 1
ATOM 1211 C CA . LEU A 1 149 ? -50.959 9.420 72.854 1.00 86.38 149 LEU A CA 1
ATOM 1212 C C . LEU A 1 149 ? -50.696 8.436 74.003 1.00 86.38 149 LEU A C 1
ATOM 1214 O O . LEU A 1 149 ? -51.590 8.198 74.819 1.00 86.38 149 LEU A O 1
ATOM 1218 N N . GLU A 1 150 ? -49.457 7.963 74.169 1.00 87.44 150 GLU A N 1
ATOM 1219 C CA . GLU A 1 150 ? -49.088 7.124 75.321 1.00 87.44 150 GLU A CA 1
ATOM 1220 C C . GLU A 1 150 ? -49.346 7.843 76.658 1.00 87.44 150 GLU A C 1
ATOM 1222 O O . GLU A 1 150 ? -49.768 7.242 77.651 1.00 87.44 150 GLU A O 1
ATOM 1227 N N . ALA A 1 151 ? -49.108 9.158 76.700 1.00 79.25 151 ALA A N 1
ATOM 1228 C CA . ALA A 1 151 ? -49.397 9.995 77.858 1.00 79.25 151 ALA A CA 1
ATOM 1229 C C . ALA A 1 151 ? -50.900 10.270 78.070 1.00 79.25 151 ALA A C 1
ATOM 1231 O O . ALA A 1 151 ? -51.250 10.858 79.100 1.00 79.25 151 ALA A O 1
ATOM 1232 N N . THR A 1 152 ? -51.791 9.882 77.152 1.00 77.38 152 THR A N 1
ATOM 1233 C CA . THR A 1 152 ? -53.248 9.839 77.373 1.00 77.38 152 THR A CA 1
ATOM 1234 C C . THR A 1 152 ? -53.747 8.450 77.760 1.00 77.38 152 THR A C 1
ATOM 1236 O O . THR A 1 152 ? -54.538 8.370 78.697 1.00 77.38 152 THR A O 1
ATOM 1239 N N . ASP A 1 153 ? -53.225 7.368 77.179 1.00 77.12 153 ASP A N 1
ATOM 1240 C CA . ASP A 1 153 ? -53.633 5.999 77.546 1.00 77.12 153 ASP A CA 1
ATOM 1241 C C . ASP A 1 153 ? -53.298 5.685 79.013 1.00 77.12 153 ASP A C 1
ATOM 1243 O O . ASP A 1 153 ? -54.162 5.265 79.786 1.00 77.12 153 ASP A O 1
ATOM 1247 N N . ARG A 1 154 ? -52.102 6.083 79.473 1.00 75.31 154 ARG A N 1
ATOM 1248 C CA . ARG A 1 154 ? -51.692 5.994 80.893 1.00 75.31 154 ARG A CA 1
ATOM 1249 C C . ARG A 1 154 ? -52.616 6.771 81.858 1.00 75.31 154 ARG A C 1
ATOM 1251 O O . ARG A 1 154 ? -52.599 6.520 83.065 1.00 75.31 154 ARG A O 1
ATOM 1258 N N . LYS A 1 155 ? -53.428 7.716 81.357 1.00 71.12 155 LYS A N 1
ATOM 1259 C CA . LYS A 1 155 ? -54.449 8.463 82.128 1.00 71.12 155 LYS A CA 1
ATOM 1260 C C . LYS A 1 155 ? -55.839 7.813 82.083 1.00 71.12 155 LYS A C 1
ATOM 1262 O O . LYS A 1 155 ? -56.694 8.199 82.877 1.00 71.12 155 LYS A O 1
ATOM 1267 N N . LEU A 1 156 ? -56.075 6.864 81.177 1.00 64.56 156 LEU A N 1
ATOM 1268 C CA . LEU A 1 156 ? -57.296 6.055 81.102 1.00 64.56 156 LEU A CA 1
ATOM 1269 C C . LEU A 1 156 ? -57.159 4.793 81.968 1.00 64.56 156 LEU A C 1
ATOM 1271 O O . LEU A 1 156 ? -58.037 4.521 82.789 1.00 64.56 156 LEU A O 1
ATOM 1275 N N . ASP A 1 157 ? -56.017 4.101 81.893 1.00 54.88 157 ASP A N 1
ATOM 1276 C CA . ASP A 1 157 ? -55.709 2.931 82.736 1.00 54.88 157 ASP A CA 1
ATOM 1277 C C . ASP A 1 157 ? -55.847 3.242 84.236 1.00 54.88 157 ASP A C 1
ATOM 1279 O O . ASP A 1 157 ? -56.424 2.478 85.012 1.00 54.88 157 ASP A O 1
ATOM 1283 N N . THR A 1 158 ? -55.375 4.423 84.646 1.00 54.84 158 THR A N 1
ATOM 1284 C CA . THR A 1 158 ? -55.402 4.885 86.043 1.00 54.84 158 THR A CA 1
ATOM 1285 C C . THR A 1 158 ? -56.801 5.214 86.578 1.00 54.84 158 THR A C 1
ATOM 1287 O O . THR A 1 158 ? -56.945 5.408 87.785 1.00 54.84 158 THR A O 1
ATOM 1290 N N . GLN A 1 159 ? -57.841 5.229 85.735 1.00 48.72 159 GLN A N 1
ATOM 1291 C CA . GLN A 1 159 ? -59.235 5.452 86.149 1.00 48.72 159 GLN A CA 1
ATOM 1292 C C . GLN A 1 159 ? -60.046 4.153 86.313 1.00 48.72 159 GLN A C 1
ATOM 1294 O O . GLN A 1 159 ? -61.122 4.185 86.905 1.00 48.72 159 GLN A O 1
ATOM 1299 N N . SER A 1 160 ? -59.536 3.003 85.856 1.00 48.81 160 SER A N 1
ATOM 1300 C CA . SER A 1 160 ? -60.296 1.737 85.822 1.00 48.81 160 SER A CA 1
ATOM 1301 C C . SER A 1 160 ? -60.200 0.883 87.102 1.00 48.81 160 SER A C 1
ATOM 1303 O O . SER A 1 160 ? -60.769 -0.205 87.163 1.00 48.81 160 SER A O 1
ATOM 1305 N N . LEU A 1 161 ? -59.490 1.345 88.140 1.00 45.72 161 LEU A N 1
ATOM 1306 C CA . LEU A 1 161 ? -59.117 0.543 89.322 1.00 45.72 161 LEU A CA 1
ATOM 1307 C C . LEU A 1 161 ? -59.994 0.759 90.578 1.00 45.72 161 LEU A C 1
ATOM 1309 O O . LEU A 1 161 ? -59.589 0.395 91.682 1.00 45.72 161 LEU A O 1
ATOM 1313 N N . THR A 1 162 ? -61.201 1.322 90.447 1.00 41.94 162 THR A N 1
ATOM 1314 C CA . THR A 1 162 ? -62.113 1.604 91.579 1.00 41.94 162 THR A CA 1
ATOM 1315 C C . THR A 1 162 ? -63.464 0.878 91.479 1.00 41.94 162 THR A C 1
ATOM 1317 O O . THR A 1 162 ? -64.520 1.487 91.322 1.00 41.94 162 THR A O 1
ATOM 1320 N N . GLY A 1 163 ? -63.450 -0.448 91.659 1.00 37.91 163 GLY A N 1
ATOM 1321 C CA . GLY A 1 163 ? -64.655 -1.276 91.822 1.00 37.91 163 GLY A CA 1
ATOM 1322 C C . GLY A 1 163 ? -64.436 -2.391 92.850 1.00 37.91 163 GLY A C 1
ATOM 1323 O O . GLY A 1 163 ? -63.474 -3.145 92.741 1.00 37.91 163 GLY A O 1
ATOM 1324 N N . HIS A 1 164 ? -65.292 -2.483 93.875 1.00 35.62 164 HIS A N 1
ATOM 1325 C CA . HIS A 1 164 ? -65.125 -3.428 94.994 1.00 35.62 164 HIS A CA 1
ATOM 1326 C C . HIS A 1 164 ? -65.959 -4.723 94.808 1.00 35.62 164 HIS A C 1
ATOM 1328 O O . HIS A 1 164 ? -66.991 -4.680 94.136 1.00 35.62 164 HIS A O 1
ATOM 1334 N N . PRO A 1 165 ? -65.529 -5.873 95.369 1.00 60.56 165 PRO A N 1
ATOM 1335 C CA . PRO A 1 165 ? -66.039 -7.201 95.009 1.00 60.56 165 PRO A CA 1
ATOM 1336 C C . PRO A 1 165 ? -67.209 -7.687 95.888 1.00 60.56 165 PRO A C 1
ATOM 1338 O O . PRO A 1 165 ? -67.650 -7.009 96.818 1.00 60.56 165 PRO A O 1
ATOM 1341 N N . ARG A 1 166 ? -67.663 -8.923 95.634 1.00 29.89 166 ARG A N 1
ATOM 1342 C CA . ARG A 1 166 ? -68.393 -9.756 96.605 1.00 29.89 166 ARG A CA 1
ATOM 1343 C C . ARG A 1 166 ? -67.837 -11.181 96.650 1.00 29.89 166 ARG A C 1
ATOM 1345 O O . ARG A 1 166 ? -67.388 -11.708 95.639 1.00 29.89 166 ARG A O 1
ATOM 1352 N N . GLU A 1 167 ? -67.869 -11.761 97.843 1.00 32.59 167 GLU A N 1
ATOM 1353 C CA . GLU A 1 167 ? -67.220 -13.020 98.237 1.00 32.59 167 GLU A CA 1
ATOM 1354 C C . GLU A 1 167 ? -68.246 -14.163 98.409 1.00 32.59 167 GLU A C 1
ATOM 1356 O O . GLU A 1 167 ? -69.441 -13.874 98.489 1.00 32.59 167 GLU A O 1
ATOM 1361 N N . ILE A 1 168 ? -67.771 -15.421 98.544 1.00 37.09 168 ILE A N 1
ATOM 1362 C CA . ILE A 1 168 ? -68.130 -16.461 99.565 1.00 37.09 168 ILE A CA 1
ATOM 1363 C C . ILE A 1 168 ? -67.784 -17.901 99.056 1.00 37.09 168 ILE A C 1
ATOM 1365 O O . ILE A 1 168 ? -67.799 -18.102 97.841 1.00 37.09 168 ILE A O 1
ATOM 1369 N N . PRO A 1 169 ? -67.392 -18.887 99.914 1.00 41.88 169 PRO A N 1
ATOM 1370 C CA . PRO A 1 169 ? -66.481 -19.985 99.515 1.00 41.88 169 PRO A CA 1
ATOM 1371 C C . PRO A 1 169 ? -66.947 -21.453 99.793 1.00 41.88 169 PRO A C 1
ATOM 1373 O O . PRO A 1 169 ? -68.102 -21.703 100.125 1.00 41.88 169 PRO A O 1
ATOM 1376 N N . GLN A 1 170 ? -65.995 -22.399 99.639 1.00 34.53 170 GLN A N 1
ATOM 1377 C CA . GLN A 1 170 ? -65.869 -23.804 100.144 1.00 34.53 170 GLN A CA 1
ATOM 1378 C C . GLN A 1 170 ? -66.613 -24.107 101.489 1.00 34.53 170 GLN A C 1
ATOM 1380 O O . GLN A 1 170 ? -66.755 -23.190 102.290 1.00 34.53 170 GLN A O 1
ATOM 1385 N N . GLU A 1 171 ? -67.070 -25.315 101.906 1.00 32.03 171 GLU A N 1
ATOM 1386 C CA . GLU A 1 171 ? -66.839 -26.756 101.559 1.00 32.03 171 GLU A CA 1
ATOM 1387 C C . GLU A 1 171 ? -67.934 -27.674 102.254 1.00 32.03 171 GLU A C 1
ATOM 1389 O O . GLU A 1 171 ? -68.937 -27.105 102.680 1.00 32.03 171 GLU A O 1
ATOM 1394 N N . VAL A 1 172 ? -67.958 -29.022 102.464 1.00 35.75 172 VAL A N 1
ATOM 1395 C CA . VAL A 1 172 ? -67.107 -30.223 102.161 1.00 35.75 172 VAL A CA 1
ATOM 1396 C C . VAL A 1 172 ? -67.904 -31.566 101.982 1.00 35.75 172 VAL A C 1
ATOM 1398 O O . VAL A 1 172 ? -68.095 -31.980 100.844 1.00 35.75 172 VAL A O 1
ATOM 1401 N N . GLN A 1 173 ? -68.340 -32.269 103.050 1.00 34.03 173 GLN A N 1
ATOM 1402 C CA . GLN A 1 173 ? -68.864 -33.678 103.142 1.00 34.03 173 GLN A CA 1
ATOM 1403 C C . GLN A 1 173 ? -69.943 -33.765 104.274 1.00 34.03 173 GLN A C 1
ATOM 1405 O O . GLN A 1 173 ? -70.019 -32.804 105.039 1.00 34.03 173 GLN A O 1
ATOM 1410 N N . GLY A 1 174 ? -70.769 -34.804 104.529 1.00 37.31 174 GLY A N 1
ATOM 1411 C CA . GLY A 1 174 ? -71.088 -36.113 103.903 1.00 37.31 174 GLY A CA 1
ATOM 1412 C C . GLY A 1 174 ? -71.840 -37.069 104.891 1.00 37.31 174 GLY A C 1
ATOM 1413 O O . GLY A 1 174 ? -71.767 -36.839 106.097 1.00 37.31 174 GLY A O 1
ATOM 1414 N N . GLU A 1 175 ? -72.479 -38.145 104.391 1.00 33.72 175 GLU A N 1
ATOM 1415 C CA . GLU A 1 175 ? -73.323 -39.198 105.040 1.00 33.72 175 GLU A CA 1
ATOM 1416 C C . GLU A 1 175 ? -74.788 -38.839 105.436 1.00 33.72 175 GLU A C 1
ATOM 1418 O O . GLU A 1 175 ? -75.042 -37.851 106.119 1.00 33.72 175 GLU A O 1
ATOM 1423 N N . ALA A 1 176 ? -75.834 -39.666 105.227 1.00 53.19 176 ALA A N 1
ATOM 1424 C CA . ALA A 1 176 ? -76.219 -40.558 104.114 1.00 53.19 176 ALA A CA 1
ATOM 1425 C C . ALA A 1 176 ? -77.759 -40.804 104.167 1.00 53.19 176 ALA A C 1
ATOM 1427 O O . ALA A 1 176 ? -78.336 -40.838 105.252 1.00 53.19 176 ALA A O 1
ATOM 1428 N N . MET A 1 177 ? -78.420 -41.057 103.024 1.00 43.88 177 MET A N 1
ATOM 1429 C CA . MET A 1 177 ? -79.853 -41.429 102.819 1.00 43.88 177 MET A CA 1
ATOM 1430 C C . MET A 1 177 ? -80.968 -40.350 102.781 1.00 43.88 177 MET A C 1
ATOM 1432 O O . MET A 1 177 ? -81.878 -40.522 101.970 1.00 43.88 177 MET A O 1
ATOM 1436 N N . PRO A 1 178 ? -80.938 -39.205 103.492 1.00 54.19 178 PRO A N 1
ATOM 1437 C CA . PRO A 1 178 ? -81.540 -37.969 102.975 1.00 54.19 178 PRO A CA 1
ATOM 1438 C C . PRO A 1 178 ? -80.665 -37.386 101.858 1.00 54.19 178 PRO A C 1
ATOM 1440 O O . PRO A 1 178 ? -81.142 -36.658 100.985 1.00 54.19 178 PRO A O 1
ATOM 1443 N N . GLU A 1 179 ? -79.375 -37.736 101.891 1.00 50.59 179 GLU A N 1
ATOM 1444 C CA . GLU A 1 179 ? -78.379 -37.285 100.937 1.00 50.59 179 GLU A CA 1
ATOM 1445 C C . GLU A 1 179 ? -78.708 -37.691 99.513 1.00 50.59 179 GLU A C 1
ATOM 1447 O O . GLU A 1 179 ? -78.684 -36.800 98.689 1.00 50.59 179 GLU A O 1
ATOM 1452 N N . GLU A 1 180 ? -79.132 -38.921 99.194 1.00 54.38 180 GLU A N 1
ATOM 1453 C CA . GLU A 1 180 ? -79.368 -39.317 97.789 1.00 54.38 180 GLU A CA 1
ATOM 1454 C C . GLU A 1 180 ? -80.281 -38.347 97.007 1.00 54.38 180 GLU A C 1
ATOM 1456 O O . GLU A 1 180 ? -80.152 -38.236 95.792 1.00 54.38 180 GLU A O 1
ATOM 1461 N N . HIS A 1 181 ? -81.193 -37.617 97.664 1.00 62.69 181 HIS A N 1
ATOM 1462 C CA . HIS A 1 181 ? -81.977 -36.551 97.025 1.00 62.69 181 HIS A CA 1
ATOM 1463 C C . HIS A 1 181 ? -81.261 -35.189 96.982 1.00 62.69 181 HIS A C 1
ATOM 1465 O O . HIS A 1 181 ? -81.320 -34.505 95.961 1.00 62.69 181 HIS A O 1
ATOM 1471 N N . ALA A 1 182 ? -80.578 -34.780 98.054 1.00 69.50 182 ALA A N 1
ATOM 1472 C CA . ALA A 1 182 ? -79.809 -33.531 98.088 1.00 69.50 182 ALA A CA 1
ATOM 1473 C C . ALA A 1 182 ? -78.546 -33.590 97.204 1.00 69.50 182 ALA A C 1
ATOM 1475 O O . ALA A 1 182 ? -78.173 -32.603 96.578 1.00 69.50 182 ALA A O 1
ATOM 1476 N N . GLU A 1 183 ? -77.926 -34.761 97.132 1.00 71.81 183 GLU A N 1
ATOM 1477 C CA . GLU A 1 183 ? -76.787 -35.168 96.321 1.00 71.81 183 GLU A CA 1
ATOM 1478 C C . GLU A 1 183 ? -77.201 -35.351 94.862 1.00 71.81 183 GLU A C 1
ATOM 1480 O O . GLU A 1 183 ? -76.540 -34.786 94.001 1.00 71.81 183 GLU A O 1
ATOM 1485 N N . ARG A 1 184 ? -78.360 -35.967 94.560 1.00 77.25 184 ARG A N 1
ATOM 1486 C CA . ARG A 1 184 ? -78.955 -35.863 93.212 1.00 77.25 184 ARG A CA 1
ATOM 1487 C C . ARG A 1 184 ? -79.176 -34.415 92.804 1.00 77.25 184 ARG A C 1
ATOM 1489 O O . ARG A 1 184 ? -78.801 -34.071 91.698 1.00 77.25 184 ARG A O 1
ATOM 1496 N N . GLN A 1 185 ? -79.697 -33.548 93.675 1.00 82.06 185 GLN A N 1
ATOM 1497 C CA . GLN A 1 185 ? -79.828 -32.121 93.351 1.00 82.06 185 GLN A CA 1
ATOM 1498 C C . GLN A 1 185 ? -78.483 -31.368 93.280 1.00 82.06 185 GLN A C 1
ATOM 1500 O O . GLN A 1 185 ? -78.427 -30.283 92.702 1.00 82.06 185 GLN A O 1
ATOM 1505 N N . ARG A 1 186 ? -77.402 -31.862 93.897 1.00 83.62 186 ARG A N 1
ATOM 1506 C CA . ARG A 1 186 ? -76.046 -31.323 93.691 1.00 83.62 186 ARG A CA 1
ATOM 1507 C C . ARG A 1 186 ? -75.545 -31.756 92.321 1.00 83.62 186 ARG A C 1
ATOM 1509 O O . ARG A 1 186 ? -75.366 -30.896 91.474 1.00 83.62 186 ARG A O 1
ATOM 1516 N N . LEU A 1 187 ? -75.515 -33.063 92.066 1.00 85.06 187 LEU A N 1
ATOM 1517 C CA . LEU A 1 187 ? -75.164 -33.670 90.784 1.00 85.06 187 LEU A CA 1
ATOM 1518 C C . LEU A 1 187 ? -75.979 -33.100 89.615 1.00 85.06 187 LEU A C 1
ATOM 1520 O O . LEU A 1 187 ? -75.417 -32.877 88.558 1.00 85.06 187 LEU A O 1
ATOM 1524 N N . GLU A 1 188 ? -77.269 -32.811 89.785 1.00 85.25 188 GLU A N 1
ATOM 1525 C CA . GLU A 1 188 ? -78.128 -32.180 88.773 1.00 85.25 188 GLU A CA 1
ATOM 1526 C C . GLU A 1 188 ? -77.686 -30.737 88.480 1.00 85.25 188 GLU A C 1
ATOM 1528 O O . GLU A 1 188 ? -77.525 -30.378 87.317 1.00 85.25 188 GLU A O 1
ATOM 1533 N N . ARG A 1 189 ? -77.366 -29.937 89.510 1.00 88.06 189 ARG A N 1
ATOM 1534 C CA . ARG A 1 189 ? -76.776 -28.594 89.335 1.00 88.06 189 ARG A CA 1
ATOM 1535 C C . ARG A 1 189 ? -75.366 -28.649 88.746 1.00 88.06 189 ARG A C 1
ATOM 1537 O O . ARG A 1 189 ? -75.021 -27.784 87.946 1.00 88.06 189 ARG A O 1
ATOM 1544 N N . ASP A 1 190 ? -74.571 -29.647 89.119 1.00 89.62 190 ASP A N 1
ATOM 1545 C CA . ASP A 1 190 ? -73.218 -29.874 88.607 1.00 89.62 190 ASP A CA 1
ATOM 1546 C C . ASP A 1 190 ? -73.250 -30.362 87.148 1.00 89.62 190 ASP A C 1
ATOM 1548 O O . ASP A 1 190 ? -72.364 -30.017 86.370 1.00 89.62 190 ASP A O 1
ATOM 1552 N N . LEU A 1 191 ? -74.290 -31.101 86.745 1.00 89.81 191 LEU A N 1
ATOM 1553 C CA . LEU A 1 191 ? -74.525 -31.576 85.378 1.00 89.81 191 LEU A CA 1
ATOM 1554 C C . LEU A 1 191 ? -75.122 -30.462 84.502 1.00 89.81 191 LEU A C 1
ATOM 1556 O O . LEU A 1 191 ? -74.687 -30.306 83.363 1.00 89.81 191 LEU A O 1
ATOM 1560 N N . ASP A 1 192 ? -76.010 -29.615 85.032 1.00 87.69 192 ASP A N 1
ATOM 1561 C CA . ASP A 1 192 ? -76.431 -28.350 84.404 1.00 87.69 192 ASP A CA 1
ATOM 1562 C C . ASP A 1 192 ? -75.235 -27.413 84.184 1.00 87.69 192 ASP A C 1
ATOM 1564 O O . ASP A 1 192 ? -75.066 -26.831 83.112 1.00 87.69 192 ASP A O 1
ATOM 1568 N N . GLU A 1 193 ? -74.377 -27.263 85.193 1.00 91.25 193 GLU A N 1
ATOM 1569 C CA . GLU A 1 193 ? -73.191 -26.411 85.138 1.00 91.25 193 GLU A CA 1
ATOM 1570 C C . GLU A 1 193 ? -72.115 -26.986 84.207 1.00 91.25 193 GLU A C 1
ATOM 1572 O O . GLU A 1 193 ? -71.537 -26.248 83.407 1.00 91.25 193 GLU A O 1
ATOM 1577 N N . ALA A 1 194 ? -71.897 -28.303 84.217 1.00 90.00 194 ALA A N 1
ATOM 1578 C CA . ALA A 1 194 ? -71.078 -28.987 83.222 1.00 90.00 194 ALA A CA 1
ATOM 1579 C C . ALA A 1 194 ? -71.668 -28.838 81.812 1.00 90.00 194 ALA A C 1
ATOM 1581 O O . ALA A 1 194 ? -70.914 -28.618 80.869 1.00 90.00 194 ALA A O 1
ATOM 1582 N N . SER A 1 195 ? -72.995 -28.870 81.657 1.00 89.06 195 SER A N 1
ATOM 1583 C CA . SER A 1 195 ? -73.675 -28.654 80.372 1.00 89.06 195 SER A CA 1
ATOM 1584 C C . SER A 1 195 ? -73.525 -27.214 79.881 1.00 89.06 195 SER A C 1
ATOM 1586 O O . SER A 1 195 ? -73.272 -27.007 78.695 1.00 89.06 195 SER A O 1
ATOM 1588 N N . ARG A 1 196 ? -73.588 -26.213 80.772 1.00 93.62 196 ARG A N 1
ATOM 1589 C CA . ARG A 1 196 ? -73.267 -24.812 80.444 1.00 93.62 196 ARG A CA 1
ATOM 1590 C C . ARG A 1 196 ? -71.808 -24.657 80.017 1.00 93.62 196 ARG A C 1
ATOM 1592 O O . ARG A 1 196 ? -71.547 -24.066 78.973 1.00 93.62 196 ARG A O 1
ATOM 1599 N N . ARG A 1 197 ? -70.860 -25.227 80.768 1.00 94.19 197 ARG A N 1
ATOM 1600 C CA . ARG A 1 197 ? -69.423 -25.194 80.430 1.00 94.19 197 ARG A CA 1
ATOM 1601 C C . ARG A 1 197 ? -69.130 -25.904 79.110 1.00 94.19 197 ARG A C 1
ATOM 1603 O O . ARG A 1 197 ? -68.388 -25.370 78.294 1.00 94.19 197 ARG A O 1
ATOM 1610 N N . LEU A 1 198 ? -69.764 -27.049 78.859 1.00 94.06 198 LEU A N 1
ATOM 1611 C CA . LEU A 1 198 ? -69.678 -27.787 77.600 1.00 94.06 198 LEU A CA 1
ATOM 1612 C C . LEU A 1 198 ? -70.295 -26.997 76.435 1.00 94.06 198 LEU A C 1
ATOM 1614 O O . LEU A 1 198 ? -69.738 -26.993 75.342 1.00 94.06 198 LEU A O 1
ATOM 1618 N N . ALA A 1 199 ? -71.409 -26.290 76.650 1.00 93.00 199 ALA A N 1
ATOM 1619 C CA . ALA A 1 199 ? -72.009 -25.417 75.643 1.00 93.00 199 ALA A CA 1
ATOM 1620 C C . ALA A 1 199 ? -71.097 -24.228 75.289 1.00 93.00 199 ALA A C 1
ATOM 1622 O O . ALA A 1 199 ? -70.903 -23.960 74.102 1.00 93.00 199 ALA A O 1
ATOM 1623 N N . MET A 1 200 ? -70.485 -23.579 76.290 1.00 94.44 200 MET A N 1
ATOM 1624 C CA . MET A 1 200 ? -69.490 -22.521 76.071 1.00 94.44 200 MET A CA 1
ATOM 1625 C C . MET A 1 200 ? -68.253 -23.058 75.346 1.00 94.44 200 MET A C 1
ATOM 1627 O O . MET A 1 200 ? -67.893 -22.512 74.309 1.00 94.44 200 MET A O 1
ATOM 1631 N N . ALA A 1 201 ? -67.678 -24.181 75.789 1.00 94.25 201 ALA A N 1
ATOM 1632 C CA . ALA A 1 201 ? -66.552 -24.825 75.108 1.00 94.25 201 ALA A CA 1
ATOM 1633 C C . ALA A 1 201 ? -66.897 -25.206 73.655 1.00 94.25 201 ALA A C 1
ATOM 1635 O O . ALA A 1 201 ? -66.096 -25.001 72.750 1.00 94.25 201 ALA A O 1
ATOM 1636 N N . HIS A 1 202 ? -68.116 -25.682 73.382 1.00 92.38 202 HIS A N 1
ATOM 1637 C CA . HIS A 1 202 ? -68.585 -25.922 72.016 1.00 92.38 202 HIS A CA 1
ATOM 1638 C C . HIS A 1 202 ? -68.821 -24.638 71.204 1.00 92.38 202 HIS A C 1
ATOM 1640 O O . HIS A 1 202 ? -68.877 -24.723 69.979 1.00 92.38 202 HIS A O 1
ATOM 1646 N N . GLN A 1 203 ? -69.026 -23.468 71.814 1.00 94.38 203 GLN A N 1
ATOM 1647 C CA . GLN A 1 203 ? -69.046 -22.180 71.103 1.00 94.38 203 GLN A CA 1
ATOM 1648 C C . GLN A 1 203 ? -67.625 -21.664 70.851 1.00 94.38 203 GLN A C 1
ATOM 1650 O O . GLN A 1 203 ? -67.340 -21.219 69.746 1.00 94.38 203 GLN A O 1
ATOM 1655 N N . GLU A 1 204 ? -66.730 -21.807 71.823 1.00 95.75 204 GLU A N 1
ATOM 1656 C CA . GLU A 1 204 ? -65.322 -21.409 71.749 1.00 95.75 204 GLU A CA 1
ATOM 1657 C C . GLU A 1 204 ? -64.545 -22.250 70.721 1.00 95.75 204 GLU A C 1
ATOM 1659 O O . GLU A 1 204 ? -63.870 -21.698 69.860 1.00 95.75 204 GLU A O 1
ATOM 1664 N N . ILE A 1 205 ? -64.754 -23.574 70.688 1.00 94.81 205 ILE A N 1
ATOM 1665 C CA . ILE A 1 205 ? -64.230 -24.462 69.632 1.00 94.81 205 ILE A CA 1
ATOM 1666 C C . ILE A 1 205 ? -64.725 -24.033 68.243 1.00 94.81 205 ILE A C 1
ATOM 1668 O O . ILE A 1 205 ? -63.957 -24.088 67.283 1.00 94.81 205 ILE A O 1
ATOM 1672 N N . ARG A 1 206 ? -65.988 -23.595 68.111 1.00 95.12 206 ARG A N 1
ATOM 1673 C CA . ARG A 1 206 ? -66.514 -23.080 66.834 1.00 95.12 206 ARG A CA 1
ATOM 1674 C C . ARG A 1 206 ? -65.839 -21.765 66.449 1.00 95.12 206 ARG A C 1
ATOM 1676 O O . ARG A 1 206 ? -65.301 -21.699 65.353 1.00 95.12 206 ARG A O 1
ATOM 1683 N N . HIS A 1 207 ? -65.762 -20.800 67.366 1.00 95.62 207 HIS A N 1
ATOM 1684 C CA . HIS A 1 207 ? -65.077 -19.521 67.151 1.00 95.62 207 HIS A CA 1
ATOM 1685 C C . HIS A 1 207 ? -63.624 -19.721 66.695 1.00 95.62 207 HIS A C 1
ATOM 1687 O O . HIS A 1 207 ? -63.241 -19.239 65.635 1.00 95.62 207 HIS A O 1
ATOM 1693 N N . LEU A 1 208 ? -62.856 -20.539 67.421 1.00 95.69 208 LEU A N 1
ATOM 1694 C CA . LEU A 1 208 ? -61.467 -20.867 67.085 1.00 95.69 208 LEU A CA 1
ATOM 1695 C C . LEU A 1 208 ? -61.335 -21.616 65.746 1.00 95.69 208 LEU A C 1
ATOM 1697 O O . LEU A 1 208 ? -60.317 -21.483 65.069 1.00 95.69 208 LEU A O 1
ATOM 1701 N N . THR A 1 209 ? -62.348 -22.392 65.342 1.00 94.50 209 THR A N 1
ATOM 1702 C CA . THR A 1 209 ? -62.389 -23.046 64.020 1.00 94.50 209 THR A CA 1
ATOM 1703 C C . THR A 1 209 ? -62.662 -22.029 62.910 1.00 94.50 209 THR A C 1
ATOM 1705 O O . THR A 1 209 ? -61.959 -22.033 61.900 1.00 94.50 209 THR A O 1
ATOM 1708 N N . ASP A 1 210 ? -63.629 -21.130 63.106 1.00 95.19 210 ASP A N 1
ATOM 1709 C CA . ASP A 1 210 ? -63.969 -20.060 62.163 1.00 95.19 210 ASP A CA 1
ATOM 1710 C C . ASP A 1 210 ? -62.803 -19.061 62.004 1.00 95.19 210 ASP A C 1
ATOM 1712 O O . ASP A 1 210 ? -62.509 -18.620 60.889 1.00 95.19 210 ASP A O 1
ATOM 1716 N N . GLU A 1 211 ? -62.074 -18.762 63.085 1.00 96.25 211 GLU A N 1
ATOM 1717 C CA . GLU A 1 211 ? -60.830 -17.982 63.072 1.00 96.25 211 GLU A CA 1
ATOM 1718 C C . GLU A 1 211 ? -59.701 -18.712 62.334 1.00 96.25 211 GLU A C 1
ATOM 1720 O O . GLU A 1 211 ? -59.074 -18.120 61.454 1.00 96.25 211 GLU A O 1
ATOM 1725 N N . LEU A 1 212 ? -59.468 -20.001 62.616 1.00 94.31 212 LEU A N 1
ATOM 1726 C CA . LEU A 1 212 ? -58.463 -20.812 61.913 1.00 94.31 212 LEU A CA 1
ATOM 1727 C C . LEU A 1 212 ? -58.733 -20.888 60.410 1.00 94.31 212 LEU A C 1
ATOM 1729 O O . LEU A 1 212 ? -57.814 -20.713 59.609 1.00 94.31 212 LEU A O 1
ATOM 1733 N N . ASP A 1 213 ? -59.980 -21.120 60.006 1.00 94.31 213 ASP A N 1
ATOM 1734 C CA . ASP A 1 213 ? -60.351 -21.179 58.594 1.00 94.31 213 ASP A CA 1
ATOM 1735 C C . ASP A 1 213 ? -60.395 -19.795 57.936 1.00 94.31 213 ASP A C 1
ATOM 1737 O O . ASP A 1 213 ? -60.248 -19.704 56.717 1.00 94.31 213 ASP A O 1
ATOM 1741 N N . SER A 1 214 ? -60.538 -18.711 58.701 1.00 93.88 214 SER A N 1
ATOM 1742 C CA . SER A 1 214 ? -60.352 -17.341 58.202 1.00 93.88 214 SER A CA 1
ATOM 1743 C C . SER A 1 214 ? -58.869 -17.017 57.995 1.00 93.88 214 SER A C 1
ATOM 1745 O O . SER A 1 214 ? -58.497 -16.559 56.915 1.00 93.88 214 SER A O 1
ATOM 1747 N N . ALA A 1 215 ? -58.008 -17.351 58.961 1.00 93.56 215 ALA A N 1
ATOM 1748 C CA . ALA A 1 215 ? -56.556 -17.195 58.870 1.00 93.56 215 ALA A CA 1
ATOM 1749 C C . ALA A 1 215 ? -55.941 -18.053 57.747 1.00 93.56 215 ALA A C 1
ATOM 1751 O O . ALA A 1 215 ? -55.050 -17.608 57.028 1.00 93.56 215 ALA A O 1
ATOM 1752 N N . ARG A 1 216 ? -56.460 -19.267 57.521 1.00 93.94 216 ARG A N 1
ATOM 1753 C CA . ARG A 1 216 ? -56.084 -20.106 56.368 1.00 93.94 216 ARG A CA 1
ATOM 1754 C C . ARG A 1 216 ? -56.460 -19.469 55.033 1.00 93.94 216 ARG A C 1
ATOM 1756 O O . ARG A 1 216 ? -55.684 -19.564 54.087 1.00 93.94 216 ARG A O 1
ATOM 1763 N N . LYS A 1 217 ? -57.629 -18.823 54.938 1.00 94.06 217 LYS A N 1
ATOM 1764 C CA . LYS A 1 217 ? -58.065 -18.129 53.712 1.00 94.06 217 LYS A CA 1
ATOM 1765 C C . LYS A 1 217 ? -57.200 -16.900 53.432 1.00 94.06 217 LYS A C 1
ATOM 1767 O O . LYS A 1 217 ? -56.801 -16.714 52.287 1.00 94.06 217 LYS A O 1
ATOM 1772 N N . THR A 1 218 ? -56.868 -16.095 54.444 1.00 91.94 218 THR A N 1
ATOM 1773 C CA . THR A 1 218 ? -55.976 -14.937 54.258 1.00 91.94 218 THR A CA 1
ATOM 1774 C C . THR A 1 218 ? -54.551 -15.367 53.908 1.00 91.94 218 THR A C 1
ATOM 1776 O O . THR A 1 218 ? -53.983 -14.807 52.972 1.00 91.94 218 THR A O 1
ATOM 1779 N N . GLN A 1 219 ? -54.008 -16.404 54.558 1.00 91.31 219 GLN A N 1
ATOM 1780 C CA . GLN A 1 219 ? -52.698 -16.965 54.208 1.00 91.31 219 GLN A CA 1
ATOM 1781 C C . GLN A 1 219 ? -52.675 -17.503 52.770 1.00 91.31 219 GLN A C 1
ATOM 1783 O O . GLN A 1 219 ? -51.808 -17.122 51.994 1.00 91.31 219 GLN A O 1
ATOM 1788 N N . ALA A 1 220 ? -53.668 -18.300 52.359 1.00 93.38 220 ALA A N 1
ATOM 1789 C CA . ALA A 1 220 ? -53.722 -18.836 50.997 1.00 93.38 220 ALA A CA 1
ATOM 1790 C C . ALA A 1 220 ? -53.814 -17.735 49.919 1.00 93.38 220 ALA A C 1
ATOM 1792 O O . ALA A 1 220 ? -53.245 -17.880 48.838 1.00 93.38 220 ALA A O 1
ATOM 1793 N N . VAL A 1 221 ? -54.496 -16.618 50.204 1.00 93.12 221 VAL A N 1
ATOM 1794 C CA . VAL A 1 221 ? -54.521 -15.442 49.315 1.00 93.12 221 VAL A CA 1
ATOM 1795 C C . VAL A 1 221 ? -53.159 -14.733 49.283 1.00 93.12 221 VAL A C 1
ATOM 1797 O O . VAL A 1 221 ? -52.726 -14.316 48.208 1.00 93.12 221 VAL A O 1
ATOM 1800 N N . HIS A 1 222 ? -52.462 -14.637 50.419 1.00 93.44 222 HIS A N 1
ATOM 1801 C CA . HIS A 1 222 ? -51.104 -14.090 50.496 1.00 93.44 222 HIS A CA 1
ATOM 1802 C C . HIS A 1 222 ? -50.106 -14.928 49.682 1.00 93.44 222 HIS A C 1
ATOM 1804 O O . HIS A 1 222 ? -49.426 -14.392 48.807 1.00 93.44 222 HIS A O 1
ATOM 1810 N N . ASP A 1 223 ? -50.082 -16.245 49.894 1.00 94.00 223 ASP A N 1
ATOM 1811 C CA . ASP A 1 223 ? -49.179 -17.184 49.216 1.00 94.00 223 ASP A CA 1
ATOM 1812 C C . ASP A 1 223 ? -49.380 -17.159 47.688 1.00 94.00 223 ASP A C 1
ATOM 1814 O O . ASP A 1 223 ? -48.419 -17.170 46.914 1.00 94.00 223 ASP A O 1
ATOM 1818 N N . VAL A 1 224 ? -50.637 -17.062 47.231 1.00 95.31 224 VAL A N 1
ATOM 1819 C CA . VAL A 1 224 ? -50.974 -16.897 45.806 1.00 95.31 224 VAL A CA 1
ATOM 1820 C C . VAL A 1 224 ? -50.490 -15.548 45.263 1.00 95.31 224 VAL A C 1
ATOM 1822 O O . VAL A 1 224 ? -49.979 -15.501 44.142 1.00 95.31 224 VAL A O 1
ATOM 1825 N N . ALA A 1 225 ? -50.596 -14.463 46.035 1.00 93.88 225 ALA A N 1
ATOM 1826 C CA . ALA A 1 225 ? -50.107 -13.145 45.630 1.00 93.88 225 ALA A CA 1
ATOM 1827 C C . ALA A 1 225 ? -48.568 -13.077 45.560 1.00 93.88 225 ALA A C 1
ATOM 1829 O O . ALA A 1 225 ? -48.025 -12.435 44.658 1.00 93.88 225 ALA A O 1
ATOM 1830 N N . GLU A 1 226 ? -47.847 -13.757 46.455 1.00 94.31 226 GLU A N 1
ATOM 1831 C CA . GLU A 1 226 ? -46.385 -13.882 46.376 1.00 94.31 226 GLU A CA 1
ATOM 1832 C C . GLU A 1 226 ? -45.944 -14.749 45.193 1.00 94.31 226 GLU A C 1
ATOM 1834 O O . GLU A 1 226 ? -45.070 -14.338 44.426 1.00 94.31 226 GLU A O 1
ATOM 1839 N N . LEU A 1 227 ? -46.603 -15.891 44.965 1.00 96.00 227 LEU A N 1
ATOM 1840 C CA . LEU A 1 227 ? -46.378 -16.717 43.775 1.00 96.00 227 LEU A CA 1
ATOM 1841 C C . LEU A 1 227 ? -46.638 -15.947 42.474 1.00 96.00 227 LEU A C 1
ATOM 1843 O O . LEU A 1 227 ? -45.939 -16.172 41.487 1.00 96.00 227 LEU A O 1
ATOM 1847 N N . GLN A 1 228 ? -47.614 -15.038 42.453 1.00 94.38 228 GLN A N 1
ATOM 1848 C CA . GLN A 1 228 ? -47.890 -14.208 41.283 1.00 94.38 228 GLN A CA 1
ATOM 1849 C C . GLN A 1 228 ? -46.764 -13.191 41.030 1.00 94.38 228 GLN A C 1
ATOM 1851 O O . GLN A 1 228 ? -46.224 -13.156 39.925 1.00 94.38 228 GLN A O 1
ATOM 1856 N N . LYS A 1 229 ? -46.312 -12.464 42.065 1.00 96.38 229 LYS A N 1
ATOM 1857 C CA . LYS A 1 229 ? -45.141 -11.564 41.982 1.00 96.38 229 LYS A CA 1
ATOM 1858 C C . LYS A 1 229 ? -43.877 -12.304 41.521 1.00 96.38 229 LYS A C 1
ATOM 1860 O O . LYS A 1 229 ? -43.120 -11.790 40.699 1.00 96.38 229 LYS A O 1
ATOM 1865 N N . ALA A 1 230 ? -43.656 -13.522 42.019 1.00 94.75 230 ALA A N 1
ATOM 1866 C CA . ALA A 1 230 ? -42.508 -14.348 41.647 1.00 94.75 230 ALA A CA 1
ATOM 1867 C C . ALA A 1 230 ? -42.553 -14.804 40.176 1.00 94.75 230 ALA A C 1
ATOM 1869 O O . ALA A 1 230 ? -41.508 -14.851 39.523 1.00 94.75 230 ALA A O 1
ATOM 1870 N N . LYS A 1 231 ? -43.739 -15.099 39.622 1.00 95.12 231 LYS A N 1
ATOM 1871 C CA . LYS A 1 231 ? -43.903 -15.371 38.181 1.00 95.12 231 LYS A CA 1
ATOM 1872 C C . LYS A 1 231 ? -43.599 -14.133 37.348 1.00 95.12 231 LYS A C 1
ATOM 1874 O O . LYS A 1 231 ? -42.751 -14.208 36.468 1.00 95.12 231 LYS A O 1
ATOM 1879 N N . GLU A 1 232 ? -44.208 -12.993 37.673 1.00 96.06 232 GLU A N 1
ATOM 1880 C CA . GLU A 1 232 ? -43.981 -11.735 36.950 1.00 96.06 232 GLU A CA 1
ATOM 1881 C C . GLU A 1 232 ? -42.504 -11.319 36.936 1.00 96.06 232 GLU A C 1
ATOM 1883 O O . GLU A 1 232 ? -42.026 -10.769 35.946 1.00 96.06 232 GLU A O 1
ATOM 1888 N N . HIS A 1 233 ? -41.761 -11.577 38.017 1.00 95.50 233 HIS A N 1
ATOM 1889 C CA . HI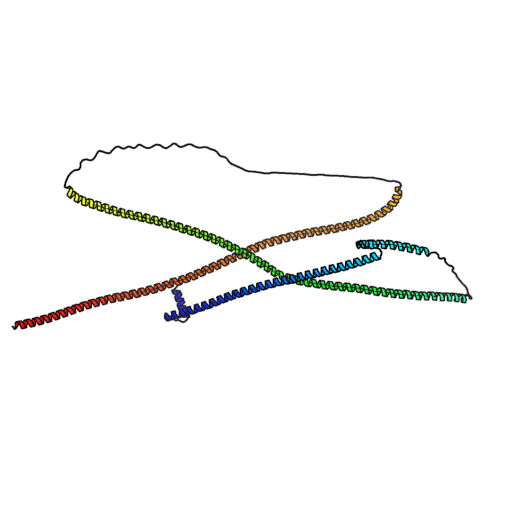S A 1 233 ? -40.324 -11.313 38.053 1.00 95.50 233 HIS A CA 1
ATOM 1890 C C . HIS A 1 233 ? -39.537 -12.251 37.122 1.00 95.50 233 HIS A C 1
ATOM 1892 O O . HIS A 1 233 ? -38.711 -11.772 36.345 1.00 95.50 233 HIS A O 1
ATOM 1898 N N . ASN A 1 234 ? -39.831 -13.558 37.130 1.00 94.81 234 ASN A N 1
ATOM 1899 C CA . ASN A 1 234 ? -39.219 -14.508 36.193 1.00 94.81 234 ASN A CA 1
ATOM 1900 C C . ASN A 1 234 ? -39.566 -14.177 34.732 1.00 94.81 234 ASN A C 1
ATOM 1902 O O . ASN A 1 234 ? -38.682 -14.187 33.883 1.00 94.81 234 ASN A O 1
ATOM 1906 N N . GLU A 1 235 ? -40.811 -13.797 34.435 1.00 96.31 235 GLU A N 1
ATOM 1907 C CA . GLU A 1 235 ? -41.233 -13.409 33.084 1.00 96.31 235 GLU A CA 1
ATOM 1908 C C . GLU A 1 235 ? -40.486 -12.172 32.563 1.00 96.31 235 GLU A C 1
ATOM 1910 O O . GLU A 1 235 ? -40.209 -12.096 31.363 1.00 96.31 235 GLU A O 1
ATOM 1915 N N . ARG A 1 236 ? -40.122 -11.222 33.440 1.00 96.50 236 ARG A N 1
ATOM 1916 C CA . ARG A 1 236 ? -39.262 -10.072 33.100 1.00 96.50 236 ARG A CA 1
ATOM 1917 C C . ARG A 1 236 ? -37.821 -10.519 32.827 1.00 96.50 236 ARG A C 1
ATOM 1919 O O . ARG A 1 236 ? -37.268 -10.152 31.793 1.00 96.50 236 ARG A O 1
ATOM 1926 N N . LEU A 1 237 ? -37.247 -11.373 33.679 1.00 96.44 237 LEU A N 1
ATOM 1927 C CA . LEU A 1 237 ? -35.905 -11.937 33.466 1.00 96.44 237 LEU A CA 1
ATOM 1928 C C . LEU A 1 237 ? -35.827 -12.757 32.164 1.00 96.44 237 LEU A C 1
ATOM 1930 O O . LEU A 1 237 ? -34.870 -12.623 31.408 1.00 96.44 237 LEU A O 1
ATOM 1934 N N . ASP A 1 238 ? -36.854 -13.542 31.832 1.00 95.50 238 ASP A N 1
ATOM 1935 C CA . ASP A 1 238 ? -36.925 -14.290 30.571 1.00 95.50 238 ASP A CA 1
ATOM 1936 C C . ASP A 1 238 ? -37.061 -13.378 29.340 1.00 95.50 238 ASP A C 1
ATOM 1938 O O . ASP A 1 238 ? -36.640 -13.758 28.243 1.00 95.50 238 ASP A O 1
ATOM 1942 N N . GLN A 1 239 ? -37.660 -12.189 29.472 1.00 95.94 239 GLN A N 1
ATOM 1943 C CA . GLN A 1 239 ? -37.665 -11.166 28.414 1.00 95.94 239 GLN A CA 1
ATOM 1944 C C . GLN A 1 239 ? -36.269 -10.556 28.243 1.00 95.94 239 GLN A C 1
ATOM 1946 O O . GLN A 1 239 ? -35.758 -10.501 27.124 1.00 95.94 239 GLN A O 1
ATOM 1951 N N . GLU A 1 240 ? -35.618 -10.188 29.343 1.00 96.94 240 GLU A N 1
ATOM 1952 C CA . GLU A 1 240 ? -34.278 -9.598 29.361 1.00 96.94 240 GLU A CA 1
ATOM 1953 C C . GLU A 1 240 ? -33.212 -10.570 28.819 1.00 96.94 240 GLU A C 1
ATOM 1955 O O . GLU A 1 240 ? -32.433 -10.219 27.933 1.00 96.94 240 GLU A O 1
ATOM 1960 N N . ILE A 1 241 ? -33.256 -11.845 29.222 1.00 95.81 241 ILE A N 1
ATOM 1961 C CA . ILE A 1 241 ? -32.412 -12.922 28.678 1.00 95.81 241 ILE A CA 1
ATOM 1962 C C . ILE A 1 241 ? -32.635 -13.095 27.167 1.00 95.81 241 ILE A C 1
ATOM 1964 O O . ILE A 1 241 ? -31.673 -13.328 26.428 1.00 95.81 241 ILE A O 1
ATOM 1968 N N . ARG A 1 242 ? -33.874 -12.969 26.670 1.00 97.00 242 ARG A N 1
ATOM 1969 C CA . ARG A 1 242 ? -34.161 -13.003 25.224 1.00 97.00 242 ARG A CA 1
ATOM 1970 C C . ARG A 1 242 ? -33.605 -11.780 24.496 1.00 97.00 242 ARG A C 1
ATOM 1972 O O . ARG A 1 242 ? -33.020 -11.962 23.429 1.00 97.00 242 ARG A O 1
ATOM 1979 N N . ALA A 1 243 ? -33.724 -10.583 25.068 1.00 96.38 243 ALA A N 1
ATOM 1980 C CA . ALA A 1 243 ? -33.177 -9.348 24.504 1.00 96.38 243 ALA A CA 1
ATOM 1981 C C . ALA A 1 243 ? -31.638 -9.381 24.441 1.00 96.38 243 ALA A C 1
ATOM 1983 O O . ALA A 1 243 ? -31.055 -9.118 23.388 1.00 96.38 243 ALA A O 1
ATOM 1984 N N . LEU A 1 244 ? -30.973 -9.817 25.515 1.00 97.69 244 LEU A N 1
ATOM 1985 C CA . LEU A 1 244 ? -29.518 -10.006 25.562 1.00 97.69 244 LEU A CA 1
ATOM 1986 C C . LEU A 1 244 ? -29.049 -11.062 24.546 1.00 97.69 244 LEU A C 1
ATOM 1988 O O . LEU A 1 244 ? -28.114 -10.813 23.788 1.00 97.69 244 LEU A O 1
ATOM 1992 N N . ARG A 1 245 ? -29.747 -12.202 24.435 1.00 96.31 245 ARG A N 1
ATOM 1993 C CA . ARG A 1 245 ? -29.508 -13.201 23.369 1.00 96.31 245 ARG A CA 1
ATOM 1994 C C . ARG A 1 245 ? -29.850 -12.686 21.966 1.00 96.31 245 ARG A C 1
ATOM 1996 O O . ARG A 1 245 ? -29.457 -13.316 20.986 1.00 96.31 245 ARG A O 1
ATOM 2003 N N . GLY A 1 246 ? -30.612 -11.603 21.837 1.00 96.81 246 GLY A N 1
ATOM 2004 C CA . GLY A 1 246 ? -30.782 -10.848 20.596 1.00 96.81 246 GLY A CA 1
ATOM 2005 C C . GLY A 1 246 ? -29.516 -10.056 20.285 1.00 96.81 246 GLY A C 1
ATOM 2006 O O . GLY A 1 246 ? -28.831 -10.371 19.317 1.00 96.81 246 GLY A O 1
ATOM 2007 N N . ARG A 1 247 ? -29.154 -9.118 21.171 1.00 97.69 247 ARG A N 1
ATOM 2008 C CA . ARG A 1 247 ? -27.975 -8.243 21.035 1.00 97.69 247 ARG A CA 1
ATOM 2009 C C . ARG A 1 247 ? -26.677 -9.013 20.786 1.00 97.69 247 ARG A C 1
ATOM 2011 O O . ARG A 1 247 ? -25.931 -8.638 19.896 1.00 97.69 247 ARG A O 1
ATOM 2018 N N . VAL A 1 248 ? -26.434 -10.124 21.489 1.00 97.19 248 VAL A N 1
ATOM 2019 C CA . VAL A 1 248 ? -25.242 -10.968 21.255 1.00 97.19 248 VAL A CA 1
ATOM 2020 C C . VAL A 1 248 ? -25.196 -11.516 19.822 1.00 97.19 248 VAL A C 1
ATOM 2022 O O . VAL A 1 248 ? -24.135 -11.501 19.213 1.00 97.19 248 VAL A O 1
ATOM 2025 N N . ARG A 1 249 ? -26.330 -11.941 19.245 1.00 96.69 249 ARG A N 1
ATOM 2026 C CA . ARG A 1 249 ? -26.371 -12.434 17.854 1.00 96.69 249 ARG A CA 1
ATOM 2027 C C . ARG A 1 249 ? -26.164 -11.324 16.823 1.00 96.69 249 ARG A C 1
ATOM 2029 O O . ARG A 1 249 ? -25.579 -11.597 15.781 1.00 96.69 249 ARG A O 1
ATOM 2036 N N . VAL A 1 250 ? -26.613 -10.103 17.118 1.00 94.25 250 VAL A N 1
ATOM 2037 C CA . VAL A 1 250 ? -26.350 -8.922 16.281 1.00 94.25 250 VAL A CA 1
ATOM 2038 C C . VAL A 1 250 ? -24.855 -8.579 16.325 1.00 94.25 250 VAL A C 1
ATOM 2040 O O . VAL A 1 250 ? -24.205 -8.606 15.283 1.00 94.25 250 VAL A O 1
ATOM 2043 N N . LEU A 1 251 ? -24.275 -8.441 17.523 1.00 95.81 251 LEU A N 1
ATOM 2044 C CA . LEU A 1 251 ? -22.841 -8.190 17.732 1.00 95.81 251 LEU A CA 1
ATOM 2045 C C . LEU A 1 251 ? -21.938 -9.275 17.112 1.00 95.81 251 LEU A C 1
ATOM 2047 O O . LEU A 1 251 ? -20.891 -8.957 16.556 1.00 95.81 251 LEU A O 1
ATOM 2051 N N . ASP A 1 252 ? -22.321 -10.558 17.162 1.00 93.19 252 ASP A N 1
ATOM 2052 C CA . ASP A 1 252 ? -21.581 -11.630 16.475 1.00 93.19 252 ASP A CA 1
ATOM 2053 C C . ASP A 1 252 ? -21.687 -11.534 14.940 1.00 93.19 252 ASP A C 1
ATOM 2055 O O . ASP A 1 252 ? -20.750 -11.929 14.241 1.00 93.19 252 ASP A O 1
ATOM 2059 N N . SER A 1 253 ? -22.787 -10.994 14.400 1.00 92.69 253 SER A N 1
ATOM 2060 C CA . SER A 1 253 ? -22.932 -10.753 12.957 1.00 92.69 253 SER A CA 1
ATOM 2061 C C . SER A 1 253 ? -22.131 -9.534 12.479 1.00 92.69 253 SER A C 1
ATOM 2063 O O . SER A 1 253 ? -21.408 -9.657 11.492 1.00 92.69 253 SER A O 1
ATOM 2065 N N . GLU A 1 254 ? -22.136 -8.428 13.229 1.00 95.00 254 GLU A N 1
ATOM 2066 C CA . GLU A 1 254 ? -21.269 -7.256 13.005 1.00 95.00 254 GLU A CA 1
ATOM 2067 C C . GLU A 1 254 ? -19.786 -7.638 13.096 1.00 95.00 254 GLU A C 1
ATOM 2069 O O . GLU A 1 254 ? -18.976 -7.332 12.225 1.00 95.00 254 GLU A O 1
ATOM 2074 N N . ARG A 1 255 ? -19.412 -8.396 14.131 1.00 95.50 255 ARG A N 1
ATOM 2075 C CA . ARG A 1 255 ? -18.053 -8.923 14.290 1.00 95.50 255 ARG A CA 1
ATOM 2076 C C . ARG A 1 255 ? -17.639 -9.801 13.107 1.00 95.50 255 ARG A C 1
ATOM 2078 O O . ARG A 1 255 ? -16.460 -9.811 12.753 1.00 95.50 255 ARG A O 1
ATOM 2085 N N . LYS A 1 256 ? -18.574 -10.536 12.496 1.00 94.69 256 LYS A N 1
ATOM 2086 C CA . LYS A 1 256 ? -18.314 -11.354 11.305 1.00 94.69 256 LYS A CA 1
ATOM 2087 C C . LYS A 1 256 ? -18.127 -10.496 10.049 1.00 94.69 256 LYS A C 1
ATOM 2089 O O . LYS A 1 256 ? -17.163 -10.746 9.330 1.00 94.69 256 LYS A O 1
ATOM 2094 N N . THR A 1 257 ? -18.967 -9.489 9.799 1.00 92.69 257 THR A N 1
ATOM 2095 C CA . THR A 1 257 ? -18.788 -8.588 8.642 1.00 92.69 257 THR A CA 1
ATOM 2096 C C . THR A 1 257 ? -17.494 -7.781 8.761 1.00 92.69 257 THR A C 1
ATOM 2098 O O . THR A 1 257 ? -16.718 -7.732 7.809 1.00 92.69 257 THR A O 1
ATOM 2101 N N . LEU A 1 258 ? -17.171 -7.267 9.952 1.00 92.75 258 LEU A N 1
ATOM 2102 C CA . LEU A 1 258 ? -15.895 -6.594 10.223 1.00 92.75 258 LEU A CA 1
ATOM 2103 C C . LEU A 1 258 ? -14.685 -7.517 9.985 1.00 92.75 258 LEU A C 1
ATOM 2105 O O . LEU A 1 258 ? -13.705 -7.095 9.370 1.00 92.75 258 LEU A O 1
ATOM 2109 N N . LEU A 1 259 ? -14.748 -8.789 10.402 1.00 92.88 259 LEU A N 1
ATOM 2110 C CA . LEU A 1 259 ? -13.705 -9.784 10.102 1.00 92.88 259 LEU A CA 1
ATOM 2111 C C . LEU A 1 259 ? -13.570 -10.075 8.597 1.00 92.88 259 LEU A C 1
ATOM 2113 O O . LEU A 1 259 ? -12.460 -10.320 8.129 1.00 92.88 259 LEU A O 1
ATOM 2117 N N . GLU A 1 260 ? -14.666 -10.023 7.840 1.00 91.31 260 GLU A N 1
ATOM 2118 C CA . GLU A 1 260 ? -14.676 -10.194 6.380 1.00 91.31 260 GLU A CA 1
ATOM 2119 C C . GLU A 1 260 ? -14.146 -8.948 5.637 1.00 91.31 260 GLU A C 1
ATOM 2121 O O . GLU A 1 260 ? -13.592 -9.077 4.544 1.00 91.31 260 GLU A O 1
ATOM 2126 N N . MET A 1 261 ? -14.198 -7.760 6.255 1.00 88.62 261 MET A N 1
ATOM 2127 C CA . MET A 1 261 ? -13.604 -6.521 5.728 1.00 88.62 261 MET A CA 1
ATOM 2128 C C . MET A 1 261 ? -12.090 -6.389 5.978 1.00 88.62 261 MET A C 1
ATOM 2130 O O . MET A 1 261 ? -11.399 -5.768 5.166 1.00 88.62 261 MET A O 1
ATOM 2134 N N . VAL A 1 262 ? -11.537 -6.977 7.050 1.00 90.56 262 VAL A N 1
ATOM 2135 C CA . VAL A 1 262 ? -10.096 -6.870 7.390 1.00 90.56 262 VAL A CA 1
ATOM 2136 C C . VAL A 1 262 ? -9.154 -7.245 6.224 1.00 90.56 262 VAL A C 1
ATOM 2138 O O . VAL A 1 262 ? -8.231 -6.471 5.956 1.00 90.56 262 VAL A O 1
ATOM 2141 N N . PRO A 1 263 ? -9.370 -8.341 5.464 1.00 90.25 263 PRO A N 1
ATOM 2142 C CA . PRO A 1 263 ? -8.548 -8.657 4.292 1.00 90.25 263 PRO A CA 1
ATOM 2143 C C . PRO A 1 263 ? -8.591 -7.588 3.189 1.00 90.25 263 PRO A C 1
ATOM 2145 O O . PRO A 1 263 ? -7.601 -7.394 2.485 1.00 90.25 263 PRO A O 1
ATOM 2148 N N . CYS A 1 264 ? -9.709 -6.872 3.033 1.00 82.56 264 CYS A N 1
ATOM 2149 C CA . CYS A 1 264 ? -9.826 -5.792 2.051 1.00 82.56 264 CYS A CA 1
ATOM 2150 C C . CYS A 1 264 ? -9.024 -4.553 2.474 1.00 82.56 264 CYS A C 1
ATOM 2152 O O . CYS A 1 264 ? -8.393 -3.924 1.625 1.00 82.56 264 CYS A O 1
ATOM 2154 N N . LEU A 1 265 ? -8.977 -4.247 3.776 1.00 81.25 265 LEU A N 1
ATOM 2155 C CA . LEU A 1 265 ? -8.124 -3.184 4.321 1.00 81.25 265 LEU A CA 1
ATOM 2156 C C . LEU A 1 265 ? -6.634 -3.514 4.136 1.00 81.25 265 LEU A C 1
ATOM 2158 O O . LEU A 1 265 ? -5.886 -2.684 3.626 1.00 81.25 265 LEU A O 1
ATOM 2162 N N . GLN A 1 266 ? -6.219 -4.752 4.422 1.00 85.56 266 GLN A N 1
ATOM 2163 C CA . GLN A 1 266 ? -4.842 -5.211 4.177 1.00 85.56 266 GLN A CA 1
ATOM 2164 C C . GLN A 1 266 ? -4.451 -5.109 2.690 1.00 85.56 266 GLN A C 1
ATOM 2166 O O . GLN A 1 266 ? -3.357 -4.654 2.360 1.00 85.56 266 GLN A O 1
ATOM 2171 N N . GLN A 1 267 ? -5.364 -5.443 1.769 1.00 87.06 267 GLN A N 1
ATOM 2172 C CA . GLN A 1 267 ? -5.140 -5.257 0.329 1.00 87.06 267 GLN A CA 1
ATOM 2173 C C . GLN A 1 267 ? -5.023 -3.784 -0.099 1.00 87.06 267 GLN A C 1
ATOM 2175 O O . GLN A 1 267 ? -4.429 -3.513 -1.144 1.00 87.06 267 GLN A O 1
ATOM 2180 N N . LEU A 1 268 ? -5.595 -2.836 0.650 1.00 82.75 268 LEU A N 1
ATOM 2181 C CA . LEU A 1 268 ? -5.405 -1.402 0.412 1.00 82.75 268 LEU A CA 1
ATOM 2182 C C . LEU A 1 268 ? -4.035 -0.945 0.929 1.00 82.75 268 LEU A C 1
ATOM 2184 O O . LEU A 1 268 ? -3.305 -0.298 0.182 1.00 82.75 268 LEU A O 1
ATOM 2188 N N . GLU A 1 269 ? -3.617 -1.377 2.122 1.00 86.62 269 GLU A N 1
ATOM 2189 C CA . GLU A 1 269 ? -2.272 -1.091 2.648 1.00 86.62 269 GLU A CA 1
ATOM 2190 C C . GLU A 1 269 ? -1.157 -1.633 1.729 1.00 86.62 269 GLU A C 1
ATOM 2192 O O . GLU A 1 269 ? -0.175 -0.931 1.463 1.00 86.62 269 GLU A O 1
ATOM 2197 N N . ASP A 1 270 ? -1.327 -2.836 1.168 1.00 86.75 270 ASP A N 1
ATOM 2198 C CA . ASP A 1 270 ? -0.424 -3.427 0.166 1.00 86.75 270 ASP A CA 1
ATOM 2199 C C . ASP A 1 270 ? -0.365 -2.610 -1.139 1.00 86.75 270 ASP A C 1
ATOM 2201 O O . ASP A 1 270 ? 0.708 -2.444 -1.740 1.00 86.75 270 ASP A O 1
ATOM 2205 N N . LYS A 1 271 ? -1.508 -2.079 -1.598 1.00 86.12 271 LYS A N 1
ATOM 2206 C CA . LYS A 1 271 ? -1.573 -1.185 -2.767 1.00 86.12 271 LYS A CA 1
ATOM 2207 C C . LYS A 1 271 ? -0.863 0.134 -2.476 1.00 86.12 271 LYS A C 1
ATOM 2209 O O . LYS A 1 271 ? -0.039 0.551 -3.286 1.00 86.12 271 LYS A O 1
ATOM 2214 N N . ASP A 1 272 ? -1.074 0.732 -1.309 1.00 88.19 272 ASP A N 1
ATOM 2215 C CA . ASP A 1 272 ? -0.395 1.965 -0.899 1.00 88.19 272 ASP A CA 1
ATOM 2216 C C . ASP A 1 272 ? 1.110 1.763 -0.703 1.00 88.19 272 ASP A C 1
ATOM 2218 O O . ASP A 1 272 ? 1.904 2.669 -0.968 1.00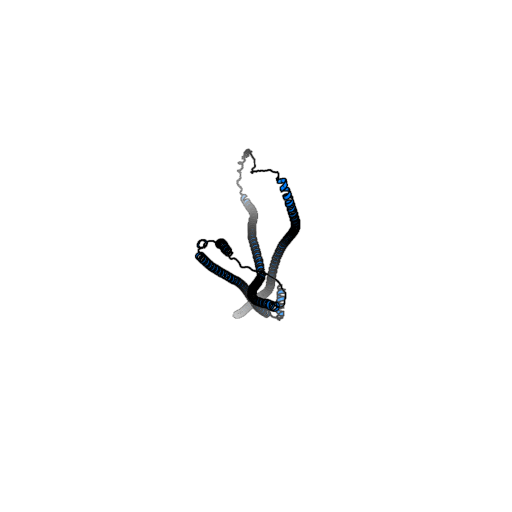 88.19 272 ASP A O 1
ATOM 2222 N N . CYS A 1 273 ? 1.547 0.580 -0.263 1.00 86.62 273 CYS A N 1
ATOM 2223 C CA . CYS A 1 273 ? 2.963 0.211 -0.255 1.00 86.62 273 CYS A CA 1
ATOM 2224 C C . CYS A 1 273 ? 3.536 0.166 -1.681 1.00 86.62 273 CYS A C 1
ATOM 2226 O O . CYS A 1 273 ? 4.590 0.757 -1.931 1.00 86.62 273 CYS A O 1
ATOM 2228 N N . ARG A 1 274 ? 2.824 -0.459 -2.630 1.00 91.00 274 ARG A N 1
ATOM 2229 C CA . ARG A 1 274 ? 3.198 -0.484 -4.057 1.00 91.00 274 ARG A CA 1
ATOM 2230 C C . ARG A 1 274 ? 3.218 0.909 -4.691 1.00 91.00 274 ARG A C 1
ATOM 2232 O O . ARG A 1 274 ? 4.179 1.224 -5.385 1.00 91.00 274 ARG A O 1
ATOM 2239 N N . VAL A 1 275 ? 2.230 1.767 -4.433 1.00 89.31 275 VAL A N 1
ATOM 2240 C CA . VAL A 1 275 ? 2.190 3.149 -4.954 1.00 89.31 275 VAL A CA 1
ATOM 2241 C C . VAL A 1 275 ? 3.382 3.960 -4.435 1.00 89.31 275 VAL A C 1
ATOM 2243 O O . VAL A 1 275 ? 4.119 4.540 -5.234 1.00 89.31 275 VAL A O 1
ATOM 2246 N N . ARG A 1 276 ? 3.655 3.915 -3.123 1.00 90.62 276 ARG A N 1
ATOM 2247 C CA . ARG A 1 276 ? 4.824 4.576 -2.505 1.00 90.62 276 ARG A CA 1
ATOM 2248 C C . ARG A 1 276 ? 6.168 4.004 -2.963 1.00 90.62 276 ARG A C 1
ATOM 2250 O O . ARG A 1 276 ? 7.203 4.645 -2.775 1.00 90.62 276 ARG A O 1
ATOM 2257 N N . GLU A 1 277 ? 6.201 2.792 -3.508 1.00 91.31 277 GLU A N 1
ATOM 2258 C CA . GLU A 1 277 ? 7.389 2.223 -4.147 1.00 91.31 277 GLU A CA 1
ATOM 2259 C C . GLU A 1 277 ? 7.531 2.697 -5.598 1.00 91.31 277 GLU A C 1
ATOM 2261 O O . GLU A 1 277 ? 8.613 3.135 -5.984 1.00 91.31 277 GLU A O 1
ATOM 2266 N N . LEU A 1 278 ? 6.454 2.664 -6.387 1.00 91.06 278 LEU A N 1
ATOM 2267 C CA . LEU A 1 278 ? 6.448 3.131 -7.775 1.00 91.06 278 LEU A CA 1
ATOM 2268 C C . LEU A 1 278 ? 6.805 4.619 -7.871 1.00 91.06 278 LEU A C 1
ATOM 2270 O O . LEU A 1 278 ? 7.605 4.985 -8.725 1.00 91.06 278 LEU A O 1
ATOM 2274 N N . GLN A 1 279 ? 6.323 5.454 -6.944 1.00 91.19 279 GLN A N 1
ATOM 2275 C CA . GLN A 1 279 ? 6.748 6.855 -6.816 1.00 91.19 279 GLN A CA 1
ATOM 2276 C C . GLN A 1 279 ? 8.265 6.986 -6.585 1.00 91.19 279 GLN A C 1
ATOM 2278 O O . GLN A 1 279 ? 8.914 7.808 -7.225 1.00 91.19 279 GLN A O 1
ATOM 2283 N N . ARG A 1 280 ? 8.857 6.131 -5.737 1.00 93.06 280 ARG A N 1
ATOM 2284 C CA . ARG A 1 280 ? 10.314 6.101 -5.510 1.00 93.06 280 ARG A CA 1
ATOM 2285 C C . ARG A 1 280 ? 11.098 5.565 -6.713 1.00 93.06 280 ARG A C 1
ATOM 2287 O O . ARG A 1 280 ? 12.207 6.037 -6.949 1.00 93.06 280 ARG A O 1
ATOM 2294 N N . ARG A 1 281 ? 10.553 4.613 -7.488 1.00 92.50 281 ARG A N 1
ATOM 2295 C CA . ARG A 1 281 ? 11.151 4.188 -8.772 1.00 92.50 281 ARG A CA 1
ATOM 2296 C C . ARG A 1 281 ? 11.096 5.330 -9.801 1.00 92.50 281 ARG A C 1
ATOM 2298 O O . ARG A 1 281 ? 12.091 5.568 -10.472 1.00 92.50 281 ARG A O 1
ATOM 2305 N N . LEU A 1 282 ? 9.978 6.059 -9.878 1.00 89.69 282 LEU A N 1
ATOM 2306 C CA . LEU A 1 282 ? 9.803 7.199 -10.785 1.00 89.69 282 LEU A CA 1
ATOM 2307 C C . LEU A 1 282 ? 10.806 8.320 -10.481 1.00 89.69 282 LEU A C 1
ATOM 2309 O O . LEU A 1 282 ? 11.518 8.739 -11.384 1.00 89.69 282 LEU A O 1
ATOM 2313 N N . GLN A 1 283 ? 10.933 8.729 -9.213 1.00 91.94 283 GLN A N 1
ATOM 2314 C CA . GLN A 1 283 ? 11.904 9.751 -8.798 1.00 91.94 283 GLN A CA 1
ATOM 2315 C C . GLN A 1 283 ? 13.349 9.366 -9.139 1.00 91.94 283 GLN A C 1
ATOM 2317 O O . GLN A 1 283 ? 14.102 10.211 -9.607 1.00 91.94 283 GLN A O 1
ATOM 2322 N N . LYS A 1 284 ? 13.728 8.090 -8.969 1.00 94.75 284 LYS A N 1
ATOM 2323 C CA . LYS A 1 284 ? 15.053 7.606 -9.389 1.00 94.75 284 LYS A CA 1
ATOM 2324 C C . LYS A 1 284 ? 15.268 7.711 -10.896 1.00 94.75 284 LYS A C 1
ATOM 2326 O O . LYS A 1 284 ? 16.319 8.171 -11.318 1.00 94.75 284 LYS A O 1
ATOM 2331 N N . LEU A 1 285 ? 14.276 7.319 -11.697 1.00 92.00 285 LEU A N 1
ATOM 2332 C CA . LEU A 1 285 ? 14.354 7.432 -13.155 1.00 92.00 285 LEU A CA 1
ATOM 2333 C C . LEU A 1 285 ? 14.400 8.894 -13.623 1.00 92.00 285 LEU A C 1
ATOM 2335 O O . LEU A 1 285 ? 15.041 9.172 -14.628 1.00 92.00 285 LEU A O 1
ATOM 2339 N N . GLN A 1 286 ? 13.778 9.820 -12.887 1.00 91.19 286 GLN A N 1
ATOM 2340 C CA . GLN A 1 286 ? 13.896 11.259 -13.139 1.00 91.19 286 GLN A CA 1
ATOM 2341 C C . GLN A 1 286 ? 15.324 11.751 -12.860 1.00 91.19 286 GLN A C 1
ATOM 2343 O O . GLN A 1 286 ? 15.927 12.335 -13.752 1.00 91.19 286 GLN A O 1
ATOM 2348 N N . THR A 1 287 ? 15.921 11.411 -11.711 1.00 91.75 287 THR A N 1
ATOM 2349 C CA . THR A 1 287 ? 17.326 11.772 -11.430 1.00 91.75 287 THR A CA 1
ATOM 2350 C C . THR A 1 287 ? 18.322 11.083 -12.372 1.00 91.75 287 THR A C 1
ATOM 2352 O O . THR A 1 287 ? 19.296 11.696 -12.789 1.00 91.75 287 THR A O 1
ATOM 2355 N N . GLU A 1 288 ? 18.071 9.830 -12.777 1.00 94.50 288 GLU A N 1
ATOM 2356 C CA . GLU A 1 288 ? 18.884 9.134 -13.790 1.00 94.50 288 GLU A CA 1
ATOM 2357 C C . GLU A 1 288 ? 18.770 9.811 -15.172 1.00 94.50 288 GLU A C 1
ATOM 2359 O O . GLU A 1 288 ? 19.741 9.818 -15.923 1.00 94.50 288 GLU A O 1
ATOM 2364 N N . GLN A 1 289 ? 17.620 10.407 -15.512 1.00 89.19 289 GLN A N 1
ATOM 2365 C CA . GLN A 1 289 ? 17.454 11.211 -16.730 1.00 89.19 289 GLN A CA 1
ATOM 2366 C C . GLN A 1 289 ? 18.151 12.573 -16.626 1.00 89.19 289 GLN A C 1
ATOM 2368 O O . GLN A 1 289 ? 18.793 12.980 -17.590 1.00 89.19 289 GLN A O 1
ATOM 2373 N N . GLU A 1 290 ? 18.074 13.245 -15.476 1.00 93.56 290 GLU A N 1
ATOM 2374 C CA . GLU A 1 290 ? 18.768 14.513 -15.211 1.00 93.56 290 GLU A CA 1
ATOM 2375 C C . GLU A 1 290 ? 20.294 14.343 -15.352 1.00 93.56 290 GLU A C 1
ATOM 2377 O O . GLU A 1 290 ? 20.901 15.020 -16.181 1.00 93.56 290 GLU A O 1
ATOM 2382 N N . GLU A 1 291 ? 20.902 13.350 -14.686 1.00 95.44 291 GLU A N 1
ATOM 2383 C CA . GLU A 1 291 ? 22.344 13.069 -14.833 1.00 95.44 291 GLU A CA 1
ATOM 2384 C C . GLU A 1 291 ? 22.751 12.653 -16.267 1.00 95.44 291 GLU A C 1
ATOM 2386 O O . GLU A 1 291 ? 23.918 12.768 -16.649 1.00 95.44 291 GLU A O 1
ATOM 2391 N N . LEU A 1 292 ? 21.834 12.086 -17.063 1.00 92.94 292 LEU A N 1
ATOM 2392 C CA . LEU A 1 292 ? 22.103 11.739 -18.465 1.00 92.94 292 LEU A CA 1
ATOM 2393 C C . LEU A 1 292 ? 22.016 12.958 -19.389 1.00 92.94 292 LEU A C 1
ATOM 2395 O O . LEU A 1 292 ? 22.728 12.994 -20.390 1.00 92.94 292 LEU A O 1
ATOM 2399 N N . VAL A 1 293 ? 21.191 13.957 -19.062 1.00 94.88 293 VAL A N 1
ATOM 2400 C CA . VAL A 1 293 ? 21.179 15.248 -19.765 1.00 94.88 293 VAL A CA 1
ATOM 2401 C C . VAL A 1 293 ? 22.471 16.010 -19.473 1.00 94.88 293 VAL A C 1
ATOM 2403 O O . VAL A 1 293 ? 23.153 16.380 -20.424 1.00 94.88 293 VAL A O 1
ATOM 2406 N N . GLU A 1 294 ? 22.876 16.130 -18.204 1.00 94.06 294 GLU A N 1
ATOM 2407 C CA . GLU A 1 294 ? 24.143 16.780 -17.818 1.00 94.06 294 GLU A CA 1
ATOM 2408 C C . GLU A 1 294 ? 25.348 16.166 -18.557 1.00 94.06 294 GLU A C 1
ATOM 2410 O O . GLU A 1 294 ? 26.144 16.880 -19.166 1.00 94.06 294 GLU A O 1
ATOM 2415 N N . ARG A 1 295 ? 25.441 14.829 -18.609 1.00 92.81 295 ARG A N 1
ATOM 2416 C CA . ARG A 1 295 ? 26.513 14.126 -19.343 1.00 92.81 295 ARG A CA 1
ATOM 2417 C C . ARG A 1 295 ? 26.462 14.331 -20.858 1.00 92.81 295 ARG A C 1
ATOM 2419 O O . ARG A 1 295 ? 27.509 14.291 -21.501 1.00 92.81 295 ARG A O 1
ATOM 2426 N N . ASN A 1 296 ? 25.284 14.535 -21.447 1.00 91.00 296 ASN A N 1
ATOM 2427 C CA . ASN A 1 296 ? 25.180 14.870 -22.868 1.00 91.00 296 ASN A CA 1
ATOM 2428 C C . ASN A 1 296 ? 25.648 16.310 -23.132 1.00 91.00 296 ASN A C 1
ATOM 2430 O O . ASN A 1 296 ? 26.371 16.526 -24.100 1.00 91.00 296 ASN A O 1
ATOM 2434 N N . GLU A 1 297 ? 25.325 17.267 -22.257 1.00 94.94 297 GLU A N 1
ATOM 2435 C CA . GLU A 1 297 ? 25.824 18.648 -22.348 1.00 94.94 297 GLU A CA 1
ATOM 2436 C C . GLU A 1 297 ? 27.360 18.711 -22.196 1.00 94.94 297 GLU A C 1
ATOM 2438 O O . GLU A 1 297 ? 28.035 19.386 -22.979 1.00 94.94 297 GLU A O 1
ATOM 2443 N N . GLU A 1 298 ? 27.941 17.934 -21.270 1.00 96.00 298 GLU A N 1
ATOM 2444 C CA . GLU A 1 298 ? 29.400 17.755 -21.157 1.00 96.00 298 GLU A CA 1
ATOM 2445 C C . GLU A 1 298 ? 30.014 17.189 -22.452 1.00 96.00 298 GLU A C 1
ATOM 2447 O O . GLU A 1 298 ? 31.023 17.704 -22.947 1.00 96.00 298 GLU A O 1
ATOM 2452 N N . LEU A 1 299 ? 29.407 16.144 -23.027 1.00 94.38 299 LEU A N 1
ATOM 2453 C CA . LEU A 1 299 ? 29.878 15.521 -24.267 1.00 94.38 299 LEU A CA 1
ATOM 2454 C C . LEU A 1 299 ? 29.766 16.462 -25.474 1.00 94.38 299 LEU A C 1
ATOM 2456 O O . LEU A 1 299 ? 30.690 16.497 -26.286 1.00 94.38 299 LEU A O 1
ATOM 2460 N N . GLU A 1 300 ? 28.692 17.245 -25.594 1.00 93.56 300 GLU A N 1
ATOM 2461 C CA . GLU A 1 300 ? 28.550 18.257 -26.648 1.00 93.56 300 GLU A CA 1
ATOM 2462 C C . GLU A 1 300 ? 29.617 19.356 -26.525 1.00 93.56 300 GLU A C 1
ATOM 2464 O O . GLU A 1 300 ? 30.219 19.734 -27.536 1.00 93.56 300 GLU A O 1
ATOM 2469 N N . SER A 1 301 ? 29.936 19.802 -25.302 1.00 95.06 301 SER A N 1
ATOM 2470 C CA . SER A 1 301 ? 31.027 20.757 -25.055 1.00 95.06 301 SER A CA 1
ATOM 2471 C C . SER A 1 301 ? 32.385 20.190 -25.486 1.00 95.06 301 SER A C 1
ATOM 2473 O O . SER A 1 301 ? 33.093 20.813 -26.281 1.00 95.06 301 SER A O 1
ATOM 2475 N N . LEU A 1 302 ? 32.729 18.975 -25.041 1.00 96.00 302 LEU A N 1
ATOM 2476 C CA . LEU A 1 302 ? 33.989 18.303 -25.393 1.00 96.00 302 LEU A CA 1
ATOM 2477 C C . LEU A 1 302 ? 34.113 18.032 -26.901 1.00 96.00 302 LEU A C 1
ATOM 2479 O O . LEU A 1 302 ? 35.196 18.160 -27.477 1.00 96.00 302 LEU A O 1
ATOM 2483 N N . LEU A 1 303 ? 33.009 17.687 -27.569 1.00 94.12 303 LEU A N 1
ATOM 2484 C CA . LEU A 1 303 ? 32.977 17.465 -29.015 1.00 94.12 303 LEU A CA 1
ATOM 2485 C C . LEU A 1 303 ? 33.142 18.797 -29.773 1.00 94.12 303 LEU A C 1
ATOM 2487 O O . LEU A 1 303 ? 33.863 18.851 -30.773 1.00 94.12 303 LEU A O 1
ATOM 2491 N N . GLY A 1 304 ? 32.569 19.891 -29.261 1.00 94.31 304 GLY A N 1
ATOM 2492 C CA . GLY A 1 304 ? 32.813 21.252 -29.743 1.00 94.31 304 GLY A CA 1
ATOM 2493 C C . GLY A 1 304 ? 34.275 21.692 -29.598 1.00 94.31 304 GLY A C 1
ATOM 2494 O O . GLY A 1 304 ? 34.864 22.200 -30.556 1.00 94.31 304 GLY A O 1
ATOM 2495 N N . GLU A 1 305 ? 34.894 21.446 -28.441 1.00 94.44 305 GLU A N 1
ATOM 2496 C CA . GLU A 1 305 ? 36.321 21.703 -28.199 1.00 94.44 305 GLU A CA 1
ATOM 2497 C C . GLU A 1 305 ? 37.213 20.907 -29.161 1.00 94.44 305 GLU A C 1
ATOM 2499 O O . GLU A 1 305 ? 38.058 21.493 -29.842 1.00 94.44 305 GLU A O 1
ATOM 2504 N N . ALA A 1 306 ? 36.974 19.600 -29.307 1.00 93.12 306 ALA A N 1
ATOM 2505 C CA . ALA A 1 306 ? 37.712 18.740 -30.233 1.00 93.12 306 ALA A CA 1
ATOM 2506 C C . ALA A 1 306 ? 37.565 19.188 -31.701 1.00 93.12 306 ALA A C 1
ATOM 2508 O O . ALA A 1 306 ? 38.544 19.200 -32.452 1.00 93.12 306 ALA A O 1
ATOM 2509 N N . GLN A 1 307 ? 36.369 19.622 -32.120 1.00 93.12 307 GLN A N 1
ATOM 2510 C CA . GLN A 1 307 ? 36.171 20.209 -33.449 1.00 93.12 307 GLN A CA 1
ATOM 2511 C C . GLN A 1 307 ? 36.955 21.512 -33.641 1.00 93.12 307 GLN A C 1
ATOM 2513 O O . GLN A 1 307 ? 37.436 21.764 -34.746 1.00 93.12 307 GLN A O 1
ATOM 2518 N N . ASN A 1 308 ? 37.068 22.347 -32.606 1.00 92.88 308 ASN A N 1
ATOM 2519 C CA . ASN A 1 308 ? 37.773 23.625 -32.680 1.00 92.88 308 ASN A CA 1
ATOM 2520 C C . ASN A 1 308 ? 39.298 23.445 -32.668 1.00 92.88 308 ASN A C 1
ATOM 2522 O O . ASN A 1 308 ? 39.974 24.079 -33.477 1.00 92.88 308 ASN A O 1
ATOM 2526 N N . LEU A 1 309 ? 39.829 22.515 -31.867 1.00 94.12 309 LEU A N 1
ATOM 2527 C CA . LEU A 1 309 ? 41.233 22.091 -31.941 1.00 94.12 309 LEU A CA 1
ATOM 2528 C C . LEU A 1 309 ? 41.571 21.575 -33.347 1.00 94.12 309 LEU A C 1
ATOM 2530 O O . LEU A 1 309 ? 42.478 22.094 -33.993 1.00 94.12 309 LEU A O 1
ATOM 2534 N N . GLY A 1 310 ? 40.759 20.661 -33.888 1.00 91.69 310 GLY A N 1
ATOM 2535 C CA . GLY A 1 310 ? 40.953 20.148 -35.245 1.00 91.69 310 GLY A CA 1
ATOM 2536 C C . GLY A 1 310 ? 40.783 21.198 -36.356 1.00 91.69 310 GLY A C 1
ATOM 2537 O O . GLY A 1 310 ? 41.262 20.982 -37.467 1.00 91.69 310 GLY A O 1
ATOM 2538 N N . LYS A 1 311 ? 40.105 22.333 -36.120 1.00 94.44 311 LYS A N 1
ATOM 2539 C CA . LYS A 1 311 ? 40.117 23.485 -37.050 1.00 94.44 311 LYS A CA 1
ATOM 2540 C C . LYS A 1 311 ? 41.450 24.226 -36.965 1.00 94.44 311 LYS A C 1
ATOM 2542 O O . LYS A 1 311 ? 42.092 24.388 -37.996 1.00 94.44 311 LYS A O 1
ATOM 2547 N N . ALA A 1 312 ? 41.901 24.567 -35.758 1.00 94.06 312 ALA A N 1
ATOM 2548 C CA . ALA A 1 312 ? 43.175 25.251 -35.539 1.00 94.06 312 ALA A CA 1
ATOM 2549 C C . ALA A 1 312 ? 44.380 24.454 -36.084 1.00 94.06 312 ALA A C 1
ATOM 2551 O O . ALA A 1 312 ? 45.278 25.037 -36.687 1.00 94.06 312 ALA A O 1
ATOM 2552 N N . GLU A 1 313 ? 44.379 23.123 -35.954 1.00 94.31 313 GLU A N 1
ATOM 2553 C CA . GLU A 1 313 ? 45.393 22.245 -36.563 1.00 94.31 313 GLU A CA 1
ATOM 2554 C C . GLU A 1 313 ? 45.382 22.313 -38.101 1.00 94.31 313 GLU A C 1
ATOM 2556 O O . GLU A 1 313 ? 46.439 22.398 -38.726 1.00 94.31 313 GLU A O 1
ATOM 2561 N N . ARG A 1 314 ? 44.198 22.333 -38.733 1.00 92.81 314 ARG A N 1
ATOM 2562 C CA . ARG A 1 314 ? 44.079 22.488 -40.196 1.00 92.81 314 ARG A CA 1
ATOM 2563 C C . ARG A 1 314 ? 44.550 23.865 -40.657 1.00 92.81 314 ARG A C 1
ATOM 2565 O O . ARG A 1 314 ? 45.307 23.934 -41.616 1.00 92.81 314 ARG A O 1
ATOM 2572 N N . GLU A 1 315 ? 44.160 24.930 -39.960 1.00 93.12 315 GLU A N 1
ATOM 2573 C CA . GLU A 1 315 ? 44.583 26.310 -40.246 1.00 93.12 315 GLU A CA 1
ATOM 2574 C C . GLU A 1 315 ? 46.107 26.487 -40.074 1.00 93.12 315 GLU A C 1
ATOM 2576 O O . GLU A 1 315 ? 46.756 27.170 -40.874 1.00 93.12 315 GLU A O 1
ATOM 2581 N N . HIS A 1 316 ? 46.707 25.814 -39.084 1.00 93.19 316 HIS A N 1
ATOM 2582 C CA . HIS A 1 316 ? 48.160 25.745 -38.910 1.00 93.19 316 HIS A CA 1
ATOM 2583 C C . HIS A 1 316 ? 48.830 25.023 -40.085 1.00 93.19 316 HIS A C 1
ATOM 2585 O O . HIS A 1 316 ? 49.730 25.580 -40.711 1.00 93.19 316 HIS A O 1
ATOM 2591 N N . HIS A 1 317 ? 48.373 23.818 -40.434 1.00 92.62 317 HIS A N 1
ATOM 2592 C CA . HIS A 1 317 ? 48.950 23.048 -41.537 1.00 92.62 317 HIS A CA 1
ATOM 2593 C C . HIS A 1 317 ? 48.743 23.710 -42.908 1.00 92.62 317 HIS A C 1
ATOM 2595 O O . HIS A 1 317 ? 49.634 23.645 -43.751 1.00 92.62 317 HIS A O 1
ATOM 2601 N N . GLU A 1 318 ? 47.625 24.400 -43.136 1.00 94.00 318 GLU A N 1
ATOM 2602 C CA . GLU A 1 318 ? 47.408 25.223 -44.330 1.00 94.00 318 GLU A CA 1
ATOM 2603 C C . GLU A 1 318 ? 48.409 26.390 -44.377 1.00 94.00 318 GLU A C 1
ATOM 2605 O O . GLU A 1 318 ? 49.075 26.594 -45.394 1.00 94.00 318 GLU A O 1
ATOM 2610 N N . SER A 1 319 ? 48.630 27.071 -43.247 1.00 92.31 319 SER A N 1
ATOM 2611 C CA . SER A 1 319 ? 49.644 28.127 -43.112 1.00 92.31 319 SER A CA 1
ATOM 2612 C C . SER A 1 319 ? 51.079 27.618 -43.338 1.00 92.31 319 SER A C 1
ATOM 2614 O O . SER A 1 319 ? 51.889 28.303 -43.974 1.00 92.31 319 SER A O 1
ATOM 2616 N N . GLU A 1 320 ? 51.407 26.414 -42.860 1.00 94.69 320 GLU A N 1
ATOM 2617 C CA . GLU A 1 320 ? 52.690 25.742 -43.113 1.00 94.69 320 GLU A CA 1
ATOM 2618 C C . GLU A 1 320 ? 52.853 25.372 -44.590 1.00 94.69 320 GLU A C 1
ATOM 2620 O O . GLU A 1 320 ? 53.896 25.657 -45.184 1.00 94.69 320 GLU A O 1
ATOM 2625 N N . VAL A 1 321 ? 51.823 24.780 -45.201 1.00 94.06 321 VAL A N 1
ATOM 2626 C CA . VAL A 1 321 ? 51.810 24.392 -46.617 1.00 94.06 321 VAL A CA 1
ATOM 2627 C C . VAL A 1 321 ? 51.936 25.619 -47.516 1.00 94.06 321 VAL A C 1
ATOM 2629 O O . VAL A 1 321 ? 52.756 25.600 -48.434 1.00 94.06 321 VAL A O 1
ATOM 2632 N N . GLU A 1 322 ? 51.228 26.717 -47.239 1.00 93.25 322 GLU A N 1
ATOM 2633 C CA . GLU A 1 322 ? 51.457 27.985 -47.936 1.00 93.25 322 GLU A CA 1
ATOM 2634 C C . GLU A 1 322 ? 52.889 28.495 -47.728 1.00 93.25 322 GLU A C 1
ATOM 2636 O O . GLU A 1 322 ? 53.542 28.912 -48.685 1.00 93.25 322 GLU A O 1
ATOM 2641 N N . GLY A 1 323 ? 53.414 28.442 -46.501 1.00 93.38 323 GLY A N 1
ATOM 2642 C CA . GLY A 1 323 ? 54.792 28.830 -46.193 1.00 93.38 323 GLY A CA 1
ATOM 2643 C C . GLY A 1 323 ? 55.831 28.039 -46.998 1.00 93.38 323 GLY A C 1
ATOM 2644 O O . GLY A 1 323 ? 56.786 28.622 -47.518 1.00 93.38 323 GLY A O 1
ATOM 2645 N N . LEU A 1 324 ? 55.626 26.730 -47.159 1.00 94.00 324 LEU A N 1
ATOM 2646 C CA . LEU A 1 324 ? 56.455 25.851 -47.986 1.00 94.00 324 LEU A CA 1
ATOM 2647 C C . LEU A 1 324 ? 56.275 26.138 -49.485 1.00 94.00 324 LEU A C 1
ATOM 2649 O O . LEU A 1 324 ? 57.270 26.264 -50.196 1.00 94.00 324 LEU A O 1
ATOM 2653 N N . GLN A 1 325 ? 55.046 26.340 -49.970 1.00 91.75 325 GLN A N 1
ATOM 2654 C CA . GLN A 1 325 ? 54.793 26.735 -51.362 1.00 91.75 325 GLN A CA 1
ATOM 2655 C C . GLN A 1 325 ? 55.466 28.070 -51.714 1.00 91.75 325 GLN A C 1
ATOM 2657 O O . GLN A 1 325 ? 56.017 28.213 -52.807 1.00 91.75 325 GLN A O 1
ATOM 2662 N N . ARG A 1 326 ? 55.459 29.047 -50.796 1.00 93.56 326 ARG A N 1
ATOM 2663 C CA . ARG A 1 326 ? 56.164 30.329 -50.963 1.00 93.56 326 ARG A CA 1
ATOM 2664 C C . ARG A 1 326 ? 57.682 30.121 -51.051 1.00 93.56 326 ARG A C 1
ATOM 2666 O O . ARG A 1 326 ? 58.294 30.703 -51.941 1.00 93.56 326 ARG A O 1
ATOM 2673 N N . LYS A 1 327 ? 58.275 29.259 -50.210 1.00 93.75 327 LYS A N 1
ATOM 2674 C CA . LYS A 1 327 ? 59.707 28.892 -50.286 1.00 93.75 327 LYS A CA 1
ATOM 2675 C C . LYS A 1 327 ? 60.063 28.240 -51.625 1.00 93.75 327 LYS A C 1
ATOM 2677 O O . LYS A 1 327 ? 60.932 28.749 -52.318 1.00 93.75 327 LYS A O 1
ATOM 2682 N N . VAL A 1 328 ? 59.326 27.210 -52.046 1.00 93.94 328 VAL A N 1
ATOM 2683 C CA . VAL A 1 328 ? 59.566 26.519 -53.330 1.00 93.94 328 VAL A CA 1
ATOM 2684 C C . VAL A 1 328 ? 59.410 27.474 -54.523 1.00 93.94 328 VAL A C 1
ATOM 2686 O O . VAL A 1 328 ? 60.183 27.408 -55.477 1.00 93.94 328 VAL A O 1
ATOM 2689 N N . ARG A 1 329 ? 58.458 28.420 -54.481 1.00 95.25 329 ARG A N 1
ATOM 2690 C CA . ARG A 1 329 ? 58.360 29.479 -55.505 1.00 95.25 329 ARG A CA 1
ATOM 2691 C C . ARG A 1 329 ? 59.584 30.396 -55.522 1.00 95.25 329 ARG A C 1
ATOM 2693 O O . ARG A 1 329 ? 60.010 30.770 -56.610 1.00 95.25 329 ARG A O 1
ATOM 2700 N N . LEU A 1 330 ? 60.135 30.760 -54.362 1.00 92.31 330 LEU A N 1
ATOM 2701 C CA . LEU A 1 330 ? 61.363 31.556 -54.282 1.00 92.31 330 LEU A CA 1
ATOM 2702 C C . LEU A 1 330 ? 62.561 30.775 -54.831 1.00 92.31 330 LEU A C 1
ATOM 2704 O O . LEU A 1 330 ? 63.230 31.291 -55.714 1.00 92.31 330 LEU A O 1
ATOM 2708 N N . GLU A 1 331 ? 62.759 29.519 -54.430 1.00 91.62 331 GLU A N 1
ATOM 2709 C CA . GLU A 1 331 ? 63.833 28.646 -54.940 1.00 91.62 331 GLU A CA 1
ATOM 2710 C C . GLU A 1 331 ? 63.777 28.489 -56.474 1.00 91.62 331 GLU A C 1
ATOM 2712 O O . GLU A 1 331 ? 64.796 28.595 -57.157 1.00 91.62 331 GLU A O 1
ATOM 2717 N N . VAL A 1 332 ? 62.579 28.322 -57.052 1.00 93.44 332 VAL A N 1
ATOM 2718 C CA . VAL A 1 332 ? 62.381 28.262 -58.515 1.00 93.44 332 VAL A CA 1
ATOM 2719 C C . VAL A 1 332 ? 62.680 29.602 -59.203 1.00 93.44 332 VAL A C 1
ATOM 2721 O O . VAL A 1 332 ? 63.208 29.617 -60.317 1.00 93.44 332 VAL A O 1
ATOM 2724 N N . LEU A 1 333 ? 62.359 30.736 -58.572 1.00 92.69 333 LEU A N 1
ATOM 2725 C CA . LEU A 1 333 ? 62.689 32.066 -59.098 1.00 92.69 333 LEU A CA 1
ATOM 2726 C C . LEU A 1 333 ? 64.184 32.386 -58.960 1.00 92.69 333 LEU A C 1
ATOM 2728 O O . LEU A 1 333 ? 64.755 32.991 -59.863 1.00 92.69 333 LEU A O 1
ATOM 2732 N N . GLU A 1 334 ? 64.833 31.945 -57.884 1.00 91.50 334 GLU A N 1
ATOM 2733 C CA . GLU A 1 334 ? 66.277 32.060 -57.682 1.00 91.50 334 GLU A CA 1
ATOM 2734 C C . GLU A 1 334 ? 67.049 31.202 -58.687 1.00 91.50 334 GLU A C 1
ATOM 2736 O O . GLU A 1 334 ? 67.992 31.705 -59.295 1.00 91.50 334 GLU A O 1
ATOM 2741 N N . GLY A 1 335 ? 66.603 29.969 -58.953 1.00 90.94 335 GLY A N 1
ATOM 2742 C CA . GLY A 1 335 ? 67.147 29.119 -60.016 1.00 90.94 335 GLY A CA 1
ATOM 2743 C C . GLY A 1 335 ? 67.070 29.791 -61.390 1.00 90.94 335 GLY A C 1
ATOM 2744 O O . GLY A 1 335 ? 68.091 29.956 -62.053 1.00 90.94 335 GLY A O 1
ATOM 2745 N N . ARG A 1 336 ? 65.892 30.305 -61.771 1.00 92.12 336 ARG A N 1
ATOM 2746 C CA . ARG A 1 336 ? 65.716 31.087 -63.013 1.00 92.12 336 ARG A CA 1
ATOM 2747 C C . ARG A 1 336 ? 66.570 32.354 -63.055 1.00 92.12 336 ARG A C 1
ATOM 2749 O O . ARG A 1 336 ? 67.045 32.739 -64.116 1.00 92.12 336 ARG A O 1
ATOM 2756 N N . LEU A 1 337 ? 66.786 33.010 -61.916 1.00 92.00 337 LEU A N 1
ATOM 2757 C CA . LEU A 1 337 ? 67.656 34.182 -61.823 1.00 92.00 337 LEU A CA 1
ATOM 2758 C C . LEU A 1 337 ? 69.145 33.805 -61.927 1.00 92.00 337 LEU A C 1
ATOM 2760 O O . LEU A 1 337 ? 69.939 34.621 -62.390 1.00 92.00 337 LEU A O 1
ATOM 2764 N N . VAL A 1 338 ? 69.547 32.599 -61.514 1.00 90.50 338 VAL A N 1
ATOM 2765 C CA . VAL A 1 338 ? 70.889 32.053 -61.781 1.00 90.50 338 VAL A CA 1
ATOM 2766 C C . VAL A 1 338 ? 71.043 31.752 -63.271 1.00 90.50 338 VAL A C 1
ATOM 2768 O O . VAL A 1 338 ? 71.997 32.248 -63.865 1.00 90.50 338 VAL A O 1
ATOM 2771 N N . GLU A 1 339 ? 70.074 31.075 -63.893 1.00 90.81 339 GLU A N 1
ATOM 2772 C CA . GLU A 1 339 ? 70.036 30.861 -65.349 1.00 90.81 339 GLU A CA 1
ATOM 2773 C C . GLU A 1 339 ? 70.126 32.198 -66.110 1.00 90.81 339 GLU A C 1
ATOM 2775 O O . GLU A 1 339 ? 70.971 32.351 -66.988 1.00 90.81 339 GLU A O 1
ATOM 2780 N N . GLU A 1 340 ? 69.328 33.213 -65.750 1.00 88.88 340 GLU A N 1
ATOM 2781 C CA . GLU A 1 340 ? 69.378 34.535 -66.395 1.00 88.88 340 GLU A CA 1
ATOM 2782 C C . GLU A 1 340 ? 70.722 35.247 -66.158 1.00 88.88 340 GLU A C 1
ATOM 2784 O O . GLU A 1 340 ? 71.233 35.910 -67.059 1.00 88.88 340 GLU A O 1
ATOM 2789 N N . LYS A 1 341 ? 71.349 35.091 -64.983 1.00 90.56 341 LYS A N 1
ATOM 2790 C CA . LYS A 1 341 ? 72.708 35.606 -64.723 1.00 90.56 341 LYS A CA 1
ATOM 2791 C C . LYS A 1 341 ? 73.764 34.889 -65.564 1.00 90.56 341 LYS A C 1
ATOM 2793 O O . LYS A 1 341 ? 74.746 35.522 -65.944 1.00 90.56 341 LYS A O 1
ATOM 2798 N N . GLU A 1 342 ? 73.599 33.604 -65.859 1.00 91.56 342 GLU A N 1
ATOM 2799 C CA . GLU A 1 342 ? 74.501 32.848 -66.735 1.00 91.56 342 GLU A CA 1
ATOM 2800 C C . GLU A 1 342 ? 74.303 33.227 -68.205 1.00 91.56 342 GLU A C 1
ATOM 2802 O O . GLU A 1 342 ? 75.280 33.563 -68.876 1.00 91.56 342 GLU A O 1
ATOM 2807 N N . TRP A 1 343 ? 73.055 33.330 -68.673 1.00 88.31 343 TRP A N 1
ATOM 2808 C CA . TRP A 1 343 ? 72.725 33.910 -69.979 1.00 88.31 343 TRP A CA 1
ATOM 2809 C C . TRP A 1 343 ? 73.248 35.341 -70.123 1.00 88.31 343 TRP A C 1
ATOM 2811 O O . TRP A 1 343 ? 73.788 35.690 -71.173 1.00 88.31 343 TRP A O 1
ATOM 2821 N N . ARG A 1 344 ? 73.155 36.164 -69.071 1.00 91.75 344 ARG A N 1
ATOM 2822 C CA . ARG A 1 344 ? 73.699 37.525 -69.067 1.00 91.75 344 ARG A CA 1
ATOM 2823 C C . ARG A 1 344 ? 75.221 37.530 -69.120 1.00 91.75 344 ARG A C 1
ATOM 2825 O O . ARG A 1 344 ? 75.752 38.258 -69.941 1.00 91.75 344 ARG A O 1
ATOM 2832 N N . LYS A 1 345 ? 75.923 36.694 -68.347 1.00 90.88 345 LYS A N 1
ATOM 2833 C CA . LYS A 1 345 ? 77.390 36.539 -68.453 1.00 90.88 345 LYS A CA 1
ATOM 2834 C C . LYS A 1 345 ? 77.822 36.068 -69.843 1.00 90.88 345 LYS A C 1
ATOM 2836 O O . LYS A 1 345 ? 78.840 36.527 -70.348 1.00 90.88 345 LYS A O 1
ATOM 2841 N N . GLN A 1 346 ? 77.062 35.169 -70.468 1.00 90.00 346 GLN A N 1
ATOM 2842 C CA . GLN A 1 346 ? 77.330 34.701 -71.827 1.00 90.00 346 GLN A CA 1
ATOM 2843 C C . GLN A 1 346 ? 77.113 35.826 -72.853 1.00 90.00 346 GLN A C 1
ATOM 2845 O O . GLN A 1 346 ? 77.979 36.060 -73.693 1.00 90.00 346 GLN A O 1
ATOM 2850 N N . LEU A 1 347 ? 76.021 36.587 -72.733 1.00 87.38 347 LEU A N 1
ATOM 2851 C CA . LEU A 1 347 ? 75.775 37.789 -73.534 1.00 87.38 347 LEU A CA 1
ATOM 2852 C C . LEU A 1 347 ? 76.824 38.878 -73.291 1.00 87.38 347 LEU A C 1
ATOM 2854 O O . LEU A 1 347 ? 77.266 39.496 -74.247 1.00 87.38 347 LEU A O 1
ATOM 2858 N N . GLU A 1 348 ? 77.266 39.099 -72.054 1.00 88.56 348 GLU A N 1
ATOM 2859 C CA . GLU A 1 348 ? 78.356 40.015 -71.703 1.00 88.56 348 GLU A CA 1
ATOM 2860 C C . GLU A 1 348 ? 79.685 39.546 -72.300 1.00 88.56 348 GLU A C 1
ATOM 2862 O O . GLU A 1 348 ? 80.444 40.375 -72.787 1.00 88.56 348 GLU A O 1
ATOM 2867 N N . LEU A 1 349 ? 79.954 38.237 -72.343 1.00 88.81 349 LEU A N 1
ATOM 2868 C CA . LEU A 1 349 ? 81.131 37.661 -72.995 1.00 88.81 349 LEU A CA 1
ATOM 2869 C C . LEU A 1 349 ? 81.078 37.827 -74.523 1.00 88.81 349 LEU A C 1
ATOM 2871 O O . LEU A 1 349 ? 82.087 38.171 -75.138 1.00 88.81 349 LEU A O 1
ATOM 2875 N N . ASP A 1 350 ? 79.924 37.608 -75.150 1.00 85.19 350 ASP A N 1
ATOM 2876 C CA . ASP A 1 350 ? 79.746 37.763 -76.600 1.00 85.19 350 ASP A CA 1
ATOM 2877 C C . ASP A 1 350 ? 79.704 39.243 -77.026 1.00 85.19 350 ASP A C 1
ATOM 2879 O O . ASP A 1 350 ? 80.301 39.626 -78.036 1.00 85.19 350 ASP A O 1
ATOM 2883 N N . LEU A 1 351 ? 79.124 40.109 -76.196 1.00 84.81 351 LEU A N 1
ATOM 2884 C CA . LEU A 1 351 ? 79.165 41.562 -76.341 1.00 84.81 351 LEU A CA 1
ATOM 2885 C C . LEU A 1 351 ? 80.561 42.115 -76.014 1.00 84.81 351 LEU A C 1
ATOM 2887 O O . LEU A 1 351 ? 80.972 43.089 -76.634 1.00 84.81 351 LEU A O 1
ATOM 2891 N N . ALA A 1 352 ? 81.346 41.472 -75.142 1.00 82.25 352 ALA A N 1
ATOM 2892 C CA . ALA A 1 352 ? 82.760 41.785 -74.931 1.00 82.25 352 ALA A CA 1
ATOM 2893 C C . ALA A 1 352 ? 83.628 41.359 -76.124 1.00 82.25 352 ALA A C 1
ATOM 2895 O O . ALA A 1 352 ? 84.515 42.117 -76.504 1.00 82.25 352 ALA A O 1
ATOM 2896 N N . LYS A 1 353 ? 83.356 40.220 -76.781 1.00 80.62 353 LYS A N 1
ATOM 2897 C CA . LYS A 1 353 ? 83.995 39.870 -78.069 1.00 80.62 353 LYS A CA 1
ATOM 2898 C C . LYS A 1 353 ? 83.701 40.945 -79.122 1.00 80.62 353 LYS A C 1
ATOM 2900 O O . LYS A 1 353 ? 84.626 41.424 -79.775 1.00 80.62 353 LYS A O 1
ATOM 2905 N N . ALA A 1 354 ? 82.444 41.386 -79.225 1.00 73.00 354 ALA A N 1
ATOM 2906 C CA . ALA A 1 354 ? 82.055 42.490 -80.103 1.00 73.00 354 ALA A CA 1
ATOM 2907 C C . ALA A 1 354 ? 82.703 43.831 -79.695 1.00 73.00 354 ALA A C 1
ATOM 2909 O O . ALA A 1 354 ? 83.185 44.561 -80.554 1.00 73.00 354 ALA A O 1
ATOM 2910 N N . GLN A 1 355 ? 82.793 44.144 -78.398 1.00 73.75 355 GLN A N 1
ATOM 2911 C CA . GLN A 1 355 ? 83.458 45.354 -77.907 1.00 73.75 355 GLN A CA 1
ATOM 2912 C C . GLN A 1 355 ? 84.978 45.311 -78.050 1.00 73.75 355 GLN A C 1
ATOM 2914 O O . GLN A 1 355 ? 85.563 46.374 -78.189 1.00 73.75 355 GLN A O 1
ATOM 2919 N N . VAL A 1 356 ? 85.639 44.153 -78.041 1.00 73.81 356 VAL A N 1
ATOM 2920 C CA . VAL A 1 356 ? 87.076 44.050 -78.361 1.00 73.81 356 VAL A CA 1
ATOM 2921 C C . VAL A 1 356 ? 87.309 44.304 -79.852 1.00 73.81 356 VAL A C 1
ATOM 2923 O O . VAL A 1 356 ? 88.288 44.954 -80.200 1.00 73.81 356 VAL A O 1
ATOM 2926 N N . ALA A 1 357 ? 86.368 43.910 -80.717 1.00 58.81 357 ALA A N 1
ATOM 2927 C CA . ALA A 1 357 ? 86.351 44.300 -82.131 1.00 58.81 357 ALA A CA 1
ATOM 2928 C C . ALA A 1 357 ? 85.988 45.787 -82.377 1.00 58.81 357 ALA A C 1
ATOM 2930 O O . ALA A 1 357 ? 85.981 46.223 -83.525 1.00 58.81 357 ALA A O 1
ATOM 2931 N N . ILE A 1 358 ? 85.699 46.562 -81.320 1.00 59.28 358 ILE A N 1
ATOM 2932 C CA . ILE A 1 358 ? 85.480 48.021 -81.358 1.00 59.28 358 ILE A CA 1
ATOM 2933 C C . ILE A 1 358 ? 86.637 48.753 -80.647 1.00 59.28 358 ILE A C 1
ATOM 2935 O O . ILE A 1 358 ? 87.248 49.648 -81.216 1.00 59.28 358 ILE A O 1
ATOM 2939 N N . LYS A 1 359 ? 87.030 48.310 -79.445 1.00 55.12 359 LYS A N 1
ATOM 2940 C CA . LYS A 1 359 ? 88.162 48.799 -78.623 1.00 55.12 359 LYS A CA 1
ATOM 2941 C C . LYS A 1 359 ? 89.551 48.443 -79.184 1.00 55.12 359 LYS A C 1
ATOM 2943 O O . LYS A 1 359 ? 90.563 48.540 -78.491 1.00 55.12 359 LYS A O 1
ATOM 2948 N N . THR A 1 360 ? 89.614 48.046 -80.451 1.00 55.81 360 THR A N 1
ATOM 2949 C CA . THR A 1 360 ? 90.795 48.269 -81.288 1.00 55.81 360 THR A CA 1
ATOM 2950 C C . THR A 1 360 ? 91.040 49.765 -81.555 1.00 55.81 360 THR A C 1
ATOM 2952 O O . THR A 1 360 ? 92.192 50.134 -81.792 1.00 55.81 360 THR A O 1
ATOM 2955 N N . ASP A 1 361 ? 90.015 50.618 -81.409 1.00 50.16 361 ASP A N 1
ATOM 2956 C CA . ASP A 1 361 ? 90.138 52.070 -81.186 1.00 50.16 361 ASP A CA 1
ATOM 2957 C C . ASP A 1 361 ? 90.532 52.380 -79.719 1.00 50.16 361 ASP A C 1
ATOM 2959 O O . ASP A 1 361 ? 90.161 51.644 -78.802 1.00 50.16 361 ASP A O 1
ATOM 2963 N N . LYS A 1 362 ? 91.316 53.448 -79.472 1.00 51.38 362 LYS A N 1
ATOM 2964 C CA . LYS A 1 362 ? 92.078 53.667 -78.212 1.00 51.38 362 LYS A CA 1
ATOM 2965 C C . LYS A 1 362 ? 91.972 55.102 -77.657 1.00 51.38 362 LYS A C 1
ATOM 2967 O O . LYS A 1 362 ? 92.114 56.031 -78.447 1.00 51.38 362 LYS A O 1
ATOM 2972 N N . GLU A 1 363 ? 91.848 55.281 -76.324 1.00 48.75 363 GLU A N 1
ATOM 2973 C CA . GLU A 1 363 ? 91.872 56.615 -75.661 1.00 48.75 363 GLU A CA 1
ATOM 2974 C C . GLU A 1 363 ? 92.511 56.713 -74.231 1.00 48.75 363 GLU A C 1
ATOM 2976 O O . GLU A 1 363 ? 93.730 56.848 -74.155 1.00 48.75 363 GLU A O 1
ATOM 2981 N N . LEU A 1 364 ? 91.742 56.738 -73.119 1.00 51.00 364 LEU A N 1
ATOM 2982 C CA . LEU A 1 364 ? 91.853 57.834 -72.115 1.00 51.00 364 LEU A CA 1
ATOM 2983 C C . LEU A 1 364 ? 92.478 57.605 -70.702 1.00 51.00 364 LEU A C 1
ATOM 2985 O O . LEU A 1 364 ? 93.267 58.436 -70.247 1.00 51.00 364 LEU A O 1
ATOM 2989 N N . ASP A 1 365 ? 92.012 56.621 -69.926 1.00 48.59 365 ASP A N 1
ATOM 2990 C CA . ASP A 1 365 ? 91.848 56.751 -68.453 1.00 48.59 365 ASP A CA 1
ATOM 2991 C C . ASP A 1 365 ? 93.135 56.858 -67.590 1.00 48.59 365 ASP A C 1
ATOM 2993 O O . ASP A 1 365 ? 94.051 56.049 -67.736 1.00 48.59 365 ASP A O 1
ATOM 2997 N N . SER A 1 366 ? 93.204 57.814 -66.630 1.00 42.62 366 SER A N 1
ATOM 2998 C CA . SER A 1 366 ? 94.432 58.018 -65.810 1.00 42.62 366 SER A CA 1
ATOM 2999 C C . SER A 1 366 ? 94.387 58.775 -64.440 1.00 42.62 366 SER A C 1
ATOM 3001 O O . SER A 1 366 ? 95.463 59.046 -63.909 1.00 42.62 366 SER A O 1
ATOM 3003 N N . LEU A 1 367 ? 93.244 59.140 -63.811 1.00 45.22 367 LEU A N 1
ATOM 3004 C CA . LEU A 1 367 ? 93.223 60.215 -62.763 1.00 45.22 367 LEU A CA 1
ATOM 3005 C C . LEU A 1 367 ? 92.320 60.045 -61.486 1.00 45.22 367 LEU A C 1
ATOM 3007 O O . LEU A 1 367 ? 91.500 60.928 -61.230 1.00 45.22 367 LEU A O 1
ATOM 3011 N N . HIS A 1 368 ? 92.402 58.987 -60.646 1.00 42.19 368 HIS A N 1
ATOM 3012 C CA . HIS A 1 368 ? 91.422 58.843 -59.521 1.00 42.19 368 HIS A CA 1
ATOM 3013 C C . HIS A 1 368 ? 91.810 58.062 -58.221 1.00 42.19 368 HIS A C 1
ATOM 3015 O O . HIS A 1 368 ? 91.114 57.110 -57.871 1.00 42.19 368 HIS A O 1
ATOM 3021 N N . VAL A 1 369 ? 92.854 58.425 -57.446 1.00 53.75 369 VAL A N 1
ATOM 3022 C CA . VAL A 1 369 ? 93.147 57.756 -56.136 1.00 53.75 369 VAL A CA 1
ATOM 3023 C C . VAL A 1 369 ? 93.810 58.681 -55.085 1.00 53.75 369 VAL A C 1
ATOM 3025 O O . VAL A 1 369 ? 95.016 58.878 -55.172 1.00 53.75 369 VAL A O 1
ATOM 3028 N N . GLU A 1 370 ? 93.091 59.187 -54.057 1.00 42.78 370 GLU A N 1
ATOM 3029 C CA . GLU A 1 370 ? 93.762 59.868 -52.903 1.00 42.78 370 GLU A CA 1
ATOM 3030 C C . GLU A 1 370 ? 92.988 60.080 -51.560 1.00 42.78 370 GLU A C 1
ATOM 3032 O O . GLU A 1 370 ? 93.590 60.532 -50.591 1.00 42.78 370 GLU A O 1
ATOM 3037 N N . VAL A 1 371 ? 91.677 59.805 -51.431 1.00 46.00 371 VAL A N 1
ATOM 3038 C CA . VAL A 1 371 ? 90.832 60.562 -50.457 1.00 46.00 371 VAL A CA 1
ATOM 3039 C C . VAL A 1 371 ? 90.616 59.989 -49.030 1.00 46.00 371 VAL A C 1
ATOM 3041 O O . VAL A 1 371 ? 90.440 60.777 -48.103 1.00 46.00 371 VAL A O 1
ATOM 3044 N N . SER A 1 372 ? 90.539 58.669 -48.800 1.00 41.41 372 SER A N 1
ATOM 3045 C CA . SER A 1 372 ? 89.741 58.131 -47.664 1.00 41.41 372 SER A CA 1
ATOM 3046 C C . SER A 1 372 ? 90.501 57.250 -46.650 1.00 41.41 372 SER A C 1
ATOM 3048 O O . SER A 1 372 ? 90.764 56.086 -46.946 1.00 41.41 372 SER A O 1
ATOM 3050 N N . TRP A 1 373 ? 90.782 57.754 -45.430 1.00 37.69 373 TRP A N 1
ATOM 3051 C CA . TRP A 1 373 ? 91.509 56.984 -44.388 1.00 37.69 373 TRP A CA 1
ATOM 3052 C C . TRP A 1 373 ? 91.129 57.203 -42.892 1.00 37.69 373 TRP A C 1
ATOM 3054 O O . TRP A 1 373 ? 91.493 56.372 -42.064 1.00 37.69 373 TRP A O 1
ATOM 3064 N N . LEU A 1 374 ? 90.413 58.265 -42.487 1.00 41.44 374 LEU A N 1
ATOM 3065 C CA . LEU A 1 374 ? 90.370 58.703 -41.068 1.00 41.44 374 LEU A CA 1
ATOM 3066 C C . LEU A 1 374 ? 88.972 58.693 -40.403 1.00 41.44 374 LEU A C 1
ATOM 3068 O O . LEU A 1 374 ? 88.238 59.664 -40.571 1.00 41.44 374 LEU A O 1
ATOM 3072 N N . GLN A 1 375 ? 88.637 57.682 -39.574 1.00 35.38 375 GLN A N 1
ATOM 3073 C CA . GLN A 1 375 ? 87.498 57.748 -38.620 1.00 35.38 375 GLN A CA 1
ATOM 3074 C C . GLN A 1 375 ? 87.510 56.675 -37.487 1.00 35.38 375 GLN A C 1
ATOM 3076 O O . GLN A 1 375 ? 87.056 55.548 -37.662 1.00 35.38 375 GLN A O 1
ATOM 3081 N N . ASN A 1 376 ? 87.995 57.071 -36.299 1.00 35.56 376 ASN A N 1
ATOM 3082 C CA . ASN A 1 376 ? 87.866 56.392 -34.983 1.00 35.56 376 ASN A CA 1
ATOM 3083 C C . ASN A 1 376 ? 86.393 56.468 -34.474 1.00 35.56 376 ASN A C 1
ATOM 3085 O O . ASN A 1 376 ? 85.701 57.397 -34.884 1.00 35.56 376 ASN A O 1
ATOM 3089 N N . THR A 1 377 ? 85.754 55.578 -33.684 1.00 40.34 377 THR A N 1
ATOM 3090 C CA . THR A 1 377 ? 86.042 54.807 -32.432 1.00 40.34 377 THR A CA 1
ATOM 3091 C C . THR A 1 377 ? 86.127 55.633 -31.128 1.00 40.34 377 THR A C 1
ATOM 3093 O O . THR A 1 377 ? 87.129 56.326 -30.948 1.00 40.34 377 THR A O 1
ATOM 3096 N N . LEU A 1 378 ? 85.145 55.519 -30.197 1.00 34.28 378 LEU A N 1
ATOM 3097 C CA . LEU A 1 378 ? 85.248 56.101 -28.829 1.00 34.28 378 LEU A CA 1
ATOM 3098 C C . LEU A 1 378 ? 84.321 55.572 -27.686 1.00 34.28 378 LEU A C 1
ATOM 3100 O O . LEU A 1 378 ? 84.757 55.599 -26.540 1.00 34.28 378 LEU A O 1
ATOM 3104 N N . GLU A 1 379 ? 83.052 55.196 -27.905 1.00 41.56 379 GLU A N 1
ATOM 3105 C CA . GLU A 1 379 ? 82.024 55.283 -26.828 1.00 41.56 379 GLU A CA 1
ATOM 3106 C C . GLU A 1 379 ? 81.649 53.957 -26.108 1.00 41.56 379 GLU A C 1
ATOM 3108 O O . GLU A 1 379 ? 80.938 53.135 -26.680 1.00 41.56 379 GLU A O 1
ATOM 3113 N N . GLU A 1 380 ? 82.044 53.779 -24.829 1.00 38.62 380 GLU A N 1
ATOM 3114 C CA . GLU A 1 380 ? 81.751 52.565 -24.018 1.00 38.62 380 GLU A CA 1
ATOM 3115 C C . GLU A 1 380 ? 80.953 52.784 -22.697 1.00 38.62 380 GLU A C 1
ATOM 3117 O O . GLU A 1 380 ? 79.773 52.442 -22.617 1.00 38.62 380 GLU A O 1
ATOM 3122 N N . GLU A 1 381 ? 81.570 53.270 -21.608 1.00 36.34 381 GLU A N 1
ATOM 3123 C CA . GLU A 1 381 ? 81.118 52.947 -20.229 1.00 36.34 381 GLU A CA 1
ATOM 3124 C C . GLU A 1 381 ? 80.204 53.985 -19.529 1.00 36.34 381 GLU A C 1
ATOM 3126 O O . GLU A 1 381 ? 80.634 55.124 -19.337 1.00 36.34 381 GLU A O 1
ATOM 3131 N N . ARG A 1 382 ? 79.004 53.608 -19.009 1.00 41.97 382 ARG A N 1
ATOM 3132 C CA . ARG A 1 382 ? 78.222 54.499 -18.091 1.00 41.97 382 ARG A CA 1
ATOM 3133 C C . ARG A 1 382 ? 77.267 53.959 -16.999 1.00 41.97 382 ARG A C 1
ATOM 3135 O O . ARG A 1 382 ? 76.899 54.774 -16.152 1.00 41.97 382 ARG A O 1
ATOM 3142 N N . LEU A 1 383 ? 76.805 52.700 -16.953 1.00 40.06 383 LEU A N 1
ATOM 3143 C CA . LEU A 1 383 ? 75.640 52.332 -16.099 1.00 40.06 383 LEU A CA 1
ATOM 3144 C C . LEU A 1 383 ? 75.867 51.188 -15.089 1.00 40.06 383 LEU A C 1
ATOM 3146 O O . LEU A 1 383 ? 75.580 50.030 -15.380 1.00 40.06 383 LEU A O 1
ATOM 3150 N N . LEU A 1 384 ? 76.291 51.526 -13.859 1.00 41.00 384 LEU A N 1
ATOM 3151 C CA . LEU A 1 384 ? 76.434 50.566 -12.746 1.00 41.00 384 LEU A CA 1
ATOM 3152 C C . LEU A 1 384 ? 76.310 51.239 -11.352 1.00 41.00 384 LEU A C 1
ATOM 3154 O O . LEU A 1 384 ? 77.287 51.341 -10.617 1.00 41.00 384 LEU A O 1
ATOM 3158 N N . ALA A 1 385 ? 75.123 51.746 -10.974 1.00 35.28 385 ALA A N 1
ATOM 3159 C CA . ALA A 1 385 ? 74.940 52.442 -9.682 1.00 35.28 385 ALA A CA 1
ATOM 3160 C C . ALA A 1 385 ? 73.479 52.527 -9.159 1.00 35.28 385 ALA A C 1
ATOM 3162 O O . ALA A 1 385 ? 72.904 53.616 -9.120 1.00 35.28 385 ALA A O 1
ATOM 3163 N N . ARG A 1 386 ? 72.855 51.412 -8.727 1.00 41.59 386 ARG A N 1
ATOM 3164 C CA . ARG A 1 386 ? 71.571 51.466 -7.974 1.00 41.59 386 ARG A CA 1
ATOM 3165 C C . ARG A 1 386 ? 71.271 50.271 -7.049 1.00 41.59 386 ARG A C 1
ATOM 3167 O O . ARG A 1 386 ? 70.191 49.692 -7.070 1.00 41.59 386 ARG A O 1
ATOM 3174 N N . GLN A 1 387 ? 72.241 49.928 -6.202 1.00 37.03 387 GLN A N 1
ATOM 3175 C CA . GLN A 1 387 ? 71.967 49.200 -4.953 1.00 37.03 387 GLN A CA 1
ATOM 3176 C C . GLN A 1 387 ? 71.283 50.126 -3.917 1.00 37.03 387 GLN A C 1
ATOM 3178 O O . GLN A 1 387 ? 71.200 51.334 -4.134 1.00 37.03 387 GLN A O 1
ATOM 3183 N N . ASN A 1 388 ? 70.885 49.546 -2.775 1.00 34.78 388 ASN A N 1
ATOM 3184 C CA . ASN A 1 388 ? 70.269 50.165 -1.584 1.00 34.78 388 ASN A CA 1
ATOM 3185 C C . ASN A 1 388 ? 68.751 50.426 -1.650 1.00 34.78 388 ASN A C 1
ATOM 3187 O O . ASN A 1 388 ? 68.327 51.504 -2.049 1.00 34.78 388 ASN A O 1
ATOM 3191 N N . GLN A 1 389 ? 67.954 49.494 -1.106 1.00 31.94 389 GLN A N 1
ATOM 3192 C CA . GLN A 1 389 ? 67.244 49.703 0.174 1.00 31.94 389 GLN A CA 1
ATOM 3193 C C . GLN A 1 389 ? 66.725 48.353 0.724 1.00 31.94 389 GLN A C 1
ATOM 3195 O O . GLN A 1 389 ? 66.053 47.607 0.021 1.00 31.94 389 GLN A O 1
ATOM 3200 N N . LEU A 1 390 ? 67.065 48.027 1.975 1.00 45.03 390 LEU A N 1
ATOM 3201 C CA . LEU A 1 390 ? 66.648 46.819 2.714 1.00 45.03 390 LEU A CA 1
ATOM 3202 C C . LEU A 1 390 ? 65.991 47.227 4.050 1.00 45.03 390 LEU A C 1
ATOM 3204 O O . LEU A 1 390 ? 66.107 48.389 4.437 1.00 45.03 390 LEU A O 1
ATOM 3208 N N . ALA A 1 391 ? 65.432 46.239 4.772 1.00 37.16 391 ALA A N 1
ATOM 3209 C CA . ALA A 1 391 ? 64.927 46.306 6.161 1.00 37.16 391 ALA A CA 1
ATOM 3210 C C . ALA A 1 391 ? 63.558 47.026 6.349 1.00 37.16 391 ALA A C 1
ATOM 3212 O O . ALA A 1 391 ? 63.306 48.036 5.704 1.00 37.16 391 ALA A O 1
ATOM 3213 N N . LEU A 1 392 ? 62.626 46.580 7.218 1.00 35.97 392 LEU A N 1
ATOM 3214 C CA . LEU A 1 392 ? 62.565 45.395 8.113 1.00 35.97 392 LEU A CA 1
ATOM 3215 C C . LEU A 1 392 ? 61.089 45.071 8.528 1.00 35.97 392 LEU A C 1
ATOM 3217 O O . LEU A 1 392 ? 60.178 45.757 8.080 1.00 35.97 392 LEU A O 1
ATOM 3221 N N . GLN A 1 393 ? 60.905 44.134 9.487 1.00 31.92 393 GLN A N 1
ATOM 3222 C CA . GLN A 1 393 ? 59.786 44.004 10.474 1.00 31.92 393 GLN A CA 1
ATOM 3223 C C . GLN A 1 393 ? 58.726 42.875 10.261 1.00 31.92 393 GLN A C 1
ATOM 3225 O O . GLN A 1 393 ? 58.600 42.344 9.164 1.00 31.92 393 GLN A O 1
ATOM 3230 N N . ALA A 1 394 ? 58.070 42.403 11.351 1.00 40.56 394 ALA A N 1
ATOM 3231 C CA . ALA A 1 394 ? 57.378 41.086 11.465 1.00 40.56 394 ALA A CA 1
ATOM 3232 C C . ALA A 1 394 ? 56.339 40.974 12.640 1.00 40.56 394 ALA A C 1
ATOM 3234 O O . ALA A 1 394 ? 56.232 41.930 13.404 1.00 40.56 394 ALA A O 1
ATOM 3235 N N . GLN A 1 395 ? 55.705 39.782 12.838 1.00 31.80 395 GLN A N 1
ATOM 3236 C CA . GLN A 1 395 ? 54.944 39.213 14.021 1.00 31.80 395 GLN A CA 1
ATOM 3237 C C . GLN A 1 395 ? 53.416 38.842 13.845 1.00 31.80 395 GLN A C 1
ATOM 3239 O O . GLN A 1 395 ? 52.886 39.045 12.759 1.00 31.80 395 GLN A O 1
ATOM 3244 N N . ILE A 1 396 ? 52.778 38.112 14.815 1.00 39.00 396 ILE A N 1
ATOM 3245 C CA . ILE A 1 396 ? 51.675 37.080 14.639 1.00 39.00 396 ILE A CA 1
ATOM 3246 C C . ILE A 1 396 ? 50.677 36.913 15.880 1.00 39.00 396 ILE A C 1
ATOM 3248 O O . ILE A 1 396 ? 51.149 37.121 16.995 1.00 39.00 396 ILE A O 1
ATOM 3252 N N . SER A 1 397 ? 49.399 36.409 15.730 1.00 40.66 397 SER A N 1
ATOM 3253 C CA . SER A 1 397 ? 48.466 35.613 16.677 1.00 40.66 397 SER A CA 1
ATOM 3254 C C . SER A 1 397 ? 47.177 36.190 17.428 1.00 40.66 397 SER A C 1
ATOM 3256 O O . SER A 1 397 ? 47.121 37.396 17.632 1.00 40.66 397 SER A O 1
ATOM 3258 N N . GLU A 1 398 ? 46.144 35.352 17.835 1.00 36.72 398 GLU A N 1
ATOM 3259 C CA . GLU A 1 398 ? 44.776 35.704 18.461 1.00 36.72 398 GLU A CA 1
ATOM 3260 C C . GLU A 1 398 ? 43.874 34.530 19.140 1.00 36.72 398 GLU A C 1
ATOM 3262 O O . GLU A 1 398 ? 44.035 33.407 18.667 1.00 36.72 398 GLU A O 1
ATOM 3267 N N . ALA A 1 399 ? 42.951 34.712 20.186 1.00 39.91 399 ALA A N 1
ATOM 3268 C CA . ALA A 1 399 ? 41.891 33.744 20.821 1.00 39.91 399 ALA A CA 1
ATOM 3269 C C . ALA A 1 399 ? 40.953 34.216 22.087 1.00 39.91 399 ALA A C 1
ATOM 3271 O O . ALA A 1 399 ? 41.318 35.245 22.647 1.00 39.91 399 ALA A O 1
ATOM 3272 N N . GLN A 1 400 ? 39.816 33.551 22.612 1.00 44.38 400 GLN A N 1
ATOM 3273 C CA . GLN A 1 400 ? 38.801 33.999 23.751 1.00 44.38 400 GLN A CA 1
ATOM 3274 C C . GLN A 1 400 ? 37.943 32.940 24.739 1.00 44.38 400 GLN A C 1
ATOM 3276 O O . GLN A 1 400 ? 37.836 31.794 24.306 1.00 44.38 400 GLN A O 1
ATOM 3281 N N . ALA A 1 401 ? 37.336 33.216 26.015 1.00 47.38 401 ALA A N 1
ATOM 3282 C CA . ALA A 1 401 ? 36.815 32.272 27.216 1.00 47.38 401 ALA A CA 1
ATOM 3283 C C . ALA A 1 401 ? 35.551 32.535 28.317 1.00 47.38 401 ALA A C 1
ATOM 3285 O O . ALA A 1 401 ? 34.756 33.418 28.008 1.00 47.38 401 ALA A O 1
ATOM 3286 N N . ARG A 1 402 ? 35.241 31.798 29.522 1.00 45.16 402 ARG A N 1
ATOM 3287 C CA . ARG A 1 402 ? 33.924 31.713 30.475 1.00 45.16 402 ARG A CA 1
ATOM 3288 C C . ARG A 1 402 ? 33.856 31.317 32.118 1.00 45.16 402 ARG A C 1
ATOM 3290 O O . ARG A 1 402 ? 34.942 31.167 32.659 1.00 45.16 402 ARG A O 1
ATOM 3297 N N . ALA A 1 403 ? 32.687 31.160 32.941 1.00 49.12 403 ALA A N 1
ATOM 3298 C CA . ALA A 1 403 ? 32.425 30.887 34.515 1.00 49.12 403 ALA A CA 1
ATOM 3299 C C . ALA A 1 403 ? 30.993 30.221 35.097 1.00 49.12 403 ALA A C 1
ATOM 3301 O O . ALA A 1 403 ? 30.308 29.842 34.154 1.00 49.12 403 ALA A O 1
ATOM 3302 N N . LYS A 1 404 ? 30.307 29.943 36.345 1.00 50.12 404 LYS A N 1
ATOM 3303 C CA . LYS A 1 404 ? 30.010 30.170 37.924 1.00 50.12 404 LYS A CA 1
ATOM 3304 C C . LYS A 1 404 ? 29.036 29.040 38.705 1.00 50.12 404 LYS A C 1
ATOM 3306 O O . LYS A 1 404 ? 28.786 28.131 37.929 1.00 50.12 404 LYS A O 1
ATOM 3311 N N . VAL A 1 405 ? 28.337 28.830 39.952 1.00 49.03 405 VAL A N 1
ATOM 3312 C CA . VAL A 1 405 ? 28.013 29.113 41.515 1.00 49.03 405 VAL A CA 1
ATOM 3313 C C . VAL A 1 405 ? 26.910 28.062 42.226 1.00 49.03 405 VAL A C 1
ATOM 3315 O O . VAL A 1 405 ? 26.531 27.259 41.385 1.00 49.03 405 VAL A O 1
ATOM 3318 N N . GLY A 1 406 ? 26.274 27.762 43.487 1.00 45.59 406 GLY A N 1
ATOM 3319 C CA . GLY A 1 406 ? 25.862 28.094 45.006 1.00 45.59 406 GLY A CA 1
ATOM 3320 C C . GLY A 1 406 ? 25.142 26.884 45.922 1.00 45.59 406 GLY A C 1
ATOM 3321 O O . GLY A 1 406 ? 25.328 25.800 45.388 1.00 45.59 406 GLY A O 1
ATOM 3322 N N . THR A 1 407 ? 24.375 26.693 47.128 1.00 42.34 407 THR A N 1
ATOM 3323 C CA . THR A 1 407 ? 23.657 27.240 48.460 1.00 42.34 407 THR A CA 1
ATOM 3324 C C . THR A 1 407 ? 23.152 26.183 49.678 1.00 42.34 407 THR A C 1
ATOM 3326 O O . THR A 1 407 ? 23.552 25.032 49.530 1.00 42.34 407 THR A O 1
ATOM 3329 N N . ARG A 1 408 ? 22.381 26.436 50.872 1.00 44.72 408 ARG A N 1
ATOM 3330 C CA . ARG A 1 408 ? 21.950 25.500 52.127 1.00 44.72 408 ARG A CA 1
ATOM 3331 C C . ARG A 1 408 ? 20.783 25.813 53.302 1.00 44.72 408 ARG A C 1
ATOM 3333 O O . ARG A 1 408 ? 20.421 26.982 53.346 1.00 44.72 408 ARG A O 1
ATOM 3340 N N . PRO A 1 409 ? 20.259 24.895 54.284 1.00 52.16 409 PRO A N 1
ATOM 3341 C CA . PRO A 1 409 ? 19.147 25.004 55.429 1.00 52.16 409 PRO A CA 1
ATOM 3342 C C . PRO A 1 409 ? 19.121 24.216 56.916 1.00 52.16 409 PRO A C 1
ATOM 3344 O O . PRO A 1 409 ? 20.087 23.492 57.140 1.00 52.16 409 PRO A O 1
ATOM 3347 N N . PHE A 1 410 ? 18.097 24.277 57.918 1.00 35.22 410 PHE A N 1
ATOM 3348 C CA . PHE A 1 410 ? 17.901 23.598 59.367 1.00 35.22 410 PHE A CA 1
ATOM 3349 C C . PHE A 1 410 ? 16.472 23.786 60.209 1.00 35.22 410 PHE A C 1
ATOM 3351 O O . PHE A 1 410 ? 15.746 24.574 59.613 1.00 35.22 410 PHE A O 1
ATOM 3358 N N . ALA A 1 411 ? 15.858 23.373 61.443 1.00 36.66 411 ALA A N 1
ATOM 3359 C CA . ALA A 1 411 ? 15.693 22.388 62.694 1.00 36.66 411 ALA A CA 1
ATOM 3360 C C . ALA A 1 411 ? 14.380 22.679 63.684 1.00 36.66 411 ALA A C 1
ATOM 3362 O O . ALA A 1 411 ? 13.708 23.598 63.231 1.00 36.66 411 ALA A O 1
ATOM 3363 N N . LEU A 1 412 ? 13.813 22.216 64.916 1.00 32.94 412 LEU A N 1
ATOM 3364 C CA . LEU A 1 412 ? 13.748 21.220 66.160 1.00 32.94 412 LEU A CA 1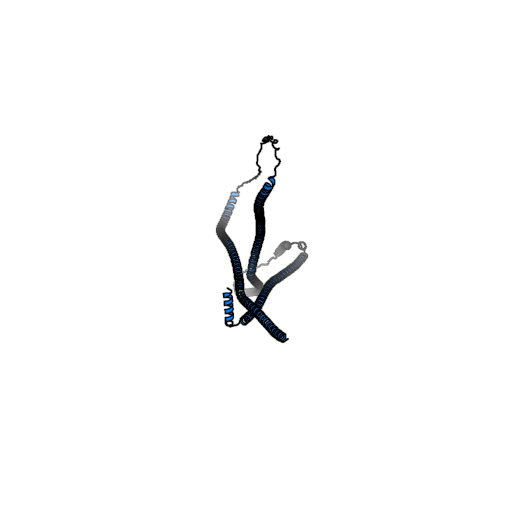
ATOM 3365 C C . LEU A 1 412 ? 12.377 21.350 67.105 1.00 32.94 412 LEU A C 1
ATOM 3367 O O . LEU A 1 412 ? 11.582 22.117 66.579 1.00 32.94 412 LEU A O 1
ATOM 3371 N N . SER A 1 413 ? 11.840 20.879 68.345 1.00 30.62 413 SER A N 1
ATOM 3372 C CA . SER A 1 413 ? 11.904 20.013 69.684 1.00 30.62 413 SER A CA 1
ATOM 3373 C C . SER A 1 413 ? 10.487 19.958 70.558 1.00 30.62 413 SER A C 1
ATOM 3375 O O . SER A 1 413 ? 9.603 20.567 69.968 1.00 30.62 413 SER A O 1
ATOM 3377 N N . GLN A 1 414 ? 10.002 19.485 71.817 1.00 25.03 414 GLN A N 1
ATOM 3378 C CA . GLN A 1 414 ? 10.184 18.566 73.094 1.00 25.03 414 GLN A CA 1
ATOM 3379 C C . GLN A 1 414 ? 9.039 18.597 74.316 1.00 25.03 414 GLN A C 1
ATOM 3381 O O . GLN A 1 414 ? 8.409 19.645 74.367 1.00 25.03 414 GLN A O 1
ATOM 3386 N N . ASP A 1 415 ? 8.763 17.614 75.311 1.00 26.08 415 ASP A N 1
ATOM 3387 C CA . ASP A 1 415 ? 7.709 17.604 76.518 1.00 26.08 415 ASP A CA 1
ATOM 3388 C C . ASP A 1 415 ? 7.699 16.507 77.785 1.00 26.08 415 ASP A C 1
ATOM 3390 O O . ASP A 1 415 ? 8.535 15.607 77.686 1.00 26.08 415 ASP A O 1
ATOM 3394 N N . SER A 1 416 ? 6.863 16.512 78.946 1.00 16.58 416 SER A N 1
ATOM 3395 C CA . SER A 1 416 ? 6.639 15.464 80.136 1.00 16.58 416 SER A CA 1
ATOM 3396 C C . SER A 1 416 ? 5.564 15.620 81.403 1.00 16.58 416 SER A C 1
ATOM 3398 O O . SER A 1 416 ? 5.104 16.742 81.592 1.00 16.58 416 SER A O 1
ATOM 3400 N N . LEU A 1 417 ? 5.175 14.612 82.335 1.00 18.17 417 LEU A N 1
ATOM 3401 C CA . LEU A 1 417 ? 4.174 14.671 83.576 1.00 18.17 417 LEU A CA 1
ATOM 3402 C C . LEU A 1 417 ? 4.164 13.666 84.917 1.00 18.17 417 LEU A C 1
ATOM 3404 O O . LEU A 1 417 ? 5.262 13.250 85.274 1.00 18.17 417 LEU A O 1
ATOM 3408 N N . LEU A 1 418 ? 3.058 13.342 85.757 1.00 26.97 418 LEU A N 1
ATOM 3409 C CA . LEU A 1 418 ? 2.992 12.977 87.308 1.00 26.97 418 LEU A CA 1
ATOM 3410 C C . LEU A 1 418 ? 2.224 11.747 88.157 1.00 26.97 418 LEU A C 1
ATOM 3412 O O . LEU A 1 418 ? 2.649 10.619 87.940 1.00 26.97 418 LEU A O 1
ATOM 3416 N N . GLN A 1 419 ? 1.306 11.852 89.238 1.00 40.44 419 GLN A N 1
ATOM 3417 C CA . GLN A 1 419 ? 1.227 11.042 90.613 1.00 40.44 419 GLN A CA 1
ATOM 3418 C C . GLN A 1 419 ? -0.146 10.583 91.459 1.00 40.44 419 GLN A C 1
ATOM 3420 O O . GLN A 1 419 ? -1.199 10.912 90.931 1.00 40.44 419 GLN A O 1
ATOM 3425 N N . GLN A 1 420 ? -0.197 9.879 92.709 1.00 63.06 420 GLN A N 1
ATOM 3426 C CA . GLN A 1 420 ? -1.292 9.672 93.877 1.00 63.06 420 GLN A CA 1
ATOM 3427 C C . GLN A 1 420 ? -1.572 8.257 94.711 1.00 63.06 420 GLN A C 1
ATOM 3429 O O . GLN A 1 420 ? -1.481 7.259 93.999 1.00 63.06 420 GLN A O 1
ATOM 3434 N N . LYS A 1 421 ? -2.005 8.093 96.072 1.00 61.75 421 LYS A N 1
ATOM 3435 C CA . LYS A 1 421 ? -2.564 6.844 96.927 1.00 61.75 421 LYS A CA 1
ATOM 3436 C C . LYS A 1 421 ? -3.245 6.912 98.452 1.00 61.75 421 LYS A C 1
ATOM 3438 O O . LYS A 1 421 ? -2.919 7.886 99.124 1.00 61.75 421 LYS A O 1
ATOM 3443 N N . GLY A 1 422 ? -4.010 5.887 99.081 1.00 56.78 422 GLY A N 1
ATOM 3444 C CA . GLY A 1 422 ? -4.584 5.688 100.529 1.00 56.78 422 GLY A CA 1
ATOM 3445 C C . GLY A 1 422 ? -5.491 4.434 101.042 1.00 56.78 422 GLY A C 1
ATOM 3446 O O . GLY A 1 422 ? -5.160 3.263 100.818 1.00 56.78 422 GLY A O 1
ATOM 3447 N N . GLU A 1 423 ? -6.621 4.637 101.795 1.00 57.84 423 GLU A N 1
ATOM 3448 C CA . GLU A 1 423 ? -7.612 3.597 102.308 1.00 57.84 423 GLU A CA 1
ATOM 3449 C C . GLU A 1 423 ? -8.280 2.760 101.200 1.00 57.84 423 GLU A C 1
ATOM 3451 O O . GLU A 1 423 ? -8.648 1.592 101.389 1.00 57.84 423 GLU A O 1
ATOM 3456 N N . GLU A 1 424 ? -8.323 3.372 100.020 1.00 64.06 424 GLU A N 1
ATOM 3457 C CA . GLU A 1 424 ? -8.354 2.789 98.680 1.00 64.06 424 GLU A CA 1
ATOM 3458 C C . GLU A 1 424 ? -7.878 1.319 98.653 1.00 64.06 424 GLU A C 1
ATOM 3460 O O . GLU A 1 424 ? -8.555 0.454 98.107 1.00 64.06 424 GLU A O 1
ATOM 3465 N N . SER A 1 425 ? -6.757 1.001 99.322 1.00 68.81 425 SER A N 1
ATOM 3466 C CA . SER A 1 425 ? -6.125 -0.329 99.402 1.00 68.81 425 SER A CA 1
ATOM 3467 C C . SER A 1 425 ? -7.055 -1.521 99.713 1.00 68.81 425 SER A C 1
ATOM 3469 O O . SER A 1 425 ? -6.720 -2.649 99.335 1.00 68.81 425 SER A O 1
ATOM 3471 N N . LYS A 1 426 ? -8.198 -1.337 100.395 1.00 70.56 426 LYS A N 1
ATOM 3472 C CA . LYS A 1 426 ? -9.164 -2.432 100.645 1.00 70.56 426 LYS A CA 1
ATOM 3473 C C . LYS A 1 426 ? -10.180 -2.618 99.515 1.00 70.56 426 LYS A C 1
ATOM 3475 O O . LYS A 1 426 ? -10.356 -3.757 99.086 1.00 70.56 426 LYS A O 1
ATOM 3480 N N . GLN A 1 427 ? -10.795 -1.545 99.014 1.00 75.44 427 GLN A N 1
ATOM 3481 C CA . GLN A 1 427 ? -11.680 -1.610 97.838 1.00 75.44 427 GLN A CA 1
ATOM 3482 C C . GLN A 1 427 ? -10.891 -2.101 96.619 1.00 75.44 427 GLN A C 1
ATOM 3484 O O . GLN A 1 427 ? -11.279 -3.094 95.998 1.00 75.44 427 GLN A O 1
ATOM 3489 N N . LEU A 1 428 ? -9.680 -1.560 96.437 1.00 73.31 428 LEU A N 1
ATOM 3490 C CA . LEU A 1 428 ? -8.701 -2.001 95.447 1.00 73.31 428 LEU A CA 1
ATOM 3491 C C . LEU A 1 428 ? -8.410 -3.509 95.493 1.00 73.31 428 LEU A C 1
ATOM 3493 O O . LEU A 1 428 ? -7.992 -4.036 94.474 1.00 73.31 428 LEU A O 1
ATOM 3497 N N . ARG A 1 429 ? -8.613 -4.245 96.602 1.00 83.00 429 ARG A N 1
ATOM 3498 C CA . ARG A 1 429 ? -8.402 -5.711 96.624 1.00 83.00 429 ARG A CA 1
ATOM 3499 C C . ARG A 1 429 ? -9.565 -6.522 96.053 1.00 83.00 429 ARG A C 1
ATOM 3501 O O . ARG A 1 429 ? -9.313 -7.542 95.416 1.00 83.00 429 ARG A O 1
ATOM 3508 N N . GLN A 1 430 ? -10.810 -6.092 96.251 1.00 82.12 430 GLN A N 1
ATOM 3509 C CA . GLN A 1 430 ? -11.970 -6.744 95.625 1.00 82.12 430 GLN A CA 1
ATOM 3510 C C . GLN A 1 430 ? -12.101 -6.324 94.158 1.00 82.12 430 GLN A C 1
ATOM 3512 O O . GLN A 1 430 ? -12.337 -7.163 93.287 1.00 82.12 430 GLN A O 1
ATOM 3517 N N . GLU A 1 431 ? -11.837 -5.048 93.874 1.00 78.75 431 GLU A N 1
ATOM 3518 C CA . GLU A 1 431 ? -11.677 -4.542 92.513 1.00 78.75 431 GLU A CA 1
ATOM 3519 C C . GLU A 1 431 ? -10.553 -5.288 91.792 1.00 78.75 431 GLU A C 1
ATOM 3521 O O . GLU A 1 431 ? -10.800 -5.796 90.706 1.00 78.75 431 GLU A O 1
ATOM 3526 N N . LEU A 1 432 ? -9.377 -5.480 92.411 1.00 84.19 432 LEU A N 1
ATOM 3527 C CA . LEU A 1 432 ? -8.278 -6.272 91.844 1.00 84.19 432 LEU A CA 1
ATOM 3528 C C . LEU A 1 432 ? -8.703 -7.696 91.471 1.00 84.19 432 LEU A C 1
ATOM 3530 O O . LEU A 1 432 ? -8.306 -8.147 90.407 1.00 84.19 432 LEU A O 1
ATOM 3534 N N . GLN A 1 433 ? -9.513 -8.400 92.269 1.00 87.00 433 GLN A N 1
ATOM 3535 C CA . GLN A 1 433 ? -9.974 -9.748 91.893 1.00 87.00 433 GLN A CA 1
ATOM 3536 C C . GLN A 1 433 ? -10.946 -9.729 90.702 1.00 87.00 433 GLN A C 1
ATOM 3538 O O . GLN A 1 433 ? -10.797 -10.525 89.773 1.00 87.00 433 GLN A O 1
ATOM 3543 N N . ARG A 1 434 ? -11.902 -8.790 90.672 1.00 89.62 434 ARG A N 1
ATOM 3544 C CA . ARG A 1 434 ? -12.793 -8.584 89.513 1.00 89.62 434 ARG A CA 1
ATOM 3545 C C . ARG A 1 434 ? -11.993 -8.212 88.257 1.00 89.62 434 ARG A C 1
ATOM 3547 O O . ARG A 1 434 ? -12.232 -8.755 87.182 1.00 89.62 434 ARG A O 1
ATOM 3554 N N . VAL A 1 435 ? -11.025 -7.314 88.407 1.00 85.38 435 VAL A N 1
ATOM 3555 C CA . VAL A 1 435 ? -10.125 -6.830 87.355 1.00 85.38 435 VAL A CA 1
ATOM 3556 C C . VAL A 1 435 ? -9.170 -7.932 86.885 1.00 85.38 435 VAL A C 1
ATOM 3558 O O . VAL A 1 435 ? -8.955 -8.050 85.688 1.00 85.38 435 VAL A O 1
ATOM 3561 N N . GLN A 1 436 ? -8.680 -8.810 87.765 1.00 89.56 436 GLN A N 1
ATOM 3562 C CA . GLN A 1 436 ? -7.922 -10.016 87.398 1.00 89.56 436 GLN A CA 1
ATOM 3563 C C . GLN A 1 436 ? -8.768 -10.993 86.572 1.00 89.56 436 GLN A C 1
ATOM 3565 O O . GLN A 1 436 ? -8.272 -11.543 85.589 1.00 89.56 436 GLN A O 1
ATOM 3570 N N . GLY A 1 437 ? -10.047 -11.182 86.917 1.00 88.75 437 GLY A N 1
ATOM 3571 C CA . GLY A 1 437 ? -10.979 -11.974 86.109 1.00 88.75 437 GLY A CA 1
ATOM 3572 C C . GLY A 1 437 ? -11.161 -11.398 84.701 1.00 88.75 437 GLY A C 1
ATOM 3573 O O . GLY A 1 437 ? -11.015 -12.120 83.714 1.00 88.75 437 GLY A O 1
ATOM 3574 N N . LEU A 1 438 ? -11.387 -10.083 84.604 1.00 91.06 438 LEU A N 1
ATOM 3575 C CA . LEU A 1 438 ? -11.496 -9.366 83.327 1.00 91.06 438 LEU A CA 1
ATOM 3576 C C . LEU A 1 438 ? -10.188 -9.417 82.520 1.00 91.06 438 LEU A C 1
ATOM 3578 O O . LEU A 1 438 ? -10.230 -9.749 81.339 1.00 91.06 438 LEU A O 1
ATOM 3582 N N . PHE A 1 439 ? -9.029 -9.194 83.149 1.00 89.19 439 PHE A N 1
ATOM 3583 C CA . PHE A 1 439 ? -7.721 -9.367 82.509 1.00 89.19 439 PHE A CA 1
ATOM 3584 C C . PHE A 1 439 ? -7.513 -10.802 82.015 1.00 89.19 439 PHE A C 1
ATOM 3586 O O . PHE A 1 439 ? -6.982 -10.984 80.929 1.00 89.19 439 PHE A O 1
ATOM 3593 N N . THR A 1 440 ? -7.987 -11.821 82.737 1.00 90.69 440 THR A N 1
ATOM 3594 C CA . THR A 1 440 ? -7.873 -13.226 82.303 1.00 90.69 440 THR A CA 1
ATOM 3595 C C . THR A 1 440 ? -8.761 -13.542 81.087 1.00 90.69 440 THR A C 1
ATOM 3597 O O . THR A 1 440 ? -8.412 -14.426 80.302 1.00 90.69 440 THR A O 1
ATOM 3600 N N . SER A 1 441 ? -9.885 -12.836 80.890 1.00 91.31 441 SER A N 1
ATOM 3601 C CA . SER A 1 441 ? -10.681 -12.926 79.649 1.00 91.31 441 SER A CA 1
ATOM 3602 C C . SER A 1 441 ? -10.016 -12.155 78.511 1.00 91.31 441 SER A C 1
ATOM 3604 O O . SER A 1 441 ? -9.711 -12.737 77.471 1.00 91.31 441 SER A O 1
ATOM 3606 N N . ALA A 1 442 ? -9.661 -10.891 78.759 1.00 90.50 442 ALA A N 1
ATOM 3607 C CA . ALA A 1 442 ? -8.972 -10.040 77.796 1.00 90.50 442 ALA A CA 1
ATOM 3608 C C . ALA A 1 442 ? -7.643 -10.660 77.327 1.00 90.50 442 ALA A C 1
ATOM 3610 O O . ALA A 1 442 ? -7.295 -10.551 76.160 1.00 90.50 442 ALA A O 1
ATOM 3611 N N . GLU A 1 443 ? -6.918 -11.383 78.187 1.00 90.25 443 GLU A N 1
ATOM 3612 C CA . GLU A 1 443 ? -5.735 -12.155 77.800 1.00 90.25 443 GLU A CA 1
ATOM 3613 C C . GLU A 1 443 ? -6.048 -13.307 76.839 1.00 90.25 443 GLU A C 1
ATOM 3615 O O . GLU A 1 443 ? -5.213 -13.610 75.988 1.00 90.25 443 GLU A O 1
ATOM 3620 N N . LYS A 1 444 ? -7.203 -13.973 76.954 1.00 93.69 444 LYS A N 1
ATOM 3621 C CA . LYS A 1 444 ? -7.612 -15.045 76.028 1.00 93.69 444 LYS A CA 1
ATOM 3622 C C . LYS A 1 444 ? -8.020 -14.470 74.677 1.00 93.69 444 LYS A C 1
ATOM 3624 O O . LYS A 1 444 ? -7.551 -14.957 73.654 1.00 93.69 444 LYS A O 1
ATOM 3629 N N . GLU A 1 445 ? -8.813 -13.405 74.682 1.00 93.50 445 GLU A N 1
ATOM 3630 C CA . GLU A 1 445 ? -9.204 -12.661 73.478 1.00 93.50 445 GLU A CA 1
ATOM 3631 C C . GLU A 1 445 ? -7.964 -12.088 72.764 1.00 93.50 445 GLU A C 1
ATOM 3633 O O . GLU A 1 445 ? -7.784 -12.275 71.562 1.00 93.50 445 GLU A O 1
ATOM 3638 N N . LEU A 1 446 ? -7.025 -11.510 73.520 1.00 94.12 446 LEU A N 1
ATOM 3639 C CA . LEU A 1 446 ? -5.743 -11.018 73.014 1.00 94.12 446 LEU A CA 1
ATOM 3640 C C . LEU A 1 446 ? -4.842 -12.145 72.484 1.00 94.12 446 LEU A C 1
ATOM 3642 O O . LEU A 1 446 ? -4.082 -11.910 71.547 1.00 94.12 446 LEU A O 1
ATOM 3646 N N . ARG A 1 447 ? -4.895 -13.363 73.044 1.00 94.12 447 ARG A N 1
ATOM 3647 C CA . ARG A 1 447 ? -4.196 -14.540 72.486 1.00 94.12 447 ARG A CA 1
ATOM 3648 C C . ARG A 1 447 ? -4.830 -14.984 71.165 1.00 94.12 447 ARG A C 1
ATOM 3650 O O . ARG A 1 447 ? -4.088 -15.181 70.209 1.00 94.12 447 ARG A O 1
ATOM 3657 N N . TYR A 1 448 ? -6.159 -15.056 71.089 1.00 95.88 448 TYR A N 1
ATOM 3658 C CA . TYR A 1 448 ? -6.890 -15.406 69.866 1.00 95.88 448 TYR A CA 1
ATOM 3659 C C . TYR A 1 448 ? -6.621 -14.408 68.729 1.00 95.88 448 TYR A C 1
ATOM 3661 O O . TYR A 1 448 ? -6.214 -14.804 67.638 1.00 95.88 448 TYR A O 1
ATOM 3669 N N . GLU A 1 449 ? -6.735 -13.102 68.989 1.00 93.62 449 GLU A N 1
ATOM 3670 C CA . GLU A 1 449 ? -6.427 -12.082 67.979 1.00 93.62 449 GLU A CA 1
ATOM 3671 C C . GLU A 1 449 ? -4.928 -12.034 67.632 1.00 93.62 449 GLU A C 1
ATOM 3673 O O . GLU A 1 449 ? -4.583 -11.758 66.485 1.00 93.62 449 GLU A O 1
ATOM 3678 N N . ARG A 1 450 ? -4.012 -12.377 68.555 1.00 94.19 450 ARG A N 1
ATOM 3679 C CA . ARG A 1 450 ? -2.585 -12.574 68.223 1.00 94.19 450 ARG A CA 1
ATOM 3680 C C . ARG A 1 450 ? -2.366 -13.761 67.285 1.00 94.19 450 ARG A C 1
ATOM 3682 O O . ARG A 1 450 ? -1.564 -13.637 66.365 1.00 94.19 450 ARG A O 1
ATOM 3689 N N . GLU A 1 451 ? -3.050 -14.880 67.499 1.00 95.31 451 GLU A N 1
ATOM 3690 C CA . GLU A 1 451 ? -2.942 -16.086 66.667 1.00 95.31 451 GLU A CA 1
ATOM 3691 C C . GLU A 1 451 ? -3.499 -15.837 65.258 1.00 95.31 451 GLU A C 1
ATOM 3693 O O . GLU A 1 451 ? -2.774 -15.963 64.272 1.00 95.31 451 GLU A O 1
ATOM 3698 N N . LYS A 1 452 ? -4.709 -15.280 65.167 1.00 97.12 452 LYS A N 1
ATOM 3699 C CA . LYS A 1 452 ? -5.315 -14.772 63.926 1.00 97.12 452 LYS A CA 1
ATOM 3700 C C . LYS A 1 452 ? -4.432 -13.737 63.208 1.00 97.12 452 LYS A C 1
ATOM 3702 O O . LYS A 1 452 ? -4.328 -13.745 61.983 1.00 97.12 452 LYS A O 1
ATOM 3707 N N . ASN A 1 453 ? -3.731 -12.869 63.945 1.00 94.44 453 ASN A N 1
ATOM 3708 C CA . ASN A 1 453 ? -2.765 -11.926 63.371 1.00 94.44 453 ASN A CA 1
ATOM 3709 C C . ASN A 1 453 ? -1.485 -12.614 62.851 1.00 94.44 453 ASN A C 1
ATOM 3711 O O . ASN A 1 453 ? -0.887 -12.124 61.892 1.00 94.44 453 ASN A O 1
ATOM 3715 N N . LEU A 1 454 ? -1.068 -13.744 63.434 1.00 96.38 454 LEU A N 1
ATOM 3716 C CA . LEU A 1 454 ? 0.008 -14.584 62.895 1.00 96.38 454 LEU A CA 1
ATOM 3717 C C . LEU A 1 454 ? -0.433 -15.308 61.615 1.00 96.38 454 LEU A C 1
ATOM 3719 O O . LEU A 1 454 ? 0.356 -15.368 60.675 1.00 96.38 454 LEU A O 1
ATOM 3723 N N . ASP A 1 455 ? -1.677 -15.778 61.527 1.00 96.69 455 ASP A N 1
ATOM 3724 C CA . ASP A 1 455 ? -2.215 -16.382 60.299 1.00 96.69 455 ASP A CA 1
ATOM 3725 C C . ASP A 1 455 ? -2.361 -15.371 59.162 1.00 96.69 455 ASP A C 1
ATOM 3727 O O . ASP A 1 455 ? -1.898 -15.625 58.051 1.00 96.69 455 ASP A O 1
ATOM 3731 N N . LEU A 1 456 ? -2.864 -14.165 59.439 1.00 96.00 456 LEU A N 1
ATOM 3732 C CA . LEU A 1 456 ? -2.862 -13.075 58.456 1.00 96.00 456 LEU A CA 1
ATOM 3733 C C . LEU A 1 456 ? -1.436 -12.719 57.991 1.00 96.00 456 LEU A C 1
ATOM 3735 O O . LEU A 1 456 ? -1.218 -12.468 56.807 1.00 96.00 456 LEU A O 1
ATOM 3739 N N . LYS A 1 457 ? -0.433 -12.770 58.881 1.00 96.94 457 LYS A N 1
ATOM 3740 C CA . LYS A 1 457 ? 0.985 -12.608 58.504 1.00 96.94 457 LYS A CA 1
ATOM 3741 C C . LYS A 1 457 ? 1.507 -13.761 57.638 1.00 96.94 457 LYS A C 1
ATOM 3743 O O . LYS A 1 457 ? 2.262 -13.494 56.705 1.00 96.94 457 LYS A O 1
ATOM 3748 N N . ARG A 1 458 ? 1.101 -15.011 57.899 1.00 97.94 458 ARG A N 1
ATOM 3749 C CA . ARG A 1 458 ? 1.425 -16.181 57.056 1.00 97.94 458 ARG A CA 1
ATOM 3750 C C . ARG A 1 458 ? 0.829 -16.021 55.653 1.00 97.94 458 ARG A C 1
ATOM 3752 O O . ARG A 1 458 ? 1.555 -16.170 54.674 1.00 97.94 458 ARG A O 1
ATOM 3759 N N . HIS A 1 459 ? -0.446 -15.645 55.547 1.00 97.44 459 HIS A N 1
ATOM 3760 C CA . HIS A 1 459 ? -1.107 -15.408 54.259 1.00 97.44 459 HIS A CA 1
ATOM 3761 C C . HIS A 1 459 ? -0.487 -14.241 53.480 1.00 97.44 459 HIS A C 1
ATOM 3763 O O . HIS A 1 459 ? -0.206 -14.396 52.293 1.00 97.44 459 HIS A O 1
ATOM 3769 N N . ASN A 1 460 ? -0.182 -13.117 54.136 1.00 93.94 460 ASN A N 1
ATOM 3770 C CA . ASN A 1 460 ? 0.505 -11.996 53.487 1.00 93.94 460 ASN A CA 1
ATOM 3771 C C . ASN A 1 460 ? 1.902 -12.394 52.980 1.00 93.94 460 ASN A C 1
ATOM 3773 O O . ASN A 1 460 ? 2.256 -12.062 51.853 1.00 93.94 460 ASN A O 1
ATOM 3777 N N . ALA A 1 461 ? 2.671 -13.168 53.757 1.00 96.19 461 ALA A N 1
ATOM 3778 C CA . ALA A 1 461 ? 3.984 -13.655 53.329 1.00 96.19 461 ALA A CA 1
ATOM 3779 C C . ALA A 1 461 ? 3.912 -14.603 52.115 1.00 96.19 461 ALA A C 1
ATOM 3781 O O . ALA A 1 461 ? 4.810 -14.579 51.274 1.00 96.19 461 ALA A O 1
ATOM 3782 N N . LEU A 1 462 ? 2.851 -15.410 51.992 1.00 97.06 462 LEU A N 1
ATOM 3783 C CA . LEU A 1 462 ? 2.599 -16.230 50.801 1.00 97.06 462 LEU A CA 1
ATOM 3784 C C . LEU A 1 462 ? 2.198 -15.366 49.594 1.00 97.06 462 LEU A C 1
ATOM 3786 O O . LEU A 1 462 ? 2.729 -15.562 48.504 1.00 97.06 462 LEU A O 1
ATOM 3790 N N . LEU A 1 463 ? 1.330 -14.367 49.785 1.00 96.44 463 LEU A N 1
ATOM 3791 C CA . LEU A 1 463 ? 0.938 -13.427 48.728 1.00 96.44 463 LEU A CA 1
ATOM 3792 C C . LEU A 1 463 ? 2.129 -12.613 48.199 1.00 96.44 463 LEU A C 1
ATOM 3794 O O . LEU A 1 463 ? 2.258 -12.446 46.987 1.00 96.44 463 LEU A O 1
ATOM 3798 N N . ASP A 1 464 ? 3.031 -12.153 49.071 1.00 95.62 464 ASP A N 1
ATOM 3799 C CA . ASP A 1 464 ? 4.264 -11.484 48.642 1.00 95.62 464 ASP A CA 1
ATOM 3800 C C . ASP A 1 464 ? 5.225 -12.447 47.915 1.00 95.62 464 ASP A C 1
ATOM 3802 O O . ASP A 1 464 ? 5.873 -12.032 46.955 1.00 95.62 464 ASP A O 1
ATOM 3806 N N . GLN A 1 465 ? 5.278 -13.736 48.281 1.00 97.44 465 GLN A N 1
ATOM 3807 C CA . GLN A 1 465 ? 6.039 -14.739 47.519 1.00 97.44 465 GLN A CA 1
ATOM 3808 C C . GLN A 1 465 ? 5.467 -14.957 46.111 1.00 97.44 465 GLN A C 1
ATOM 3810 O O . GLN A 1 465 ? 6.230 -14.901 45.146 1.00 97.44 465 GLN A O 1
ATOM 3815 N N . GLU A 1 466 ? 4.152 -15.149 45.955 1.00 96.62 466 GLU A N 1
ATOM 3816 C CA . GLU A 1 466 ? 3.535 -15.289 44.623 1.00 96.62 466 GLU A CA 1
ATOM 3817 C C . GLU A 1 466 ? 3.706 -14.017 43.780 1.00 96.62 466 GLU A C 1
ATOM 3819 O O . GLU A 1 466 ? 4.074 -14.086 42.609 1.00 96.62 466 GLU A O 1
ATOM 3824 N N . LYS A 1 467 ? 3.555 -12.835 44.383 1.00 96.12 467 LYS A N 1
ATOM 3825 C CA . LYS A 1 467 ? 3.821 -11.539 43.740 1.00 96.12 467 LYS A CA 1
ATOM 3826 C C . LYS A 1 467 ? 5.274 -11.396 43.269 1.00 96.12 467 LYS A C 1
ATOM 3828 O O . LYS A 1 467 ? 5.513 -10.819 42.207 1.00 96.12 467 LYS A O 1
ATOM 3833 N N . ILE A 1 468 ? 6.246 -11.936 44.009 1.00 97.12 468 ILE A N 1
ATOM 3834 C CA . ILE A 1 468 ? 7.655 -11.981 43.586 1.00 97.12 468 ILE A CA 1
ATOM 3835 C C . ILE A 1 468 ? 7.848 -12.949 42.407 1.00 97.12 468 ILE A C 1
ATOM 3837 O O . ILE A 1 468 ? 8.516 -12.568 41.443 1.00 97.12 468 ILE A O 1
ATOM 3841 N N . LYS A 1 469 ? 7.236 -14.145 42.430 1.00 98.06 469 LYS A N 1
ATOM 3842 C CA . LYS A 1 469 ? 7.280 -15.096 41.298 1.00 98.06 469 LYS A CA 1
ATOM 3843 C C . LYS A 1 469 ? 6.685 -14.485 40.031 1.00 98.06 469 LYS A C 1
ATOM 3845 O O . LYS A 1 469 ? 7.380 -14.388 39.026 1.00 98.06 469 LYS A O 1
ATOM 3850 N N . LEU A 1 470 ? 5.460 -13.964 40.111 1.00 96.81 470 LEU A N 1
ATOM 3851 C CA . LEU A 1 470 ? 4.772 -13.313 38.994 1.00 96.81 470 LEU A CA 1
ATOM 3852 C C . LEU A 1 470 ? 5.556 -12.098 38.465 1.00 96.81 470 LEU A C 1
ATOM 3854 O O . LEU A 1 470 ? 5.592 -11.865 37.260 1.00 96.81 470 LEU A O 1
ATOM 3858 N N . SER A 1 471 ? 6.256 -11.349 39.329 1.00 95.06 471 SER A N 1
ATOM 3859 C CA . SER A 1 471 ? 7.155 -10.269 38.889 1.00 95.06 471 SER A CA 1
ATOM 3860 C C . SER A 1 471 ? 8.396 -10.781 38.143 1.00 95.06 471 SER A C 1
ATOM 3862 O O . SER A 1 471 ? 8.875 -10.107 37.228 1.00 95.06 471 SER A O 1
ATOM 3864 N N . ALA A 1 472 ? 8.926 -11.953 38.504 1.00 95.44 472 ALA A N 1
ATOM 3865 C CA . ALA A 1 472 ? 10.030 -12.593 37.790 1.00 95.44 472 ALA A CA 1
ATOM 3866 C C . ALA A 1 472 ? 9.569 -13.181 36.444 1.00 95.44 472 ALA A C 1
ATOM 3868 O O . ALA A 1 472 ? 10.207 -12.928 35.423 1.00 95.44 472 ALA A O 1
ATOM 3869 N N . GLU A 1 473 ? 8.430 -13.875 36.424 1.00 97.06 473 GLU A N 1
ATOM 3870 C CA . GLU A 1 473 ? 7.805 -14.426 35.215 1.00 97.06 473 GLU A CA 1
ATOM 3871 C C . GLU A 1 473 ? 7.441 -13.320 34.216 1.00 97.06 473 GLU A C 1
ATOM 3873 O O . GLU A 1 473 ? 7.779 -13.425 33.039 1.00 97.06 473 GLU A O 1
ATOM 3878 N N . LEU A 1 474 ? 6.866 -12.203 34.680 1.00 95.50 474 LEU A N 1
ATOM 3879 C CA . LEU A 1 474 ? 6.584 -11.032 33.844 1.00 95.50 474 LEU A CA 1
ATOM 3880 C C . LEU A 1 474 ? 7.863 -10.436 33.231 1.00 95.50 474 LEU A C 1
ATOM 3882 O O . LEU A 1 474 ? 7.880 -10.103 32.049 1.00 95.50 474 LEU A O 1
ATOM 3886 N N . LYS A 1 475 ? 8.963 -10.344 33.992 1.00 97.12 475 LYS A N 1
ATOM 3887 C CA . LYS A 1 475 ? 10.269 -9.888 33.470 1.00 97.12 475 LYS A CA 1
ATOM 3888 C C . LYS A 1 475 ? 10.874 -10.879 32.471 1.00 97.12 475 LYS A C 1
ATOM 3890 O O . LYS A 1 475 ? 11.506 -10.460 31.498 1.00 97.12 475 LYS A O 1
ATOM 3895 N N . GLN A 1 476 ? 10.674 -12.180 32.673 1.00 97.19 476 GLN A N 1
ATOM 3896 C CA . GLN A 1 476 ? 11.104 -13.214 31.730 1.00 97.19 476 GLN A CA 1
ATOM 3897 C C . GLN A 1 476 ? 10.279 -13.169 30.434 1.00 97.19 476 GLN A C 1
ATOM 3899 O O . GLN A 1 476 ? 10.846 -13.238 29.346 1.00 97.19 476 GLN A O 1
ATOM 3904 N N . ALA A 1 477 ? 8.961 -12.984 30.533 1.00 93.38 477 ALA A N 1
ATOM 3905 C CA . ALA A 1 477 ? 8.083 -12.787 29.386 1.00 93.38 477 ALA A CA 1
ATOM 3906 C C . ALA A 1 477 ? 8.468 -11.516 28.613 1.00 93.38 477 ALA A C 1
ATOM 3908 O O . ALA A 1 477 ? 8.697 -11.591 27.409 1.00 93.38 477 ALA A O 1
ATOM 3909 N N . GLN A 1 478 ? 8.645 -10.385 29.305 1.00 94.75 478 GLN A N 1
ATOM 3910 C CA . GLN A 1 478 ? 9.051 -9.116 28.696 1.00 94.75 478 GLN A CA 1
ATOM 3911 C C . GLN A 1 478 ? 10.400 -9.233 27.974 1.00 94.75 478 GLN A C 1
ATOM 3913 O O . GLN A 1 478 ? 10.508 -8.867 26.812 1.00 94.75 478 GLN A O 1
ATOM 3918 N N . SER A 1 479 ? 11.431 -9.795 28.613 1.00 96.19 479 SER A N 1
ATOM 3919 C CA . SER A 1 479 ? 12.738 -9.967 27.956 1.00 96.19 479 SER A CA 1
ATOM 3920 C C . SER A 1 479 ? 12.678 -10.905 26.743 1.00 96.19 479 SER A C 1
ATOM 3922 O O . SER A 1 479 ? 13.372 -10.653 25.759 1.00 96.19 479 SER A O 1
ATOM 3924 N N . LYS A 1 480 ? 11.808 -11.924 26.757 1.00 97.31 480 LYS A N 1
ATOM 3925 C CA . LYS A 1 480 ? 11.557 -12.795 25.599 1.00 97.31 480 LYS A CA 1
ATOM 3926 C C . LYS A 1 480 ? 10.784 -12.089 24.475 1.00 97.31 480 LYS A C 1
ATOM 3928 O O . LYS A 1 480 ? 11.096 -12.317 23.310 1.00 97.31 480 LYS A O 1
ATOM 3933 N N . VAL A 1 481 ? 9.824 -11.219 24.800 1.00 94.19 481 VAL A N 1
ATOM 3934 C CA . VAL A 1 481 ? 9.135 -10.354 23.823 1.00 94.19 481 VAL A CA 1
ATOM 3935 C C . VAL A 1 481 ? 10.143 -9.420 23.155 1.00 94.19 481 VAL A C 1
ATOM 3937 O O . VAL A 1 481 ? 10.289 -9.479 21.939 1.00 94.19 481 VAL A O 1
ATOM 3940 N N . ASN A 1 482 ? 10.938 -8.683 23.934 1.00 94.56 482 ASN A N 1
ATOM 3941 C CA . ASN A 1 482 ? 11.959 -7.771 23.412 1.00 94.56 482 ASN A CA 1
ATOM 3942 C C . ASN A 1 482 ? 12.992 -8.489 22.505 1.00 94.56 482 ASN A C 1
ATOM 3944 O O . ASN A 1 482 ? 13.466 -7.916 21.526 1.00 94.56 482 ASN A O 1
ATOM 3948 N N . GLN A 1 483 ? 13.341 -9.750 22.797 1.00 96.88 483 GLN A N 1
ATOM 3949 C CA . GLN A 1 483 ? 14.206 -10.575 21.934 1.00 96.88 483 GLN A CA 1
ATOM 3950 C C . GLN A 1 483 ? 13.532 -10.956 20.606 1.00 96.88 483 GLN A C 1
ATOM 3952 O O . GLN A 1 483 ? 14.179 -10.932 19.557 1.00 96.88 483 GLN A O 1
ATOM 3957 N N . LEU A 1 484 ? 12.241 -11.300 20.631 1.00 94.38 484 LEU A N 1
ATOM 3958 C CA . LEU A 1 484 ? 11.470 -11.612 19.425 1.00 94.38 484 LEU A CA 1
ATOM 3959 C C . LEU A 1 484 ? 11.234 -10.363 18.566 1.00 94.38 484 LEU A C 1
ATOM 3961 O O . LEU A 1 484 ? 11.345 -10.449 17.347 1.00 94.38 484 LEU A O 1
ATOM 3965 N N . GLU A 1 485 ? 10.993 -9.205 19.181 1.00 95.00 485 GLU A N 1
ATOM 3966 C CA . GLU A 1 485 ? 10.912 -7.904 18.503 1.00 95.00 485 GLU A CA 1
ATOM 3967 C C . GLU A 1 485 ? 12.223 -7.569 17.781 1.00 95.00 485 GLU A C 1
ATOM 3969 O O . GLU A 1 485 ? 12.201 -7.252 16.594 1.00 95.00 485 GLU A O 1
ATOM 3974 N N . GLN A 1 486 ? 13.373 -7.724 18.449 1.00 96.75 486 GLN A N 1
ATOM 3975 C CA . GLN A 1 486 ? 14.694 -7.531 17.835 1.00 96.75 486 GLN A CA 1
ATOM 3976 C C . GLN A 1 486 ? 14.943 -8.510 16.676 1.00 96.75 486 GLN A C 1
ATOM 3978 O O . GLN A 1 486 ? 15.401 -8.099 15.610 1.00 96.75 486 GLN A O 1
ATOM 3983 N N . SER A 1 487 ? 14.600 -9.792 16.846 1.00 95.44 487 SER A N 1
ATOM 3984 C CA . SER A 1 487 ? 14.721 -10.804 15.786 1.00 95.44 487 SER A CA 1
ATOM 3985 C C . SER A 1 487 ? 13.839 -10.476 14.575 1.00 95.44 487 SER A C 1
ATOM 3987 O O . SER A 1 487 ? 14.290 -10.594 13.436 1.00 95.44 487 SER A O 1
ATOM 3989 N N . ASN A 1 488 ? 12.600 -10.038 14.811 1.00 90.38 488 ASN A N 1
ATOM 3990 C CA . ASN A 1 488 ? 11.657 -9.643 13.767 1.00 90.38 488 ASN A CA 1
ATOM 3991 C C . ASN A 1 488 ? 12.124 -8.358 13.059 1.00 90.38 488 ASN A C 1
ATOM 3993 O O . ASN A 1 488 ? 12.093 -8.279 11.836 1.00 90.38 488 ASN A O 1
ATOM 3997 N N . GLN A 1 489 ? 12.669 -7.383 13.794 1.00 94.50 489 GLN A N 1
ATOM 3998 C CA . GLN A 1 489 ? 13.243 -6.169 13.208 1.00 94.50 489 GLN A CA 1
ATOM 3999 C C . GLN A 1 489 ? 14.436 -6.486 12.289 1.00 94.50 489 GLN A C 1
ATOM 4001 O O . GLN A 1 489 ? 14.499 -5.963 11.175 1.00 94.50 489 GLN A O 1
ATOM 4006 N N . VAL A 1 490 ? 15.342 -7.383 12.701 1.00 94.62 490 VAL A N 1
ATOM 4007 C CA . VAL A 1 490 ? 16.448 -7.858 11.849 1.00 94.62 490 VAL A CA 1
ATOM 4008 C C . VAL A 1 490 ? 15.905 -8.539 10.590 1.00 94.62 490 VAL A C 1
ATOM 4010 O O . VAL A 1 490 ? 16.256 -8.122 9.484 1.00 94.62 490 VAL A O 1
ATOM 4013 N N . GLN A 1 491 ? 14.997 -9.510 10.740 1.00 93.75 491 GLN A N 1
ATOM 4014 C CA . GLN A 1 491 ? 14.371 -10.213 9.613 1.00 93.75 491 GLN A CA 1
ATOM 4015 C C . GLN A 1 491 ? 13.645 -9.253 8.661 1.00 93.75 491 GLN A C 1
ATOM 4017 O O . GLN A 1 491 ? 13.793 -9.374 7.447 1.00 93.75 491 GLN A O 1
ATOM 4022 N N . SER A 1 492 ? 12.934 -8.251 9.181 1.00 93.25 492 SER A N 1
ATOM 4023 C CA . SER A 1 492 ? 12.283 -7.216 8.376 1.00 93.25 492 SER A CA 1
ATOM 4024 C C . SER A 1 492 ? 13.298 -6.490 7.486 1.00 93.25 492 SER A C 1
ATOM 4026 O O . SER A 1 492 ? 13.151 -6.520 6.262 1.00 93.25 492 SER A O 1
ATOM 4028 N N . THR A 1 493 ? 14.398 -5.971 8.054 1.00 93.94 493 THR A N 1
ATOM 4029 C CA . THR A 1 493 ? 15.453 -5.308 7.256 1.00 93.94 493 THR A CA 1
ATOM 4030 C C . THR A 1 493 ? 16.116 -6.239 6.236 1.00 93.94 493 THR A C 1
ATOM 4032 O O . THR A 1 493 ? 16.543 -5.790 5.172 1.00 93.94 493 THR A O 1
ATOM 4035 N N . GLU A 1 494 ? 16.180 -7.545 6.505 1.00 94.62 494 GLU A N 1
ATOM 4036 C CA . GLU A 1 494 ? 16.692 -8.531 5.552 1.00 94.62 494 GLU A CA 1
ATOM 4037 C C . GLU A 1 494 ? 15.701 -8.795 4.407 1.00 94.62 494 GLU A C 1
ATOM 4039 O O . GLU A 1 494 ? 16.102 -8.779 3.242 1.00 94.62 494 GLU A O 1
ATOM 4044 N N . THR A 1 495 ? 14.395 -8.905 4.683 1.00 90.25 495 THR A N 1
ATOM 4045 C CA . THR A 1 495 ? 13.379 -8.968 3.614 1.00 90.25 495 THR A CA 1
ATOM 4046 C C . THR A 1 495 ? 13.332 -7.689 2.777 1.00 90.25 495 THR A C 1
ATOM 4048 O O . THR A 1 495 ? 12.987 -7.755 1.600 1.00 90.25 495 THR A O 1
ATOM 4051 N N . GLU A 1 496 ? 13.657 -6.522 3.341 1.00 93.25 496 GLU A N 1
ATOM 4052 C CA . GLU A 1 496 ? 13.780 -5.272 2.583 1.00 93.25 496 GLU A CA 1
ATOM 4053 C C . GLU A 1 496 ? 14.999 -5.304 1.658 1.00 93.25 496 GLU A C 1
ATOM 4055 O O . GLU A 1 496 ? 14.854 -5.038 0.465 1.00 93.25 496 GLU A O 1
ATOM 4060 N N . ARG A 1 497 ? 16.174 -5.717 2.155 1.00 95.81 497 ARG A N 1
ATOM 4061 C CA . ARG A 1 497 ? 17.383 -5.909 1.331 1.00 95.81 497 ARG A CA 1
ATOM 4062 C C . ARG A 1 497 ? 17.146 -6.897 0.189 1.00 95.81 497 ARG A C 1
ATOM 4064 O O . ARG A 1 497 ? 17.493 -6.598 -0.950 1.00 95.81 497 ARG A O 1
ATOM 4071 N N . LEU A 1 498 ? 16.506 -8.034 0.465 1.00 92.75 498 LEU A N 1
ATOM 4072 C CA . LEU A 1 498 ? 16.168 -9.032 -0.555 1.00 92.75 498 LEU A CA 1
ATOM 4073 C C . LEU A 1 498 ? 15.156 -8.486 -1.575 1.00 92.75 498 LEU A C 1
ATOM 4075 O O . LEU A 1 498 ? 15.367 -8.645 -2.775 1.00 92.75 498 LEU A O 1
ATOM 4079 N N . ARG A 1 499 ? 14.115 -7.764 -1.132 1.00 93.25 499 ARG A N 1
ATOM 4080 C CA . ARG A 1 499 ? 13.184 -7.056 -2.033 1.00 93.25 499 ARG A CA 1
ATOM 4081 C C . ARG A 1 499 ? 13.900 -6.021 -2.902 1.00 93.25 499 ARG A C 1
ATOM 4083 O O . ARG A 1 499 ? 13.568 -5.893 -4.074 1.00 93.25 499 ARG A O 1
ATOM 4090 N N . HIS A 1 500 ? 14.891 -5.306 -2.372 1.00 92.75 500 HIS A N 1
ATOM 4091 C CA . HIS A 1 500 ? 15.721 -4.401 -3.168 1.00 92.75 500 HIS A CA 1
ATOM 4092 C C . HIS A 1 500 ? 16.581 -5.150 -4.195 1.00 92.75 500 HIS A C 1
ATOM 4094 O O . HIS A 1 500 ? 16.527 -4.790 -5.370 1.00 92.75 500 HIS A O 1
ATOM 4100 N N . ARG A 1 501 ? 17.265 -6.240 -3.815 1.00 96.44 501 ARG A N 1
ATOM 4101 C CA . ARG A 1 501 ? 18.100 -7.004 -4.759 1.00 96.44 501 ARG A CA 1
ATOM 4102 C C . ARG A 1 501 ? 17.292 -7.685 -5.868 1.00 96.44 501 ARG A C 1
ATOM 4104 O O . ARG A 1 501 ? 17.753 -7.725 -7.003 1.00 96.44 501 ARG A O 1
ATOM 4111 N N . VAL A 1 502 ? 16.074 -8.161 -5.589 1.00 92.69 502 VAL A N 1
ATOM 4112 C CA . VAL A 1 502 ? 15.160 -8.664 -6.637 1.00 92.69 502 VAL A CA 1
ATOM 4113 C C . VAL A 1 502 ? 14.843 -7.565 -7.656 1.00 92.69 502 VAL A C 1
ATOM 4115 O O . VAL A 1 502 ? 14.909 -7.812 -8.854 1.00 92.69 502 VAL A O 1
ATOM 4118 N N . ARG A 1 503 ? 14.581 -6.334 -7.204 1.00 94.88 503 ARG A N 1
ATOM 4119 C CA . ARG A 1 503 ? 14.266 -5.196 -8.087 1.00 94.88 503 ARG A CA 1
ATOM 4120 C C . ARG A 1 503 ? 15.460 -4.693 -8.897 1.00 94.88 503 ARG A C 1
ATOM 4122 O O . ARG A 1 503 ? 15.271 -4.183 -9.995 1.00 94.88 503 ARG A O 1
ATOM 4129 N N . GLU A 1 504 ? 16.677 -4.852 -8.389 1.00 94.94 504 GLU A N 1
ATOM 4130 C CA . GLU A 1 504 ? 17.898 -4.647 -9.178 1.00 94.94 504 GLU A CA 1
ATOM 4131 C C . GLU A 1 504 ? 18.009 -5.704 -10.286 1.00 94.94 504 GLU A C 1
ATOM 4133 O O . GLU A 1 504 ? 18.199 -5.349 -11.444 1.00 94.94 504 GLU A O 1
ATOM 4138 N N . LEU A 1 505 ? 17.783 -6.982 -9.964 1.00 93.50 505 LEU A N 1
ATOM 4139 C CA . LEU A 1 505 ? 17.803 -8.083 -10.936 1.00 93.50 505 LEU A CA 1
ATOM 4140 C C . LEU A 1 505 ? 16.692 -7.964 -12.006 1.00 93.50 505 LEU A C 1
ATOM 4142 O O . LEU A 1 505 ? 16.934 -8.291 -13.165 1.00 93.50 505 LEU A O 1
ATOM 4146 N N . GLU A 1 506 ? 15.505 -7.445 -11.662 1.00 95.25 506 GLU A N 1
ATOM 4147 C CA . GLU A 1 506 ? 14.442 -7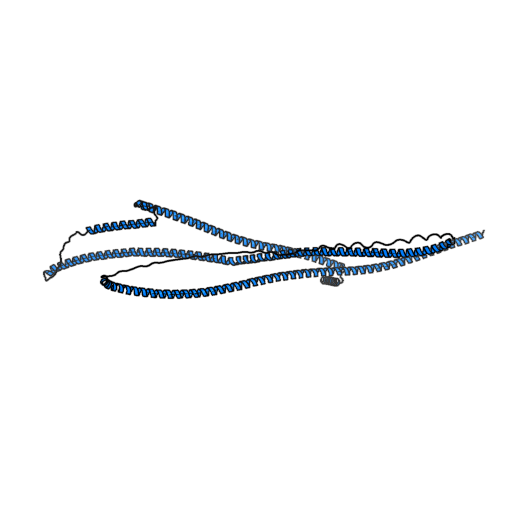.075 -12.622 1.00 95.25 506 GLU A CA 1
ATOM 4148 C C . GLU A 1 506 ? 14.932 -6.025 -13.645 1.00 95.25 506 GLU A C 1
ATOM 4150 O O . GLU A 1 506 ? 14.654 -6.122 -14.846 1.00 95.25 506 GLU A O 1
ATOM 4155 N N . LEU A 1 507 ? 15.678 -5.018 -13.178 1.00 94.50 507 LEU A N 1
ATOM 4156 C CA . LEU A 1 507 ? 16.221 -3.941 -14.012 1.00 94.50 507 LEU A CA 1
ATOM 4157 C C . LEU A 1 507 ? 17.429 -4.408 -14.841 1.00 94.50 507 LEU A C 1
ATOM 4159 O O . LEU A 1 507 ? 17.547 -4.045 -16.009 1.00 94.50 507 LEU A O 1
ATOM 4163 N N . GLU A 1 508 ? 18.290 -5.261 -14.280 1.00 95.00 508 GLU A N 1
ATOM 4164 C CA . GLU A 1 508 ? 19.371 -5.938 -15.009 1.00 95.00 508 GLU A CA 1
ATOM 4165 C C . GLU A 1 508 ? 18.788 -6.806 -16.148 1.00 95.00 508 GLU A C 1
ATOM 4167 O O . GLU A 1 508 ? 19.208 -6.682 -17.299 1.00 95.00 508 GLU A O 1
ATOM 4172 N N . ALA A 1 509 ? 17.754 -7.612 -15.874 1.00 93.25 509 ALA A N 1
ATOM 4173 C CA . ALA A 1 509 ? 17.113 -8.480 -16.867 1.00 93.25 509 ALA A CA 1
ATOM 4174 C C . ALA A 1 509 ? 16.416 -7.705 -18.003 1.00 93.25 509 ALA A C 1
ATOM 4176 O O . ALA A 1 509 ? 16.546 -8.075 -19.172 1.00 93.25 509 ALA A O 1
ATOM 4177 N N . THR A 1 510 ? 15.703 -6.617 -17.688 1.00 95.06 510 THR A N 1
ATOM 4178 C CA . THR A 1 510 ? 15.048 -5.773 -18.709 1.00 95.06 510 THR A CA 1
ATOM 4179 C C . THR A 1 510 ? 16.058 -5.017 -19.577 1.00 95.06 510 THR A C 1
ATOM 4181 O O . THR A 1 510 ? 15.872 -4.962 -20.793 1.00 95.06 510 THR A O 1
ATOM 4184 N N . ARG A 1 511 ? 17.169 -4.528 -19.004 1.00 96.88 511 ARG A N 1
ATOM 4185 C CA . ARG A 1 511 ? 18.292 -3.952 -19.772 1.00 96.88 511 ARG A CA 1
ATOM 4186 C C . ARG A 1 511 ? 18.931 -4.984 -20.711 1.00 96.88 511 ARG A C 1
ATOM 4188 O O . ARG A 1 511 ? 19.152 -4.680 -21.880 1.00 96.88 511 ARG A O 1
ATOM 4195 N N . CYS A 1 512 ? 19.158 -6.218 -20.255 1.00 93.88 512 CYS A N 1
ATOM 4196 C CA . CYS A 1 512 ? 19.664 -7.297 -21.113 1.00 93.88 512 CYS A CA 1
ATOM 4197 C C . CYS A 1 512 ? 18.714 -7.623 -22.280 1.00 93.88 512 CYS A C 1
ATOM 4199 O O . CYS A 1 512 ? 19.176 -7.807 -23.404 1.00 93.88 512 CYS A O 1
ATOM 4201 N N . ALA A 1 513 ? 17.396 -7.641 -22.049 1.00 94.31 513 ALA A N 1
ATOM 4202 C CA . ALA A 1 513 ? 16.409 -7.856 -23.111 1.00 94.31 513 ALA A CA 1
ATOM 4203 C C . ALA A 1 513 ? 16.403 -6.722 -24.157 1.00 94.31 513 ALA A C 1
ATOM 4205 O O . ALA A 1 513 ? 16.307 -6.992 -25.352 1.00 94.31 513 ALA A O 1
ATOM 4206 N N . GLN A 1 514 ? 16.566 -5.464 -23.729 1.00 96.19 514 GLN A N 1
ATOM 4207 C CA . GLN A 1 514 ? 16.695 -4.311 -24.632 1.00 96.19 514 GLN A CA 1
ATOM 4208 C C . GLN A 1 514 ? 17.976 -4.376 -25.477 1.00 96.19 514 GLN A C 1
ATOM 4210 O O . GLN A 1 514 ? 17.929 -4.127 -26.679 1.00 96.19 514 GLN A O 1
ATOM 4215 N N . ILE A 1 515 ? 19.109 -4.755 -24.872 1.00 95.50 515 ILE A N 1
ATOM 4216 C CA . ILE A 1 515 ? 20.382 -4.944 -25.586 1.00 95.50 515 ILE A CA 1
ATOM 4217 C C . ILE A 1 515 ? 20.260 -6.067 -26.624 1.00 95.50 515 ILE A C 1
ATOM 4219 O O . ILE A 1 515 ? 20.717 -5.897 -27.753 1.00 95.50 515 ILE A O 1
ATOM 4223 N N . GLN A 1 516 ? 19.601 -7.179 -26.280 1.00 96.00 516 GLN A N 1
ATOM 4224 C CA . GLN A 1 516 ? 19.339 -8.271 -27.219 1.00 96.00 516 GLN A CA 1
ATOM 4225 C C . GLN A 1 516 ? 18.459 -7.808 -28.392 1.00 96.00 516 GLN A C 1
ATOM 4227 O O . GLN A 1 516 ? 18.818 -8.023 -29.544 1.00 96.00 516 GLN A O 1
ATOM 4232 N N . GLN A 1 517 ? 17.362 -7.093 -28.120 1.00 96.94 517 GLN A N 1
ATOM 4233 C CA . GLN A 1 517 ? 16.485 -6.557 -29.168 1.00 96.94 517 GLN A CA 1
ATOM 4234 C C . GLN A 1 517 ? 17.221 -5.583 -30.109 1.00 96.94 517 GLN A C 1
ATOM 4236 O O . GLN A 1 517 ? 17.007 -5.621 -31.320 1.00 96.94 517 GLN A O 1
ATOM 4241 N N . ALA A 1 518 ? 18.101 -4.730 -29.574 1.00 96.44 518 ALA A N 1
ATOM 4242 C CA . ALA A 1 518 ? 18.918 -3.818 -30.376 1.00 96.44 518 ALA A CA 1
ATOM 4243 C C . ALA A 1 518 ? 19.975 -4.564 -31.213 1.00 96.44 518 ALA A C 1
ATOM 4245 O O . ALA A 1 518 ? 20.175 -4.232 -32.380 1.00 96.44 518 ALA A O 1
ATOM 4246 N N . HIS A 1 519 ? 20.618 -5.592 -30.649 1.00 96.69 519 HIS A N 1
ATOM 4247 C CA . HIS A 1 519 ? 21.530 -6.475 -31.380 1.00 96.69 519 HIS A CA 1
ATOM 4248 C C . HIS A 1 519 ? 20.823 -7.178 -32.546 1.00 96.69 519 HIS A C 1
ATOM 4250 O O . HIS A 1 519 ? 21.354 -7.214 -33.655 1.00 96.69 519 HIS A O 1
ATOM 4256 N N . ASP A 1 520 ? 19.624 -7.707 -32.311 1.00 96.69 520 ASP A N 1
ATOM 4257 C CA . ASP A 1 520 ? 18.886 -8.466 -33.318 1.00 96.69 520 ASP A CA 1
ATOM 4258 C C . ASP A 1 520 ? 18.377 -7.553 -34.446 1.00 96.69 520 ASP A C 1
ATOM 4260 O O . ASP A 1 520 ? 18.523 -7.903 -35.615 1.00 96.69 520 ASP A O 1
ATOM 4264 N N . GLY A 1 521 ? 17.931 -6.331 -34.126 1.00 96.94 521 GLY A N 1
ATOM 4265 C CA . GLY A 1 521 ? 17.631 -5.300 -35.129 1.00 96.94 521 GLY A CA 1
ATOM 4266 C C . GLY A 1 521 ? 18.850 -4.902 -35.974 1.00 96.94 521 GLY A C 1
ATOM 4267 O O . GLY A 1 521 ? 18.761 -4.860 -37.198 1.00 96.94 521 GLY A O 1
ATOM 4268 N N . LEU A 1 522 ? 20.021 -4.699 -35.357 1.00 97.31 522 LEU A N 1
ATOM 4269 C CA . LEU A 1 522 ? 21.268 -4.419 -36.088 1.00 97.31 522 LEU A CA 1
ATOM 4270 C C . LEU A 1 522 ? 21.726 -5.606 -36.955 1.00 97.31 522 LEU A C 1
ATOM 4272 O O . LEU A 1 522 ? 22.314 -5.407 -38.019 1.00 97.31 522 LEU A O 1
ATOM 4276 N N . GLN A 1 523 ? 21.455 -6.843 -36.531 1.00 96.62 523 GLN A N 1
ATOM 4277 C CA . GLN A 1 523 ? 21.724 -8.050 -37.317 1.00 96.62 523 GLN A CA 1
ATOM 4278 C C . GLN A 1 523 ? 20.766 -8.164 -38.519 1.00 96.62 523 GLN A C 1
ATOM 4280 O O . GLN A 1 523 ? 21.198 -8.558 -39.605 1.00 96.62 523 GLN A O 1
ATOM 4285 N N . GLU A 1 524 ? 19.492 -7.793 -38.362 1.00 96.69 524 GLU A N 1
ATOM 4286 C CA . GLU A 1 524 ? 18.538 -7.665 -39.471 1.00 96.69 524 GLU A CA 1
ATOM 4287 C C . GLU A 1 524 ? 18.973 -6.570 -40.455 1.00 96.69 524 GLU A C 1
ATOM 4289 O O . GLU A 1 524 ? 19.117 -6.855 -41.646 1.00 96.69 524 GLU A O 1
ATOM 4294 N N . GLU A 1 525 ? 19.285 -5.359 -39.980 1.00 96.69 525 GLU A N 1
ATOM 4295 C CA . GLU A 1 525 ? 19.802 -4.259 -40.808 1.00 96.69 525 GLU A CA 1
ATOM 4296 C C . GLU A 1 525 ? 21.045 -4.682 -41.598 1.00 96.69 525 GLU A C 1
ATOM 4298 O O . GLU A 1 525 ? 21.066 -4.541 -42.825 1.00 96.69 525 GLU A O 1
ATOM 4303 N N . LEU A 1 526 ? 22.033 -5.286 -40.925 1.00 96.19 526 LEU A N 1
ATOM 4304 C CA . LEU A 1 526 ? 23.238 -5.833 -41.547 1.00 96.19 526 LEU A CA 1
ATOM 4305 C C . LEU A 1 526 ? 22.901 -6.870 -42.623 1.00 96.19 526 LEU A C 1
ATOM 4307 O O . LEU A 1 526 ? 23.540 -6.880 -43.674 1.00 96.19 526 LEU A O 1
ATOM 4311 N N . ASN A 1 527 ? 21.898 -7.723 -42.409 1.00 96.19 527 ASN A N 1
ATOM 4312 C CA . ASN A 1 527 ? 21.434 -8.668 -43.423 1.00 96.19 527 ASN A CA 1
ATOM 4313 C C . ASN A 1 527 ? 20.737 -7.970 -44.606 1.00 96.19 527 ASN A C 1
ATOM 4315 O O . ASN A 1 527 ? 20.949 -8.387 -45.745 1.00 96.19 527 ASN A O 1
ATOM 4319 N N . THR A 1 528 ? 20.007 -6.865 -44.403 1.00 96.94 528 THR A N 1
ATOM 4320 C CA . THR A 1 528 ? 19.464 -6.073 -45.529 1.00 96.94 528 THR A CA 1
ATOM 4321 C C . THR A 1 528 ? 20.542 -5.316 -46.312 1.00 96.94 528 THR A C 1
ATOM 4323 O O . THR A 1 528 ? 20.440 -5.224 -47.536 1.00 96.94 528 THR A O 1
ATOM 4326 N N . GLU A 1 529 ? 21.568 -4.772 -45.646 1.00 94.62 529 GLU A N 1
ATOM 4327 C CA . GLU A 1 529 ? 22.703 -4.113 -46.310 1.00 94.62 529 GLU A CA 1
ATOM 4328 C C . GLU A 1 529 ? 23.540 -5.134 -47.072 1.00 94.62 529 GLU A C 1
ATOM 4330 O O . GLU A 1 529 ? 23.904 -4.891 -48.220 1.00 94.62 529 GLU A O 1
ATOM 4335 N N . ARG A 1 530 ? 23.768 -6.314 -46.475 1.00 97.62 530 ARG A N 1
ATOM 4336 C CA . ARG A 1 530 ? 24.345 -7.478 -47.152 1.00 97.62 530 ARG A CA 1
ATOM 4337 C C . ARG A 1 530 ? 23.609 -7.723 -48.464 1.00 97.62 530 ARG A C 1
ATOM 4339 O O . ARG A 1 530 ? 24.223 -7.479 -49.497 1.00 97.62 530 ARG A O 1
ATOM 4346 N N . ILE A 1 531 ? 22.322 -8.096 -48.426 1.00 97.06 531 ILE A N 1
ATOM 4347 C CA . ILE A 1 531 ? 21.464 -8.338 -49.608 1.00 97.06 531 ILE A CA 1
ATOM 4348 C C . ILE A 1 531 ? 21.648 -7.233 -50.668 1.00 97.06 531 ILE A C 1
ATOM 4350 O O . ILE A 1 531 ? 21.887 -7.510 -51.846 1.00 97.06 531 ILE A O 1
ATOM 4354 N N . ARG A 1 532 ? 21.616 -5.958 -50.252 1.00 97.81 532 ARG A N 1
ATOM 4355 C CA . ARG A 1 532 ? 21.757 -4.794 -51.145 1.00 97.81 532 ARG A CA 1
ATOM 4356 C C . ARG A 1 532 ? 23.149 -4.633 -51.769 1.00 97.81 532 ARG A C 1
ATOM 4358 O O . ARG A 1 532 ? 23.222 -4.272 -52.945 1.00 97.81 532 ARG A O 1
ATOM 4365 N N . VAL A 1 533 ? 24.237 -4.937 -51.059 1.00 96.31 533 VAL A N 1
ATOM 4366 C CA . VAL A 1 533 ? 25.603 -4.918 -51.622 1.00 96.31 533 VAL A CA 1
ATOM 4367 C C . VAL A 1 533 ? 25.699 -5.881 -52.799 1.00 96.31 533 VAL A C 1
ATOM 4369 O O . VAL A 1 533 ? 26.089 -5.491 -53.898 1.00 96.31 533 VAL A O 1
ATOM 4372 N N . ILE A 1 534 ? 25.265 -7.126 -52.617 1.00 96.69 534 ILE A N 1
ATOM 4373 C CA . ILE A 1 534 ? 25.423 -8.124 -53.679 1.00 96.69 534 ILE A CA 1
ATOM 4374 C C . ILE A 1 534 ? 24.345 -7.954 -54.765 1.00 96.69 534 ILE A C 1
ATOM 4376 O O . ILE A 1 534 ? 24.515 -8.431 -55.892 1.00 96.69 534 ILE A O 1
ATOM 4380 N N . ALA A 1 535 ? 23.256 -7.227 -54.464 1.00 96.38 535 ALA A N 1
ATOM 4381 C CA . ALA A 1 535 ? 22.313 -6.750 -55.471 1.00 96.38 535 ALA A CA 1
ATOM 4382 C C . ALA A 1 535 ? 23.014 -5.823 -56.476 1.00 96.38 535 ALA A C 1
ATOM 4384 O O . ALA A 1 535 ? 22.830 -5.969 -57.690 1.00 96.38 535 ALA A O 1
ATOM 4385 N N . ALA A 1 536 ? 23.890 -4.940 -55.985 1.00 96.00 536 ALA A N 1
ATOM 4386 C CA . ALA A 1 536 ? 24.771 -4.145 -56.830 1.00 96.00 536 ALA A CA 1
ATOM 4387 C C . ALA A 1 536 ? 25.816 -5.012 -57.560 1.00 96.00 536 ALA A C 1
ATOM 4389 O O . ALA A 1 536 ? 26.022 -4.796 -58.754 1.00 96.00 536 ALA A O 1
ATOM 4390 N N . ASP A 1 537 ? 26.413 -6.028 -56.923 1.00 95.81 537 ASP A N 1
ATOM 4391 C CA . ASP A 1 537 ? 27.442 -6.873 -57.562 1.00 95.81 537 ASP A CA 1
ATOM 4392 C C . ASP A 1 537 ? 26.949 -7.572 -58.840 1.00 95.81 537 ASP A C 1
ATOM 4394 O O . ASP A 1 537 ? 27.603 -7.472 -59.885 1.00 95.81 537 ASP A O 1
ATOM 4398 N N . LYS A 1 538 ? 25.775 -8.231 -58.835 1.00 97.75 538 LYS A N 1
ATOM 4399 C CA . LYS A 1 538 ? 25.257 -8.804 -60.097 1.00 97.75 538 LYS A CA 1
ATOM 4400 C C . LYS A 1 538 ? 24.881 -7.721 -61.105 1.00 97.75 538 LYS A C 1
ATOM 4402 O O . LYS A 1 538 ? 25.088 -7.929 -62.298 1.00 97.75 538 LYS A O 1
ATOM 4407 N N . LYS A 1 539 ? 24.402 -6.552 -60.662 1.00 97.88 539 LYS A N 1
ATOM 4408 C CA . LYS A 1 539 ? 24.137 -5.424 -61.568 1.00 97.88 539 LYS A CA 1
ATOM 4409 C C . LYS A 1 539 ? 25.421 -4.940 -62.249 1.00 97.88 539 LYS A C 1
ATOM 4411 O O . LYS A 1 539 ? 25.405 -4.661 -63.446 1.00 97.88 539 LYS A O 1
ATOM 4416 N N . VAL A 1 540 ? 26.541 -4.916 -61.528 1.00 97.12 540 VAL A N 1
ATOM 4417 C CA . VAL A 1 540 ? 27.875 -4.643 -62.078 1.00 97.12 540 VAL A CA 1
ATOM 4418 C C . VAL A 1 540 ? 28.299 -5.739 -63.062 1.00 97.12 540 VAL A C 1
ATOM 4420 O O . VAL A 1 540 ? 28.778 -5.408 -64.144 1.00 97.12 540 VAL A O 1
ATOM 4423 N N . LEU A 1 541 ? 28.082 -7.024 -62.759 1.00 97.56 541 LEU A N 1
ATOM 4424 C CA . LEU A 1 541 ? 28.391 -8.130 -63.682 1.00 97.56 541 LEU A CA 1
ATOM 4425 C C . LEU A 1 541 ? 27.561 -8.072 -64.980 1.00 97.56 541 LEU A C 1
ATOM 4427 O O . LEU A 1 541 ? 28.125 -8.214 -66.068 1.00 97.56 541 LEU A O 1
ATOM 4431 N N . GLU A 1 542 ? 26.258 -7.793 -64.891 1.00 97.50 542 GLU A N 1
ATOM 4432 C CA . GLU A 1 542 ? 25.383 -7.560 -66.049 1.00 97.50 542 GLU A CA 1
ATOM 4433 C C . GLU A 1 542 ? 25.897 -6.403 -66.915 1.00 97.50 542 GLU A C 1
ATOM 4435 O O . GLU A 1 542 ? 26.053 -6.552 -68.128 1.00 97.50 542 GLU A O 1
ATOM 4440 N N . LEU A 1 543 ? 26.209 -5.257 -66.298 1.00 97.25 543 LEU A N 1
ATOM 4441 C CA . LEU A 1 543 ? 26.731 -4.081 -66.999 1.00 97.25 543 LEU A CA 1
ATOM 4442 C C . LEU A 1 543 ? 28.099 -4.366 -67.638 1.00 97.25 543 LEU A C 1
ATOM 4444 O O . LEU A 1 543 ? 28.332 -3.982 -68.784 1.00 97.25 543 LEU A O 1
ATOM 4448 N N . GLN A 1 544 ? 28.984 -5.111 -66.968 1.00 96.69 544 GLN A N 1
ATOM 4449 C CA . GLN A 1 544 ? 30.247 -5.567 -67.557 1.00 96.69 544 GLN A CA 1
ATOM 4450 C C . GLN A 1 544 ? 30.027 -6.489 -68.766 1.00 96.69 544 GLN A C 1
ATOM 4452 O O . GLN A 1 544 ? 30.783 -6.408 -69.737 1.00 96.69 544 GLN A O 1
ATOM 4457 N N . GLN A 1 545 ? 29.022 -7.370 -68.737 1.00 97.31 545 GLN A N 1
ATOM 4458 C CA . GLN A 1 545 ? 28.686 -8.233 -69.873 1.00 97.31 545 GLN A CA 1
ATOM 4459 C C . GLN A 1 545 ? 28.096 -7.425 -71.039 1.00 97.31 545 GLN A C 1
ATOM 4461 O O . GLN A 1 545 ? 28.493 -7.636 -72.187 1.00 97.31 545 GLN A O 1
ATOM 4466 N N . GLN A 1 546 ? 27.229 -6.449 -70.755 1.00 97.00 546 GLN A N 1
ATOM 4467 C CA . GLN A 1 546 ? 26.695 -5.516 -71.751 1.00 97.00 546 GLN A CA 1
ATOM 4468 C C . GLN A 1 546 ? 27.821 -4.708 -72.413 1.00 97.00 546 GLN A C 1
ATOM 4470 O O . GLN A 1 546 ? 27.928 -4.720 -73.640 1.00 97.00 546 GLN A O 1
ATOM 4475 N N . VAL A 1 547 ? 28.734 -4.116 -71.634 1.00 97.25 547 VAL A N 1
ATOM 4476 C CA . VAL A 1 547 ? 29.911 -3.394 -72.152 1.00 97.25 547 VAL A CA 1
ATOM 4477 C C . VAL A 1 547 ? 30.799 -4.302 -73.011 1.00 97.25 547 VAL A C 1
ATOM 4479 O O . VAL A 1 547 ? 31.198 -3.898 -74.101 1.00 97.25 547 VAL A O 1
ATOM 4482 N N . LYS A 1 548 ? 31.058 -5.551 -72.597 1.00 97.56 548 LYS A N 1
ATOM 4483 C CA . LYS A 1 548 ? 31.807 -6.529 -73.415 1.00 97.56 548 LYS A CA 1
ATOM 4484 C C . LYS A 1 548 ? 31.108 -6.829 -74.749 1.00 97.56 548 LYS A C 1
ATOM 4486 O O . LYS A 1 548 ? 31.787 -6.924 -75.770 1.00 97.56 548 LYS A O 1
ATOM 4491 N N . SER A 1 549 ? 29.777 -6.945 -74.765 1.00 96.81 549 SER A N 1
ATOM 4492 C CA . SER A 1 549 ? 29.017 -7.191 -76.001 1.00 96.81 549 SER A CA 1
ATOM 4493 C C . SER A 1 549 ? 29.007 -5.979 -76.943 1.00 96.81 549 SER A C 1
ATOM 4495 O O . SER A 1 549 ? 29.263 -6.139 -78.135 1.00 96.81 549 SER A O 1
ATOM 4497 N N . LEU A 1 550 ? 28.833 -4.765 -76.407 1.00 96.88 550 LEU A N 1
ATOM 4498 C CA . LEU A 1 550 ? 28.877 -3.512 -77.165 1.00 96.88 550 LEU A CA 1
ATOM 4499 C C . LEU A 1 550 ? 30.274 -3.253 -77.749 1.00 96.88 550 LEU A C 1
ATOM 4501 O O . LEU A 1 550 ? 30.391 -2.881 -78.912 1.00 96.88 550 LEU A O 1
ATOM 4505 N N . LEU A 1 551 ? 31.343 -3.529 -76.993 1.00 97.25 551 LEU A N 1
ATOM 4506 C CA . LEU A 1 551 ? 32.723 -3.447 -77.492 1.00 97.25 551 LEU A CA 1
ATOM 4507 C C . LEU A 1 551 ? 33.015 -4.467 -78.603 1.00 97.25 551 LEU A C 1
ATOM 4509 O O . LEU A 1 551 ? 33.818 -4.187 -79.492 1.00 97.25 551 LEU A O 1
ATOM 4513 N N . HIS A 1 552 ? 32.384 -5.645 -78.580 1.00 96.62 552 HIS A N 1
ATOM 4514 C CA . HIS A 1 552 ? 32.501 -6.603 -79.680 1.00 96.62 552 HIS A CA 1
ATOM 4515 C C . HIS A 1 552 ? 31.730 -6.138 -80.923 1.00 96.62 552 HIS A C 1
ATOM 4517 O O . HIS A 1 552 ? 32.283 -6.187 -82.020 1.00 96.62 552 HIS A O 1
ATOM 4523 N N . GLN A 1 553 ? 30.504 -5.630 -80.756 1.00 96.75 553 GLN A N 1
ATOM 4524 C CA . GLN A 1 553 ? 29.712 -5.047 -81.846 1.00 96.75 553 GLN A CA 1
ATOM 4525 C C . GLN A 1 553 ? 30.429 -3.859 -82.499 1.00 96.75 553 GLN A C 1
ATOM 4527 O O . GLN A 1 553 ? 30.548 -3.829 -83.720 1.00 96.75 553 GLN A O 1
ATOM 4532 N N . LEU A 1 554 ? 30.989 -2.940 -81.703 1.00 96.38 554 LEU A N 1
ATOM 4533 C CA . LEU A 1 554 ? 31.761 -1.801 -82.202 1.00 96.38 554 LEU A CA 1
ATOM 4534 C C . LEU A 1 554 ? 32.928 -2.256 -83.089 1.00 96.38 554 LEU A C 1
ATOM 4536 O O . LEU A 1 554 ? 33.066 -1.760 -84.199 1.00 96.38 554 LEU A O 1
ATOM 4540 N N . ARG A 1 555 ? 33.702 -3.262 -82.659 1.00 97.00 555 ARG A N 1
ATOM 4541 C CA . ARG A 1 555 ? 34.802 -3.827 -83.463 1.00 97.00 555 ARG A CA 1
ATOM 4542 C C . ARG A 1 555 ? 34.333 -4.455 -84.776 1.00 97.00 555 ARG A C 1
ATOM 4544 O O . ARG A 1 555 ? 35.046 -4.378 -85.773 1.00 97.00 555 ARG A O 1
ATOM 4551 N N . LEU A 1 556 ? 33.150 -5.073 -84.795 1.00 96.81 556 LEU A N 1
ATOM 4552 C CA . LEU A 1 556 ? 32.568 -5.602 -86.031 1.00 96.81 556 LEU A CA 1
ATOM 4553 C C . LEU A 1 556 ? 32.187 -4.462 -86.988 1.00 96.81 556 LEU A C 1
ATOM 4555 O O . LEU A 1 556 ? 32.522 -4.537 -88.170 1.00 96.81 556 LEU A O 1
ATOM 4559 N N . GLU A 1 557 ? 31.576 -3.383 -86.494 1.00 94.69 557 GLU A N 1
ATOM 4560 C CA . GLU A 1 557 ? 31.283 -2.199 -87.316 1.00 94.69 557 GLU A CA 1
ATOM 4561 C C . GLU A 1 557 ? 32.552 -1.458 -87.769 1.00 94.69 557 GLU A C 1
ATOM 4563 O O . GLU A 1 557 ? 32.628 -1.041 -88.921 1.00 94.69 557 GLU A O 1
ATOM 4568 N N . GLU A 1 558 ? 33.595 -1.379 -86.937 1.00 95.94 558 GLU A N 1
ATOM 4569 C CA . GLU A 1 558 ? 34.917 -0.870 -87.330 1.00 95.94 558 GLU A CA 1
ATOM 4570 C C . GLU A 1 558 ? 35.500 -1.678 -88.502 1.00 95.94 558 GLU A C 1
ATOM 4572 O O . GLU A 1 558 ? 35.998 -1.090 -89.464 1.00 95.94 558 GLU A O 1
ATOM 4577 N N . THR A 1 559 ? 35.402 -3.015 -88.477 1.00 95.12 559 THR A N 1
ATOM 4578 C CA . THR A 1 559 ? 35.843 -3.849 -89.612 1.00 95.12 559 THR A CA 1
ATOM 4579 C C . THR A 1 559 ? 34.966 -3.673 -90.855 1.00 95.12 559 THR A C 1
ATOM 4581 O O . THR A 1 559 ? 35.505 -3.528 -91.951 1.00 95.12 559 THR A O 1
ATOM 4584 N N . ARG A 1 560 ? 33.637 -3.574 -90.705 1.00 95.06 560 ARG A N 1
ATOM 4585 C CA . ARG A 1 560 ? 32.699 -3.319 -91.817 1.00 95.06 560 ARG A CA 1
ATOM 4586 C C . ARG A 1 560 ? 32.952 -1.965 -92.477 1.00 95.06 560 ARG A C 1
ATOM 4588 O O . ARG A 1 560 ? 32.962 -1.873 -93.701 1.00 95.06 560 ARG A O 1
ATOM 4595 N N . ALA A 1 561 ? 33.218 -0.927 -91.687 1.00 94.50 561 ALA A N 1
ATOM 4596 C CA . ALA A 1 561 ? 33.566 0.401 -92.183 1.00 94.50 561 ALA A CA 1
ATOM 4597 C C . ALA A 1 561 ? 34.909 0.404 -92.935 1.00 94.50 561 ALA A C 1
ATOM 4599 O O . ALA A 1 561 ? 35.037 1.069 -93.965 1.00 94.50 561 ALA A O 1
ATOM 4600 N N . GLN A 1 562 ? 35.898 -0.374 -92.477 1.00 95.38 562 GLN A N 1
ATOM 4601 C CA . GLN A 1 562 ? 37.166 -0.561 -93.194 1.00 95.38 562 GLN A CA 1
ATOM 4602 C C . GLN A 1 562 ? 36.980 -1.316 -94.520 1.00 95.38 562 GLN A C 1
ATOM 4604 O O . GLN A 1 562 ? 37.583 -0.935 -95.522 1.00 95.38 562 GLN A O 1
ATOM 4609 N N . GLU A 1 563 ? 36.141 -2.354 -94.556 1.00 95.00 563 GLU A N 1
ATOM 4610 C CA . GLU A 1 563 ? 35.813 -3.087 -95.786 1.00 95.00 563 GLU A CA 1
ATOM 4611 C C . GLU A 1 563 ? 35.045 -2.212 -96.784 1.00 95.00 563 GLU A C 1
ATOM 4613 O O . GLU A 1 563 ? 35.437 -2.136 -97.948 1.00 95.00 563 GLU A O 1
ATOM 4618 N N . ALA A 1 564 ? 34.033 -1.467 -96.331 1.00 94.75 564 ALA A N 1
ATOM 4619 C CA . ALA A 1 564 ? 33.322 -0.490 -97.154 1.00 94.75 564 ALA A CA 1
ATOM 4620 C C . ALA A 1 564 ? 34.277 0.577 -97.723 1.00 94.75 564 ALA A C 1
ATOM 4622 O O . ALA A 1 564 ? 34.255 0.844 -98.922 1.00 94.75 564 ALA A O 1
ATOM 4623 N N . SER A 1 565 ? 35.188 1.112 -96.902 1.00 95.00 565 SER A N 1
ATOM 4624 C CA . SER A 1 565 ? 36.198 2.094 -97.336 1.00 95.00 565 SER A CA 1
ATOM 4625 C C . SER A 1 565 ? 37.156 1.544 -98.404 1.00 95.00 565 SER A C 1
ATOM 4627 O O . SER A 1 565 ? 37.603 2.294 -99.275 1.00 95.00 565 SER A O 1
ATOM 4629 N N . ARG A 1 566 ? 37.472 0.239 -98.366 1.00 95.69 566 ARG A N 1
ATOM 4630 C CA . ARG A 1 566 ? 38.247 -0.440 -99.421 1.00 95.69 566 ARG A CA 1
ATOM 4631 C C . ARG A 1 566 ? 37.421 -0.591 -100.694 1.00 95.69 566 ARG A C 1
ATOM 4633 O O . ARG A 1 566 ? 37.873 -0.152 -101.742 1.00 95.69 566 ARG A O 1
ATOM 4640 N N . LEU A 1 567 ? 36.196 -1.108 -100.593 1.00 94.69 567 LEU A N 1
ATOM 4641 C CA . LEU A 1 567 ? 35.304 -1.279 -101.744 1.00 94.69 567 LEU A CA 1
ATOM 4642 C C . LEU A 1 567 ? 35.000 0.054 -102.445 1.00 94.69 567 LEU A C 1
ATOM 4644 O O . LEU A 1 567 ? 34.987 0.103 -103.671 1.00 94.69 567 LEU A O 1
ATOM 4648 N N . GLU A 1 568 ? 34.837 1.157 -101.707 1.00 93.56 568 GLU A N 1
ATOM 4649 C CA . GLU A 1 568 ? 34.722 2.489 -102.309 1.00 93.56 568 GLU A CA 1
ATOM 4650 C C . GLU A 1 568 ? 35.988 2.916 -103.068 1.00 93.56 568 GLU A C 1
ATOM 4652 O O . GLU A 1 568 ? 35.890 3.565 -104.109 1.00 93.56 568 GLU A O 1
ATOM 4657 N N . LYS A 1 569 ? 37.185 2.600 -102.554 1.00 94.38 569 LYS A N 1
ATOM 4658 C CA . LYS A 1 569 ? 38.456 2.898 -103.230 1.00 94.38 569 LYS A CA 1
ATOM 4659 C C . LYS A 1 569 ? 38.605 2.061 -104.501 1.00 94.38 569 LYS A C 1
ATOM 4661 O O . LYS A 1 569 ? 38.898 2.624 -105.552 1.00 94.38 569 LYS A O 1
ATOM 4666 N N . ASP A 1 570 ? 38.311 0.769 -104.429 1.00 94.69 570 ASP A N 1
ATOM 4667 C CA . ASP A 1 570 ? 38.345 -0.136 -105.579 1.00 94.69 570 ASP A CA 1
ATOM 4668 C C . ASP A 1 570 ? 37.304 0.288 -106.639 1.00 94.69 570 ASP A C 1
ATOM 4670 O O . ASP A 1 570 ? 37.587 0.284 -107.835 1.00 94.69 570 ASP A O 1
ATOM 4674 N N . MET A 1 571 ? 36.120 0.758 -106.220 1.00 94.25 571 MET A N 1
ATOM 4675 C CA . MET A 1 571 ? 35.116 1.350 -107.116 1.00 94.25 571 MET A CA 1
ATOM 4676 C C . MET A 1 571 ? 35.577 2.662 -107.765 1.00 94.25 571 MET A C 1
ATOM 4678 O O . MET A 1 571 ? 35.254 2.891 -108.932 1.00 94.25 571 MET A O 1
ATOM 4682 N N . ARG A 1 572 ? 36.326 3.518 -107.053 1.00 94.69 572 ARG A N 1
ATOM 4683 C CA . ARG A 1 572 ? 36.942 4.728 -107.631 1.00 94.69 572 ARG A CA 1
ATOM 4684 C C . ARG A 1 572 ? 37.972 4.340 -108.694 1.00 94.69 572 ARG A C 1
ATOM 4686 O O . ARG A 1 572 ? 37.836 4.766 -109.833 1.00 94.69 572 ARG A O 1
ATOM 4693 N N . GLU A 1 573 ? 38.891 3.429 -108.383 1.00 94.06 573 GLU A N 1
ATOM 4694 C CA . GLU A 1 573 ? 39.914 2.949 -109.329 1.00 94.06 573 GLU A CA 1
ATOM 4695 C C . GLU A 1 573 ? 39.304 2.246 -110.559 1.00 94.06 573 GLU A C 1
ATOM 4697 O O . GLU A 1 573 ? 39.750 2.455 -111.691 1.00 94.06 573 GLU A O 1
ATOM 4702 N N . MET A 1 574 ? 38.219 1.487 -110.383 1.00 91.50 574 MET A N 1
ATOM 4703 C CA . MET A 1 574 ? 37.446 0.920 -111.496 1.00 91.50 574 MET A CA 1
ATOM 4704 C C . MET A 1 574 ? 36.695 1.991 -112.306 1.00 91.50 574 MET A C 1
ATOM 4706 O O . MET A 1 574 ? 36.584 1.870 -113.525 1.00 91.50 574 MET A O 1
ATOM 4710 N N . SER A 1 575 ? 36.199 3.058 -111.675 1.00 93.00 575 SER A N 1
ATOM 4711 C CA . SER A 1 575 ? 35.576 4.197 -112.367 1.00 93.00 575 SER A CA 1
ATOM 4712 C C . SER A 1 575 ? 36.597 5.008 -113.174 1.00 93.00 575 SER A C 1
ATOM 4714 O O . SER A 1 575 ? 36.321 5.398 -114.313 1.00 93.00 575 SER A O 1
ATOM 4716 N N . ASP A 1 576 ? 37.787 5.224 -112.619 1.00 93.62 576 ASP A N 1
ATOM 4717 C CA . ASP A 1 576 ? 38.875 5.972 -113.249 1.00 93.62 576 ASP A CA 1
ATOM 4718 C C . ASP A 1 576 ? 39.455 5.187 -114.431 1.00 93.62 576 ASP A C 1
ATOM 4720 O O . ASP A 1 576 ? 39.550 5.721 -115.536 1.00 93.62 576 ASP A O 1
ATOM 4724 N N . THR A 1 577 ? 39.711 3.884 -114.274 1.00 94.19 577 THR A N 1
ATOM 4725 C CA . THR A 1 577 ? 40.149 3.020 -115.388 1.00 94.19 577 THR A CA 1
ATOM 4726 C C . THR A 1 577 ? 39.081 2.858 -116.475 1.00 94.19 577 THR A C 1
ATOM 4728 O O . THR A 1 577 ? 39.413 2.884 -117.662 1.00 94.19 577 THR A O 1
ATOM 4731 N N . LEU A 1 578 ? 37.788 2.782 -116.130 1.00 92.44 578 LEU A N 1
ATOM 4732 C CA . LEU A 1 578 ? 36.701 2.854 -117.120 1.00 92.44 578 LEU A CA 1
ATOM 4733 C C . LEU A 1 578 ? 36.660 4.209 -117.842 1.00 92.44 578 LEU A C 1
ATOM 4735 O O . LEU A 1 578 ? 36.329 4.261 -119.029 1.00 92.44 578 LEU A O 1
ATOM 4739 N N . SER A 1 579 ? 37.004 5.300 -117.157 1.00 90.94 579 SER A N 1
ATOM 4740 C CA . SER A 1 579 ? 37.069 6.645 -117.739 1.00 90.94 579 SER A CA 1
ATOM 4741 C C . SER A 1 579 ? 38.285 6.808 -118.655 1.00 90.94 579 SER A C 1
ATOM 4743 O O . SER A 1 579 ? 38.133 7.313 -119.767 1.00 90.94 579 SER A O 1
ATOM 4745 N N . GLU A 1 580 ? 39.451 6.272 -118.280 1.00 93.12 580 GLU A N 1
ATOM 4746 C CA . GLU A 1 580 ? 40.613 6.150 -119.167 1.00 93.12 580 GLU A CA 1
ATOM 4747 C C . GLU A 1 580 ? 40.301 5.321 -120.416 1.00 93.12 580 GLU A C 1
ATOM 4749 O O . GLU A 1 580 ? 40.672 5.713 -121.518 1.00 93.12 580 GLU A O 1
ATOM 4754 N N . LEU A 1 581 ? 39.634 4.171 -120.274 1.00 92.25 581 LEU A N 1
ATOM 4755 C CA . LEU A 1 581 ? 39.285 3.313 -121.411 1.00 92.25 581 LEU A CA 1
ATOM 4756 C C . LEU A 1 581 ? 38.281 3.995 -122.351 1.00 92.25 581 LEU A C 1
ATOM 4758 O O . LEU A 1 581 ? 38.399 3.858 -123.569 1.00 92.25 581 LEU A O 1
ATOM 4762 N N . ARG A 1 582 ? 37.340 4.783 -121.813 1.00 92.50 582 ARG A N 1
ATOM 4763 C CA . ARG A 1 582 ? 36.449 5.646 -122.608 1.00 92.50 582 ARG A CA 1
ATOM 4764 C C . ARG A 1 582 ? 37.221 6.750 -123.332 1.00 92.50 582 ARG A C 1
ATOM 4766 O O . ARG A 1 582 ? 36.989 6.940 -124.522 1.00 92.50 582 ARG A O 1
ATOM 4773 N N . ALA A 1 583 ? 38.151 7.426 -122.657 1.00 89.31 583 ALA A N 1
ATOM 4774 C CA . ALA A 1 583 ? 38.986 8.466 -123.258 1.00 89.31 583 ALA A CA 1
ATOM 4775 C C . ALA A 1 583 ? 39.881 7.897 -124.372 1.00 89.31 583 ALA A C 1
ATOM 4777 O O . ALA A 1 583 ? 39.883 8.421 -125.481 1.00 89.31 583 ALA A O 1
ATOM 4778 N N . LYS A 1 584 ? 40.549 6.762 -124.123 1.00 90.50 584 LYS A N 1
ATOM 4779 C CA . LYS A 1 584 ? 41.344 6.027 -125.120 1.00 90.50 584 LYS A CA 1
ATOM 4780 C C . LYS A 1 584 ? 40.484 5.606 -126.312 1.00 90.50 584 LYS A C 1
ATOM 4782 O O . LYS A 1 584 ? 40.901 5.803 -127.442 1.00 90.50 584 LYS A O 1
ATOM 4787 N N . LEU A 1 585 ? 39.262 5.105 -126.094 1.00 88.38 585 LEU A N 1
ATOM 4788 C CA . LEU A 1 585 ? 38.331 4.763 -127.178 1.00 88.38 585 LEU A CA 1
ATOM 4789 C C . LEU A 1 585 ? 37.883 5.991 -127.993 1.00 88.38 585 LEU A C 1
ATOM 4791 O O . LEU A 1 585 ? 37.761 5.892 -129.213 1.00 88.38 585 LEU A O 1
ATOM 4795 N N . GLN A 1 586 ? 37.647 7.137 -127.349 1.00 88.75 586 GLN A N 1
ATOM 4796 C CA . GLN A 1 586 ? 37.339 8.398 -128.034 1.00 88.75 586 GLN A CA 1
ATOM 4797 C C . GLN A 1 586 ? 38.538 8.914 -128.835 1.00 88.75 586 GLN A C 1
ATOM 4799 O O . GLN A 1 586 ? 38.368 9.319 -129.984 1.00 88.75 586 GLN A O 1
ATOM 4804 N N . GLU A 1 587 ? 39.749 8.852 -128.280 1.00 86.94 587 GLU A N 1
ATOM 4805 C CA . GLU A 1 587 ? 40.973 9.202 -129.001 1.00 86.94 587 GLU A CA 1
ATOM 4806 C C . GLU A 1 587 ? 41.174 8.281 -130.209 1.00 86.94 587 GLU A C 1
ATOM 4808 O O . GLU A 1 587 ? 41.428 8.756 -131.310 1.00 86.94 587 GLU A O 1
ATOM 4813 N N . ASP A 1 588 ? 40.957 6.976 -130.052 1.00 86.81 588 ASP A N 1
ATOM 4814 C CA . ASP A 1 588 ? 41.069 5.994 -131.130 1.00 86.81 588 ASP A CA 1
ATOM 4815 C C . ASP A 1 588 ? 40.031 6.246 -132.245 1.00 86.81 588 ASP A C 1
ATOM 4817 O O . ASP A 1 588 ? 40.335 6.122 -133.433 1.00 86.81 588 ASP A O 1
ATOM 4821 N N . GLN A 1 589 ? 38.815 6.681 -131.891 1.00 84.56 589 GLN A N 1
ATOM 4822 C CA . GLN A 1 589 ? 37.795 7.136 -132.845 1.00 84.56 589 GLN A CA 1
ATOM 4823 C C . GLN A 1 589 ? 38.213 8.429 -133.565 1.00 84.56 589 GLN A C 1
ATOM 4825 O O . GLN A 1 589 ? 38.097 8.503 -134.791 1.00 84.56 589 GLN A O 1
ATOM 4830 N N . LEU A 1 590 ? 38.758 9.415 -132.844 1.00 85.19 590 LEU A N 1
ATOM 4831 C CA . LEU A 1 590 ? 39.293 10.650 -133.428 1.00 85.19 590 LEU A CA 1
ATOM 4832 C C . LEU A 1 590 ? 40.490 10.369 -134.346 1.00 85.19 590 LEU A C 1
ATOM 4834 O O . LEU A 1 590 ? 40.542 10.903 -135.450 1.00 85.19 590 LEU A O 1
ATOM 4838 N N . GLN A 1 591 ? 41.409 9.480 -133.963 1.00 82.50 591 GLN A N 1
ATOM 4839 C CA . GLN A 1 591 ? 42.533 9.059 -134.799 1.00 82.50 591 GLN A CA 1
ATOM 4840 C C . GLN A 1 591 ? 42.066 8.324 -136.062 1.00 82.50 591 GLN A C 1
ATOM 4842 O O . GLN A 1 591 ? 42.646 8.529 -137.128 1.00 82.50 591 GLN A O 1
ATOM 4847 N N . ARG A 1 592 ? 41.019 7.488 -135.986 1.00 82.00 592 ARG A N 1
ATOM 4848 C CA . ARG A 1 592 ? 40.404 6.857 -137.171 1.00 82.00 592 ARG A CA 1
ATOM 4849 C C . ARG A 1 592 ? 39.768 7.908 -138.086 1.00 82.00 592 ARG A C 1
ATOM 4851 O O . ARG A 1 592 ? 40.014 7.867 -139.289 1.00 82.00 592 ARG A O 1
ATOM 4858 N N . GLY A 1 593 ? 39.050 8.886 -137.528 1.00 81.00 593 GLY A N 1
ATOM 4859 C CA . GLY A 1 593 ? 38.505 10.025 -138.276 1.00 81.00 593 GLY A CA 1
ATOM 4860 C C . GLY A 1 593 ? 39.592 10.884 -138.934 1.00 81.00 593 GLY A C 1
ATOM 4861 O O . GLY A 1 593 ? 39.492 11.205 -140.113 1.00 81.00 593 GLY A O 1
ATOM 4862 N N . MET A 1 594 ? 40.686 11.172 -138.225 1.00 75.88 594 MET A N 1
ATOM 4863 C CA . MET A 1 594 ? 41.857 11.893 -138.745 1.00 75.88 594 MET A CA 1
ATOM 4864 C C . MET A 1 594 ? 42.576 11.109 -139.853 1.00 75.88 594 MET A C 1
ATOM 4866 O O . MET A 1 594 ? 42.992 11.699 -140.849 1.00 75.88 594 MET A O 1
ATOM 4870 N N . LYS A 1 595 ? 42.686 9.778 -139.732 1.00 78.25 595 LYS A N 1
ATOM 4871 C CA . LYS A 1 595 ? 43.230 8.890 -140.779 1.00 78.25 595 LYS A CA 1
ATOM 4872 C C . LYS A 1 595 ? 42.320 8.837 -142.013 1.00 78.25 595 LYS A C 1
ATOM 4874 O O . LYS A 1 595 ? 42.819 8.853 -143.132 1.00 78.25 595 LYS A O 1
ATOM 4879 N N . GLN A 1 596 ? 40.998 8.854 -141.834 1.00 75.81 596 GLN A N 1
ATOM 4880 C CA . GLN A 1 596 ? 40.038 8.978 -142.939 1.00 75.81 596 GLN A CA 1
ATOM 4881 C C . GLN A 1 596 ? 40.110 10.361 -143.608 1.00 75.81 596 GLN A C 1
ATOM 4883 O O . GLN A 1 596 ? 40.158 10.441 -144.832 1.00 75.81 596 GLN A O 1
ATOM 4888 N N . ALA A 1 597 ? 40.192 11.444 -142.832 1.00 74.50 597 ALA A N 1
ATOM 4889 C CA . ALA A 1 597 ? 40.311 12.806 -143.350 1.00 74.50 597 ALA A CA 1
ATOM 4890 C C . ALA A 1 597 ? 41.638 13.040 -144.094 1.00 74.50 597 ALA A C 1
ATOM 4892 O O . ALA A 1 597 ? 41.637 13.639 -145.164 1.00 74.50 597 ALA A O 1
ATOM 4893 N N . THR A 1 598 ? 42.762 12.528 -143.580 1.00 73.69 598 THR A N 1
ATOM 4894 C CA . THR A 1 598 ? 44.064 12.608 -144.273 1.00 73.69 598 THR A CA 1
ATOM 4895 C C . THR A 1 598 ? 44.121 11.725 -145.517 1.00 73.69 598 THR A C 1
ATOM 4897 O O . THR A 1 598 ? 44.677 12.157 -146.521 1.00 73.69 598 THR A O 1
ATOM 4900 N N . TYR A 1 599 ? 43.479 10.551 -145.513 1.00 71.62 599 TYR A N 1
ATOM 4901 C CA . TYR A 1 599 ? 43.310 9.739 -146.723 1.00 71.62 599 TYR A CA 1
ATOM 4902 C C . TYR A 1 599 ? 42.503 10.484 -147.802 1.00 71.62 599 TYR A C 1
ATOM 4904 O O . TYR A 1 599 ? 42.937 10.554 -148.950 1.00 71.62 599 TYR A O 1
ATOM 4912 N N . LEU A 1 600 ? 41.388 11.123 -147.425 1.00 69.31 600 LEU A N 1
ATOM 4913 C CA . LEU A 1 600 ? 40.584 11.958 -148.327 1.00 69.31 600 LEU A CA 1
ATOM 4914 C C . LEU A 1 600 ? 41.341 13.204 -148.825 1.00 69.31 600 LEU A C 1
ATOM 4916 O O . LEU A 1 600 ? 41.201 13.565 -149.987 1.00 69.31 600 LEU A O 1
ATOM 4920 N N . LEU A 1 601 ? 42.179 13.825 -147.988 1.00 67.38 601 LEU A N 1
ATOM 4921 C CA . LEU A 1 601 ? 43.063 14.930 -148.388 1.00 67.38 601 LEU A CA 1
ATOM 4922 C C . LEU A 1 601 ? 44.229 14.486 -149.285 1.00 67.38 601 LEU A C 1
ATOM 4924 O O . LEU A 1 601 ? 44.760 15.311 -150.013 1.00 67.38 601 LEU A O 1
ATOM 4928 N N . SER A 1 602 ? 44.620 13.206 -149.262 1.00 65.75 602 SER A N 1
ATOM 4929 C CA . SER A 1 602 ? 45.615 12.632 -150.188 1.00 65.75 602 SER A CA 1
ATOM 4930 C C . SER A 1 602 ? 45.029 12.170 -151.533 1.00 65.75 602 SER A C 1
ATOM 4932 O O . SER A 1 602 ? 45.752 11.633 -152.370 1.00 65.75 602 SER A O 1
ATOM 4934 N N . LEU A 1 603 ? 43.720 12.364 -151.727 1.00 59.97 603 LEU A N 1
ATOM 4935 C CA . LEU A 1 603 ? 42.972 12.110 -152.964 1.00 59.97 603 LEU A CA 1
ATOM 4936 C C . LEU A 1 603 ? 42.541 13.418 -153.668 1.00 59.97 603 LEU A C 1
ATOM 4938 O O . LEU A 1 603 ? 41.737 13.369 -154.602 1.00 59.97 603 LEU A O 1
ATOM 4942 N N . LEU A 1 604 ? 43.072 14.561 -153.214 1.00 53.41 604 LEU A N 1
ATOM 4943 C CA . LEU A 1 604 ? 42.898 15.915 -153.756 1.00 53.41 604 LEU A CA 1
ATOM 4944 C C . LEU A 1 604 ? 44.246 16.480 -154.235 1.00 53.41 604 LEU A C 1
ATOM 4946 O O . LEU A 1 604 ? 44.210 17.243 -155.224 1.00 53.41 604 LEU A O 1
#

Organism: Scleropages formosus (NCBI:txid113540)

Radius of gyration: 78.71 Å; chains: 1; bounding box: 176×102×259 Å

Foldseek 3Di:
DVVVVVVVLQVVCVVVPNDPPDDPVRSVVVVVVVVVVVVVVCVVVVVVVVVVVVVVVVVVVVVVVVVVVVVVVVVVVVVVVVVVVVVVVVVVVVVVVVVVVVVVVVVVVVLVVQCVVCVVVVNNVCSPPDPVVVVVVVVVVVVVVVVVVVVVVVVVVVVPPDDDDDDDDDDDDDDDDVCVVVVVVVVVVVVVVVVVVVVVVVVVVVVVVVVVVVVVVVVVVVVVVVVVVVVVVVVVVVVVVVVVVVVVVVVVVVVVVVVVCVVVVVVVVVVVVVVVVVVVVVVVVVVVVVVVVVVVVVVVVVVVVVVVVVVVVVVVVVVVVVVVVVVVVV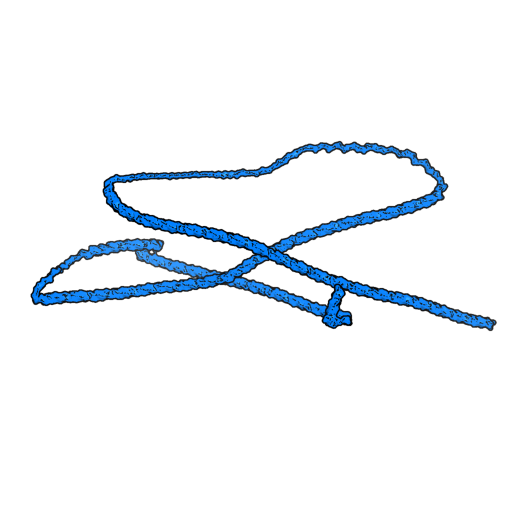VVVVVVVVVVVVVVVVVVVVVVVVVVVVPVPDDDDDDDDDDDDDDDDDDDDDDDDDDDDDDDDDDDDDDDEDYDYDDEDYYDYDDDEYDDDDPVVVVCVVVVVVVVVVVVVVVVVVVVVVVVVVVVVVVVVVVVVVVVVVVVVVVVVVVVVVVVVVVVVVVVVVVVVVVVVVVVVVVVVVVVVVVVVVVVVVVVVVVVVVSVVVVVVVVVVVVVVVVVVVVVVVVVVVVVVVVVVVVVVVVVVVVVVVVVVVVVVVVVVVVVVVVVVVVVVVVD

Sequence (604 aa):
MMETELAEIDQRLQEDGLGPGASPVERQLHLWRLLQSSESSLQSTSQDLQALRMQQAAEMKERFLFQVENYMEHIRGLLEERELLMAEYEHENEQLHSELQQIKLQHDAQLKEVVEMLDQEGLAEISYSSPSEQVAYLLVERSTLLERLEATDRKLDTQSLTGHPREIPQEVQGEAMPEEHAERQRLERDLDEASRRLAMAHQEIRHLTDELDSARKTQAVHDVAELQKAKEHNERLDQEIRALRGRVRVLDSERKTLLEMVPCLQQLEDKDCRVRELQRRLQKLQTEQEELVERNEELESLLGEAQNLGKAEREHHESEVEGLQRKVRLEVLEGRLVEEKEWRKQLELDLAKAQVAIKTDKELDSLHVEVSWLQNTLEEERLLARQNQLALQAQISEAQARAKVGTRPFALSQDSLLQQKGEESKQLRQELQRVQGLFTSAEKELRYEREKNLDLKRHNALLDQEKIKLSAELKQAQSKVNQLEQSNQVQSTETERLRHRVRELELEATRCAQIQQAHDGLQEELNTERIRVIAADKKVLELQQQVKSLLHQLRLEETRAQEASRLEKDMREMSDTLSELRAKLQEDQLQRGMKQATYLLSLL

InterPro domains:
  IPR031476 Protein of unknown function DUF4686 [PF15742] (413-593)
  IPR052825 Coiled-coil domain-containing protein Prefoldin subunit beta-like [PTHR34479] (3-389)